Protein 6EOM (pdb70)

Structure (mmCIF, N/CA/C/O backbone):
data_6EOM
#
_entry.id   6EOM
#
_cell.length_a   51.472
_cell.length_b   90.549
_cell.length_c   132.973
_cell.angle_alpha   90.000
_cell.angle_beta   90.000
_cell.angle_gamma   90.000
#
_symmetry.space_group_name_H-M   'P 21 21 21'
#
loop_
_entity.id
_entity.type
_entity.pdbx_description
1 polymer 'MutT/NUDIX family protein'
2 non-polymer 'ZINC ION'
3 non-polymer 'CHLORIDE ION'
4 non-polymer 1,2-ETHANEDIOL
5 non-polymer ALANINE
6 non-polymer LYSINE
7 non-polymer 'SODIUM ION'
8 water water
#
loop_
_atom_site.group_PDB
_atom_site.id
_atom_site.type_symbol
_atom_site.label_atom_id
_atom_site.label_alt_id
_atom_site.label_comp_id
_atom_site.label_asym_id
_atom_site.label_entity_id
_atom_site.label_seq_id
_atom_site.pdbx_PDB_ins_code
_atom_site.Cartn_x
_atom_site.Cartn_y
_atom_site.Cartn_z
_atom_site.occupancy
_atom_site.B_iso_or_equiv
_atom_site.auth_seq_id
_atom_site.auth_comp_id
_atom_site.auth_asym_id
_atom_site.auth_atom_id
_atom_site.pdbx_PDB_model_num
ATOM 1 N N . LEU A 1 32 ? -21.788 0.274 -34.042 1.00 55.09 32 LEU A N 1
ATOM 2 C CA . LEU A 1 32 ? -20.542 0.989 -33.788 1.00 53.37 32 LEU A CA 1
ATOM 3 C C . LEU A 1 32 ? -20.697 1.954 -32.617 1.00 53.31 32 LEU A C 1
ATOM 4 O O . LEU A 1 32 ? -19.725 2.272 -31.934 1.00 52.85 32 LEU A O 1
ATOM 9 N N . LYS A 1 33 ? -21.931 2.413 -32.389 1.00 54.08 33 LYS A N 1
ATOM 10 C CA . LYS A 1 33 ? -22.180 3.363 -31.309 1.00 55.33 33 LYS A CA 1
ATOM 11 C C . LYS A 1 33 ? -21.910 2.747 -29.943 1.00 55.76 33 LYS A C 1
ATOM 12 O O . LYS A 1 33 ? -21.467 3.446 -29.024 1.00 55.70 33 LYS A O 1
ATOM 14 N N . ARG A 1 34 ? -22.169 1.447 -29.787 1.00 55.78 34 ARG A N 1
ATOM 15 C CA . ARG A 1 34 ? -21.905 0.783 -28.516 1.00 55.10 34 ARG A CA 1
ATOM 16 C C . ARG A 1 34 ? -20.424 0.464 -28.352 1.00 51.37 34 ARG A C 1
ATOM 17 O O . ARG A 1 34 ? -19.893 0.526 -27.237 1.00 49.73 34 ARG A O 1
ATOM 25 N N . MET A 1 35 ? -19.743 0.124 -29.449 1.00 49.33 35 MET A N 1
ATOM 26 C CA . MET A 1 35 ? -18.311 -0.151 -29.377 1.00 46.51 35 MET A CA 1
ATOM 27 C C . MET A 1 35 ? -17.539 1.085 -28.936 1.00 43.57 35 MET A C 1
ATOM 28 O O . MET A 1 35 ? -16.621 0.993 -28.112 1.00 43.26 35 MET A O 1
ATOM 33 N N . ILE A 1 36 ? -17.899 2.253 -29.476 1.00 42.05 36 ILE A N 1
ATOM 34 C CA . ILE A 1 36 ? -17.275 3.502 -29.052 1.00 39.86 36 ILE A CA 1
ATOM 35 C C . ILE A 1 36 ? -17.601 3.794 -27.595 1.00 38.99 36 ILE A C 1
ATOM 36 O O . ILE A 1 36 ? -16.770 4.345 -26.860 1.00 37.62 36 ILE A O 1
ATOM 41 N N . ALA A 1 37 ? -18.800 3.417 -27.146 1.00 38.82 37 ALA A N 1
ATOM 42 C CA . ALA A 1 37 ? -19.204 3.645 -25.764 1.00 39.28 37 ALA A CA 1
ATOM 43 C C . ALA A 1 37 ? -18.401 2.823 -24.765 1.00 38.72 37 ALA A C 1
ATOM 44 O O . ALA A 1 37 ? -18.502 3.081 -23.560 1.00 39.32 37 ALA A O 1
ATOM 46 N N . GLN A 1 38 ? -17.618 1.843 -25.224 1.00 37.15 38 GLN A N 1
ATOM 47 C CA . GLN A 1 38 ? -16.741 1.108 -24.319 1.00 37.56 38 GLN A CA 1
ATOM 48 C C . GLN A 1 38 ? -15.645 1.993 -23.742 1.00 36.81 38 GLN A C 1
ATOM 49 O O . GLN A 1 38 ? -15.023 1.622 -22.741 1.00 36.73 38 GLN A O 1
ATOM 55 N N . PHE A 1 39 ? -15.397 3.150 -24.350 1.00 35.72 39 PHE A N 1
ATOM 56 C CA . PHE A 1 39 ? -14.393 4.106 -23.890 1.00 35.19 39 PHE A CA 1
ATOM 57 C C . PHE A 1 39 ? -15.126 5.376 -23.468 1.00 36.72 39 PHE A C 1
ATOM 58 O O . PHE A 1 39 ? -15.567 6.158 -24.316 1.00 38.22 39 PHE A O 1
ATOM 66 N N . ALA A 1 40 ? -15.257 5.573 -22.164 1.00 36.53 40 ALA A N 1
ATOM 67 C CA . ALA A 1 40 ? -15.980 6.725 -21.640 1.00 37.33 40 ALA A CA 1
ATOM 68 C C . ALA A 1 40 ? -15.219 8.009 -21.943 1.00 37.02 40 ALA A C 1
ATOM 69 O O . ALA A 1 40 ? -14.043 8.121 -21.574 1.00 35.67 40 ALA A O 1
ATOM 71 N N . PRO A 1 41 ? -15.831 8.987 -22.607 1.00 38.89 41 PRO A N 1
ATOM 72 C CA . PRO A 1 41 ? -15.137 10.259 -22.845 1.00 39.16 41 PRO A CA 1
ATOM 73 C C . PRO A 1 41 ? -14.838 10.968 -21.533 1.00 39.14 41 PRO A C 1
ATOM 74 O O . PRO A 1 41 ? -15.724 11.171 -20.700 1.00 39.76 41 PRO A O 1
ATOM 78 N N . THR A 1 42 ? -13.573 11.336 -21.350 1.00 39.47 42 THR A N 1
ATOM 79 C CA . THR A 1 42 ? -13.140 12.035 -20.150 1.00 41.50 42 THR A CA 1
ATOM 80 C C . THR A 1 42 ? -12.166 13.136 -20.539 1.00 39.09 42 THR A C 1
ATOM 81 O O . THR A 1 42 ? -11.369 12.975 -21.468 1.00 36.02 42 THR A O 1
ATOM 85 N N . GLU A 1 43 ? -12.244 14.257 -19.829 1.00 40.86 43 GLU A N 1
ATOM 86 C CA . GLU A 1 43 ? -11.444 15.434 -20.140 1.00 40.35 43 GLU A CA 1
ATOM 87 C C . GLU A 1 43 ? -10.122 15.368 -19.387 1.00 37.34 43 GLU A C 1
ATOM 88 O O . GLU A 1 43 ? -10.106 15.290 -18.154 1.00 38.88 43 GLU A O 1
ATOM 94 N N . ILE A 1 44 ? -9.021 15.401 -20.127 1.00 34.07 44 ILE A N 1
ATOM 95 C CA . ILE A 1 44 ? -7.679 15.351 -19.559 1.00 32.13 44 ILE A CA 1
ATOM 96 C C . ILE A 1 44 ? -7.178 16.785 -19.444 1.00 30.66 44 ILE A C 1
ATOM 97 O O . ILE A 1 44 ? -6.841 17.418 -20.450 1.00 29.07 44 ILE A O 1
ATOM 102 N N . LYS A 1 45 ? -7.131 17.300 -18.218 1.00 32.33 45 LYS A N 1
ATOM 103 C CA . LYS A 1 45 ? -6.762 18.681 -17.952 1.00 34.79 45 LYS A CA 1
ATOM 104 C C . LYS A 1 45 ? -5.448 18.734 -17.184 1.00 36.60 45 LYS A C 1
ATOM 105 O O . LYS A 1 45 ? -4.997 17.737 -16.613 1.00 37.11 45 LYS A O 1
ATOM 111 N N . TYR A 1 46 ? -4.836 19.917 -17.168 1.00 37.51 46 TYR A N 1
ATOM 112 C CA . TYR A 1 46 ? -3.559 20.114 -16.499 1.00 38.16 46 TYR A CA 1
ATOM 113 C C . TYR A 1 46 ? -3.552 21.463 -15.792 1.00 39.90 46 TYR A C 1
ATOM 114 O O . TYR A 1 46 ? -4.359 22.349 -16.086 1.00 39.30 46 TYR A O 1
ATOM 123 N N . ASP A 1 47 ? -2.620 21.607 -14.851 1.00 41.14 47 ASP A N 1
ATOM 124 C CA . ASP A 1 47 ? -2.491 22.826 -14.057 1.00 43.00 47 ASP A CA 1
ATOM 125 C C . ASP A 1 47 ? -1.696 23.850 -14.859 1.00 43.13 47 ASP A C 1
ATOM 126 O O . ASP A 1 47 ? -0.501 23.663 -15.111 1.00 42.99 47 ASP A O 1
ATOM 131 N N . HIS A 1 48 ? -2.357 24.940 -15.254 1.00 43.99 48 HIS A N 1
ATOM 132 C CA . HIS A 1 48 ? -1.699 25.959 -16.063 1.00 45.04 48 HIS A CA 1
ATOM 133 C C . HIS A 1 48 ? -0.770 26.848 -15.245 1.00 45.09 48 HIS A C 1
ATOM 134 O O . HIS A 1 48 ? 0.123 27.479 -15.819 1.00 44.17 48 HIS A O 1
ATOM 141 N N . SER A 1 49 ? -0.954 26.913 -13.924 1.00 46.09 49 SER A N 1
ATOM 142 C CA . SER A 1 49 ? -0.108 27.758 -13.089 1.00 47.38 49 SER A CA 1
ATOM 143 C C . SER A 1 49 ? 1.311 27.223 -12.950 1.00 47.78 49 SER A C 1
ATOM 144 O O . SER A 1 49 ? 2.187 27.958 -12.481 1.00 48.83 49 SER A O 1
ATOM 147 N N . LEU A 1 50 ? 1.559 25.972 -13.339 1.00 47.03 50 LEU A N 1
ATOM 148 C CA . LEU A 1 50 ? 2.900 25.405 -13.296 1.00 46.11 50 LEU A CA 1
ATOM 149 C C . LEU A 1 50 ? 3.790 25.898 -14.428 1.00 44.09 50 LEU A C 1
ATOM 150 O O . LEU A 1 50 ? 5.000 25.652 -14.392 1.00 44.34 50 LEU A O 1
ATOM 155 N N . LEU A 1 51 ? 3.228 26.582 -15.422 1.00 41.96 51 LEU A N 1
ATOM 156 C CA . LEU A 1 51 ? 3.951 26.976 -16.624 1.00 41.48 51 LEU A CA 1
ATOM 157 C C . LEU A 1 51 ? 3.884 28.488 -16.776 1.00 42.00 51 LEU A C 1
ATOM 158 O O . LEU A 1 51 ? 2.790 29.060 -16.830 1.00 41.77 51 LEU A O 1
ATOM 163 N N . ASP A 1 52 ? 5.047 29.131 -16.851 1.00 41.22 52 ASP A N 1
ATOM 164 C CA . ASP A 1 52 ? 5.102 30.541 -17.210 1.00 39.79 52 ASP A CA 1
ATOM 165 C C . ASP A 1 52 ? 5.069 30.659 -18.734 1.00 38.28 52 ASP A C 1
ATOM 166 O O . ASP A 1 52 ? 4.843 29.680 -19.448 1.00 37.11 52 ASP A O 1
ATOM 171 N N . GLU A 1 53 ? 5.311 31.867 -19.249 1.00 38.82 53 GLU A N 1
ATOM 172 C CA . GLU A 1 53 ? 5.179 32.107 -20.684 1.00 38.50 53 GLU A CA 1
ATOM 173 C C . GLU A 1 53 ? 6.116 31.221 -21.497 1.00 37.46 53 GLU A C 1
ATOM 174 O O . GLU A 1 53 ? 5.725 30.688 -22.542 1.00 37.34 53 GLU A O 1
ATOM 180 N N . ARG A 1 54 ? 7.355 31.047 -21.034 1.00 36.16 54 ARG A N 1
ATOM 181 C CA . ARG A 1 54 ? 8.330 30.302 -21.822 1.00 35.26 54 ARG A CA 1
ATOM 182 C C . ARG A 1 54 ? 8.045 28.804 -21.797 1.00 34.22 54 ARG A C 1
ATOM 183 O O . ARG A 1 54 ? 8.229 28.118 -22.809 1.00 33.32 54 ARG A O 1
ATOM 191 N N . LYS A 1 55 ? 7.591 28.278 -20.656 1.00 34.29 55 LYS A N 1
ATOM 192 C CA . LYS A 1 55 ? 7.214 26.868 -20.607 1.00 33.43 55 LYS A CA 1
ATOM 193 C C . LYS A 1 55 ? 5.981 26.588 -21.456 1.00 33.15 55 LYS A C 1
ATOM 194 O O . LYS A 1 55 ? 5.838 25.481 -21.987 1.00 32.23 55 LYS A O 1
ATOM 200 N N . GLN A 1 56 ? 5.082 27.569 -21.592 1.00 33.10 56 GLN A N 1
ATOM 201 C CA . GLN A 1 56 ? 3.945 27.409 -22.493 1.00 32.72 56 GLN A CA 1
ATOM 202 C C . GLN A 1 56 ? 4.409 27.135 -23.916 1.00 30.98 56 GLN A C 1
ATOM 203 O O . GLN A 1 56 ? 3.853 26.272 -24.606 1.00 29.99 56 GLN A O 1
ATOM 209 N N . LYS A 1 57 ? 5.430 27.864 -24.374 1.00 31.39 57 LYS A N 1
ATOM 210 C CA . LYS A 1 57 ? 5.941 27.663 -25.724 1.00 31.93 57 LYS A CA 1
ATOM 211 C C . LYS A 1 57 ? 6.645 26.320 -25.864 1.00 31.82 57 LYS A C 1
ATOM 212 O O . LYS A 1 57 ? 6.683 25.756 -26.964 1.00 31.18 57 LYS A O 1
ATOM 218 N N . VAL A 1 58 ? 7.208 25.795 -24.773 1.00 32.69 58 VAL A N 1
ATOM 219 C CA . VAL A 1 58 ? 7.778 24.451 -24.810 1.00 32.73 58 VAL A CA 1
ATOM 220 C C . VAL A 1 58 ? 6.679 23.424 -25.042 1.00 31.47 58 VAL A C 1
ATOM 221 O O . VAL A 1 58 ? 6.763 22.589 -25.950 1.00 31.10 58 VAL A O 1
ATOM 225 N N . VAL A 1 59 ? 5.622 23.483 -24.226 1.00 31.60 59 VAL A N 1
ATOM 226 C CA . VAL A 1 59 ? 4.522 2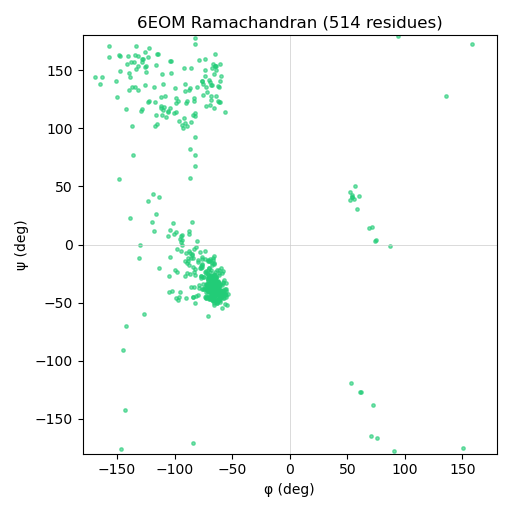2.530 -24.335 1.00 30.88 59 VAL A CA 1
ATOM 227 C C . VAL A 1 59 ? 3.833 22.646 -25.688 1.00 30.44 59 VAL A C 1
ATOM 228 O O . VAL A 1 59 ? 3.392 21.639 -26.256 1.00 31.97 59 VAL A O 1
ATOM 232 N N . GLU A 1 60 ? 3.737 23.861 -26.234 1.00 31.46 60 GLU A N 1
ATOM 233 C CA . GLU A 1 60 ? 3.124 24.036 -27.548 1.00 32.33 60 GLU A CA 1
ATOM 234 C C . GLU A 1 60 ? 3.914 23.300 -28.624 1.00 30.70 60 GLU A C 1
ATOM 235 O O . GLU A 1 60 ? 3.342 22.570 -29.442 1.00 30.73 60 GLU A O 1
ATOM 241 N N . ASN A 1 61 ? 5.238 23.478 -28.635 1.00 30.24 61 ASN A N 1
ATOM 242 C CA . ASN A 1 61 ? 6.064 22.814 -29.638 1.00 30.14 61 ASN A CA 1
ATOM 243 C C . ASN A 1 61 ? 6.176 21.319 -29.365 1.00 29.36 61 ASN A C 1
ATOM 244 O O . ASN A 1 61 ? 6.223 20.516 -30.305 1.00 29.48 61 ASN A O 1
ATOM 249 N N . LEU A 1 62 ? 6.228 20.924 -28.090 1.00 29.10 62 LEU A N 1
ATOM 250 C CA . LEU A 1 62 ? 6.184 19.501 -27.763 1.00 31.03 62 LEU A CA 1
ATOM 251 C C . LEU A 1 62 ? 4.875 18.876 -28.228 1.00 30.94 62 LEU A C 1
ATOM 252 O O . LEU A 1 62 ? 4.850 17.720 -28.665 1.00 29.86 62 LEU A O 1
ATOM 257 N N . TYR A 1 63 ? 3.776 19.631 -28.142 1.00 30.70 63 TYR A N 1
ATOM 258 C CA . TYR A 1 63 ? 2.492 19.136 -28.626 1.00 31.62 63 TYR A CA 1
ATOM 259 C C . TYR A 1 63 ? 2.514 18.922 -30.134 1.00 32.08 63 TYR A C 1
ATOM 260 O O . TYR A 1 63 ? 2.015 17.904 -30.631 1.00 31.51 63 TYR A O 1
ATOM 269 N N . ARG A 1 64 ? 3.082 19.874 -30.878 1.00 32.26 64 ARG A N 1
ATOM 270 C CA . ARG A 1 64 ? 3.141 19.743 -32.330 1.00 31.73 64 ARG A CA 1
ATOM 271 C C . ARG A 1 64 ? 3.966 18.531 -32.741 1.00 30.72 64 ARG A C 1
ATOM 272 O O . ARG A 1 64 ? 3.641 17.853 -33.722 1.00 30.83 64 ARG A O 1
ATOM 280 N N . ALA A 1 65 ? 5.039 18.242 -32.004 1.00 29.88 65 ALA A N 1
ATOM 281 C CA . ALA A 1 65 ? 5.832 17.056 -32.306 1.00 30.80 65 ALA A CA 1
ATOM 282 C C . ALA A 1 65 ? 5.088 15.784 -31.921 1.00 29.75 65 ALA A C 1
ATOM 283 O O . ALA A 1 65 ? 5.221 14.754 -32.592 1.00 29.89 65 ALA A O 1
ATOM 285 N N . ALA A 1 66 ? 4.298 15.836 -30.845 1.00 30.40 66 ALA A N 1
ATOM 286 C CA . ALA A 1 66 ? 3.544 14.660 -30.427 1.00 31.59 66 ALA A CA 1
ATOM 287 C C . ALA A 1 66 ? 2.442 14.317 -31.421 1.00 31.62 66 ALA A C 1
ATOM 288 O O . ALA A 1 66 ? 2.147 13.136 -31.634 1.00 32.42 66 ALA A O 1
ATOM 290 N N . LYS A 1 67 ? 1.827 15.328 -32.041 1.00 32.50 67 LYS A N 1
ATOM 291 C CA . LYS A 1 67 ? 0.829 15.062 -33.070 1.00 33.06 67 LYS A CA 1
ATOM 292 C C . LYS A 1 67 ? 1.447 14.384 -34.287 1.00 33.07 67 LYS A C 1
ATOM 293 O O . LYS A 1 67 ? 0.752 13.666 -35.015 1.00 33.42 67 LYS A O 1
ATOM 299 N N . ILE A 1 68 ? 2.743 14.600 -34.525 1.00 32.12 68 ILE A N 1
ATOM 300 C CA . ILE A 1 68 ? 3.429 13.878 -35.592 1.00 31.36 68 ILE A CA 1
ATOM 301 C C . ILE A 1 68 ? 3.618 12.417 -35.204 1.00 32.83 68 ILE A C 1
ATOM 302 O O . ILE A 1 68 ? 3.570 11.520 -36.056 1.00 33.12 68 ILE A O 1
ATOM 307 N N . MET A 1 69 ? 3.830 12.152 -33.911 1.00 32.11 69 MET A N 1
ATOM 308 C CA . MET A 1 69 ? 3.887 10.773 -33.436 1.00 31.13 69 MET A CA 1
ATOM 309 C C . MET A 1 69 ? 2.565 10.053 -33.664 1.00 31.36 69 MET A C 1
ATOM 310 O O . MET A 1 69 ? 2.552 8.840 -33.899 1.00 31.47 69 MET A O 1
ATOM 315 N N . ASP A 1 70 ? 1.447 10.780 -33.590 1.00 31.61 70 ASP A N 1
ATOM 316 C CA . ASP A 1 70 ? 0.154 10.185 -33.912 1.00 32.33 70 ASP A CA 1
ATOM 317 C C . ASP A 1 70 ? 0.098 9.752 -35.370 1.00 32.09 70 ASP A C 1
ATOM 318 O O . ASP A 1 70 ? -0.479 8.708 -35.696 1.00 30.90 70 ASP A O 1
ATOM 323 N N . GLU A 1 71 ? 0.691 10.545 -36.263 1.00 32.87 71 GLU A N 1
ATOM 324 C CA . GLU A 1 71 ? 0.674 10.217 -37.682 1.00 33.27 71 GLU A CA 1
ATOM 325 C C . GLU A 1 71 ? 1.642 9.086 -38.007 1.00 32.97 71 GLU A C 1
ATOM 326 O O . GLU A 1 71 ? 1.334 8.223 -38.837 1.00 34.16 71 GLU A O 1
ATOM 332 N N . ILE A 1 72 ? 2.812 9.072 -37.366 1.00 31.90 72 ILE A N 1
ATOM 333 C CA . ILE A 1 72 ? 3.790 8.020 -37.628 1.00 31.90 72 ILE A CA 1
ATOM 334 C C . ILE A 1 72 ? 3.254 6.672 -37.167 1.00 31.36 72 ILE A C 1
ATOM 335 O O . ILE A 1 72 ? 3.267 5.688 -37.917 1.00 31.06 72 ILE A O 1
ATOM 340 N N . PHE A 1 73 ? 2.774 6.608 -35.922 1.00 31.50 73 PHE A N 1
ATOM 341 C CA . PHE A 1 73 ? 2.287 5.343 -35.384 1.00 31.55 73 PHE A CA 1
ATOM 342 C C . PHE A 1 73 ? 1.093 4.826 -36.175 1.00 32.21 73 PHE A C 1
ATOM 343 O O . PHE A 1 73 ? 0.967 3.617 -36.398 1.00 32.55 73 PHE A O 1
ATOM 351 N N . LEU A 1 74 ? 0.205 5.727 -36.606 1.00 32.41 74 LEU A N 1
ATOM 352 C CA . LEU A 1 74 ? -0.912 5.321 -37.452 1.00 31.38 74 LEU A CA 1
ATOM 353 C C . LEU A 1 74 ? -0.420 4.596 -38.698 1.00 31.17 74 LEU A C 1
ATOM 354 O O . LEU A 1 74 ? -1.032 3.619 -39.144 1.00 29.25 74 LEU A O 1
ATOM 359 N N . ASP A 1 75 ? 0.697 5.056 -39.267 1.00 31.75 75 ASP A N 1
ATOM 360 C CA . ASP A 1 75 ? 1.273 4.374 -40.419 1.00 31.54 75 ASP A CA 1
ATOM 361 C C . ASP A 1 75 ? 1.963 3.077 -40.016 1.00 30.75 75 ASP A C 1
ATOM 362 O O . ASP A 1 75 ? 2.047 2.147 -40.825 1.00 30.98 75 ASP A O 1
ATOM 367 N N . GLN A 1 76 ? 2.459 2.993 -38.778 1.00 30.03 76 GLN A N 1
ATOM 368 C CA . GLN A 1 76 ? 3.135 1.783 -38.324 1.00 29.75 76 GLN A CA 1
ATOM 369 C C . GLN A 1 76 ? 2.169 0.633 -38.074 1.00 29.51 76 GLN A C 1
ATOM 370 O O . GLN A 1 76 ? 2.582 -0.530 -38.137 1.00 29.37 76 GLN A O 1
ATOM 376 N N . VAL A 1 77 ? 0.898 0.928 -37.792 1.00 29.20 77 VAL A N 1
ATOM 377 C CA . VAL A 1 77 ? -0.058 -0.124 -37.463 1.00 31.33 77 VAL A CA 1
ATOM 378 C C . VAL A 1 77 ? -0.426 -0.929 -38.703 1.00 32.59 77 VAL A C 1
ATOM 379 O O . VAL A 1 77 ? -0.539 -2.160 -38.650 1.00 34.42 77 VAL A O 1
ATOM 383 N N . TYR A 1 78 ? -0.614 -0.255 -39.833 1.00 33.06 78 TYR A N 1
ATOM 384 C CA . TYR A 1 78 ? -1.188 -0.880 -41.015 1.00 33.89 78 TYR A CA 1
ATOM 385 C C . TYR A 1 78 ? -0.924 0.023 -42.208 1.00 35.99 78 TYR A C 1
ATOM 386 O O . TYR A 1 78 ? -1.052 1.245 -42.102 1.00 36.50 78 TYR A O 1
ATOM 395 N N . SER A 1 79 ? -0.547 -0.582 -43.338 1.00 37.69 79 SER A N 1
ATOM 396 C CA . SER A 1 79 ? -0.132 0.203 -44.496 1.00 38.29 79 SER A CA 1
ATOM 397 C C . SER A 1 79 ? -1.284 0.970 -45.132 1.00 41.94 79 SER A C 1
ATOM 398 O O . SER A 1 79 ? -1.042 1.984 -45.795 1.00 43.43 79 SER A O 1
ATOM 401 N N . LYS A 1 80 ? -2.522 0.520 -44.947 1.00 43.38 80 LYS A N 1
ATOM 402 C CA . LYS A 1 80 ? -3.680 1.176 -45.538 1.00 43.52 80 LYS A CA 1
ATOM 403 C C . LYS A 1 80 ? -4.341 2.182 -44.603 1.00 39.85 80 LYS A C 1
ATOM 404 O O . LYS A 1 80 ? -5.402 2.712 -44.944 1.00 39.54 80 LYS A O 1
ATOM 410 N N . ASN A 1 81 ? -3.738 2.467 -43.444 1.00 37.48 81 ASN A N 1
ATOM 411 C CA . ASN A 1 81 ? -4.395 3.320 -42.455 1.00 36.18 81 ASN A CA 1
ATOM 412 C C . ASN A 1 81 ? -4.660 4.720 -42.997 1.00 36.28 81 ASN A C 1
ATOM 413 O O . ASN A 1 81 ? -5.744 5.278 -42.787 1.00 37.55 81 ASN A O 1
ATOM 418 N N . PHE A 1 82 ? -3.684 5.307 -43.692 1.00 34.88 82 PHE A N 1
ATOM 419 C CA . PHE A 1 82 ? -3.875 6.649 -44.235 1.00 36.52 82 PHE A CA 1
ATOM 420 C C . PHE A 1 82 ? -4.923 6.654 -45.340 1.00 37.61 82 PHE A C 1
ATOM 421 O O . PHE A 1 82 ? -5.754 7.568 -45.412 1.00 38.57 82 PHE A O 1
ATOM 429 N N . GLU A 1 83 ? -4.900 5.643 -46.210 1.00 37.68 83 GLU A N 1
ATOM 430 C CA . GLU A 1 83 ? -5.897 5.550 -47.271 1.00 39.45 83 GLU A CA 1
ATOM 431 C C . GLU A 1 83 ? -7.290 5.301 -46.703 1.00 37.86 83 GLU A C 1
ATOM 432 O O . GLU A 1 83 ? -8.275 5.867 -47.192 1.00 37.34 83 GLU A O 1
ATOM 438 N N . ILE A 1 84 ? -7.391 4.464 -45.668 1.00 36.90 84 ILE A N 1
ATOM 439 C CA . ILE A 1 84 ? -8.688 4.200 -45.050 1.00 36.76 84 ILE A CA 1
ATOM 440 C C . ILE A 1 84 ? -9.212 5.447 -44.349 1.00 37.50 84 ILE A C 1
ATOM 441 O O . ILE A 1 84 ? -10.408 5.757 -44.417 1.00 37.47 84 ILE A O 1
ATOM 446 N N . ARG A 1 85 ? -8.330 6.184 -43.668 1.00 37.68 85 ARG A N 1
ATOM 447 C CA . ARG A 1 85 ? -8.757 7.410 -42.999 1.00 38.15 85 ARG A CA 1
ATOM 448 C C . ARG A 1 85 ? -9.294 8.425 -44.000 1.00 40.64 85 ARG A C 1
ATOM 449 O O . ARG A 1 85 ? -10.313 9.078 -43.745 1.00 40.02 85 ARG A O 1
ATOM 457 N N . GLU A 1 86 ? -8.629 8.562 -45.149 1.00 43.41 86 GLU A N 1
ATOM 458 C CA . GLU A 1 86 ? -9.071 9.529 -46.149 1.00 46.88 86 GLU A CA 1
ATOM 459 C C . GLU A 1 86 ? -10.425 9.149 -46.734 1.00 46.89 86 GLU A C 1
ATOM 460 O O . GLU A 1 86 ? -11.247 10.025 -47.030 1.00 48.73 86 GLU A O 1
ATOM 466 N N . GLN A 1 87 ? -10.677 7.850 -46.913 1.00 44.76 87 GLN A N 1
ATOM 467 C CA . GLN A 1 87 ? -11.976 7.415 -47.415 1.00 44.46 87 GLN A CA 1
ATOM 468 C C . GLN A 1 87 ? -13.077 7.726 -46.410 1.00 42.50 87 GLN A C 1
ATOM 469 O O . GLN A 1 87 ? -14.147 8.227 -46.776 1.00 43.97 87 GLN A O 1
ATOM 475 N N . LEU A 1 88 ? -12.826 7.442 -45.129 1.00 39.92 88 LEU A N 1
ATOM 476 C CA . LEU A 1 88 ? -13.817 7.732 -44.099 1.00 40.17 88 LEU A CA 1
ATOM 477 C C . LEU A 1 88 ? -14.061 9.228 -43.955 1.00 41.95 88 LEU A C 1
ATOM 478 O O . LEU A 1 88 ? -15.185 9.646 -43.653 1.00 43.45 88 LEU A O 1
ATOM 483 N N . ARG A 1 89 ? -13.027 10.048 -44.163 1.00 41.91 89 ARG A N 1
ATOM 484 C CA . ARG A 1 89 ? -13.181 11.491 -44.009 1.00 43.38 89 ARG A CA 1
ATOM 485 C C . ARG A 1 89 ? -14.098 12.073 -45.077 1.00 46.06 89 ARG A C 1
ATOM 486 O O . ARG A 1 89 ? -14.949 12.918 -44.777 1.00 48.84 89 ARG A O 1
ATOM 494 N N . ALA A 1 90 ? -13.942 11.639 -46.328 1.00 47.13 90 ALA A N 1
ATOM 495 C CA . ALA A 1 90 ? -14.746 12.175 -47.419 1.00 50.38 90 ALA A CA 1
ATOM 496 C C . ALA A 1 90 ? -16.099 11.490 -47.560 1.00 54.40 90 ALA A C 1
ATOM 497 O O . ALA A 1 90 ? -16.932 11.961 -48.343 1.00 55.88 90 ALA A O 1
ATOM 499 N N . SER A 1 91 ? -16.341 10.408 -46.825 1.00 55.67 91 SER A N 1
ATOM 500 C CA . SER A 1 91 ? -17.570 9.646 -46.992 1.00 58.56 91 SER A CA 1
ATOM 501 C C . SER A 1 91 ? -18.775 10.426 -46.481 1.00 62.36 91 SER A C 1
ATOM 502 O O . SER A 1 91 ? -18.703 11.123 -45.465 1.00 60.80 91 SER A O 1
ATOM 505 N N . SER A 1 92 ? -19.892 10.302 -47.198 1.00 66.90 92 SER A N 1
ATOM 506 C CA . SER A 1 92 ? -21.143 10.927 -46.792 1.00 70.29 92 SER A CA 1
ATOM 507 C C . SER A 1 92 ? -21.976 10.040 -45.878 1.00 69.66 92 SER A C 1
ATOM 508 O O . SER A 1 92 ? -22.905 10.539 -45.233 1.00 70.03 92 SER A O 1
ATOM 511 N N . ASP A 1 93 ? -21.667 8.751 -45.813 1.00 66.24 93 ASP A N 1
ATOM 512 C CA . ASP A 1 93 ? -22.390 7.820 -44.960 1.00 64.55 93 ASP A CA 1
ATOM 513 C C . ASP A 1 93 ? -22.253 8.238 -43.500 1.00 62.34 93 ASP A C 1
ATOM 514 O O . ASP A 1 93 ? -21.123 8.360 -43.003 1.00 60.51 93 ASP A O 1
ATOM 519 N N . PRO A 1 94 ? -23.355 8.484 -42.788 1.00 62.56 94 PRO A N 1
ATOM 520 C CA . PRO A 1 94 ? -23.246 8.747 -41.345 1.00 61.36 94 PRO A CA 1
ATOM 521 C C . PRO A 1 94 ? -22.663 7.581 -40.572 1.00 59.57 94 PRO A C 1
ATOM 522 O O . PRO A 1 94 ? -22.107 7.791 -39.488 1.00 58.37 94 PRO A O 1
ATOM 526 N N . LEU A 1 95 ? -22.776 6.356 -41.088 1.00 58.99 95 LEU A N 1
ATOM 527 C CA . LEU A 1 95 ? -22.164 5.218 -40.415 1.00 56.38 95 LEU A CA 1
ATOM 528 C C . LEU A 1 95 ? -20.644 5.270 -40.505 1.00 52.54 95 LEU A C 1
ATOM 529 O O . LEU A 1 95 ? -19.958 4.850 -39.567 1.00 51.49 95 LEU A O 1
ATOM 534 N N . ASP A 1 96 ? -20.101 5.791 -41.609 1.00 51.03 96 ASP A N 1
ATOM 535 C CA . ASP A 1 96 ? -18.650 5.867 -41.749 1.00 48.73 96 ASP A CA 1
ATOM 536 C C . ASP A 1 96 ? -18.031 6.825 -40.738 1.00 48.31 96 ASP A C 1
ATOM 537 O O . ASP A 1 96 ? -16.895 6.610 -40.301 1.00 46.70 96 ASP A O 1
ATOM 542 N N . GLN A 1 97 ? -18.755 7.879 -40.352 1.00 49.41 97 GLN A N 1
ATOM 543 C CA . GLN A 1 97 ? -18.234 8.792 -39.341 1.00 48.76 97 GLN A CA 1
ATOM 544 C C . GLN A 1 97 ? -18.165 8.130 -37.970 1.00 45.85 97 GLN A C 1
ATOM 545 O O . GLN A 1 97 ? -17.311 8.492 -37.152 1.00 44.50 97 GLN A O 1
ATOM 551 N N . LEU A 1 98 ? -19.050 7.167 -37.699 1.00 44.61 98 LEU A N 1
ATOM 552 C CA . LEU A 1 98 ? -18.933 6.389 -36.469 1.00 42.60 98 LEU A CA 1
ATOM 553 C C . LEU A 1 98 ? -17.769 5.410 -36.550 1.00 40.34 98 LEU A C 1
ATOM 554 O O . LEU A 1 98 ? -17.071 5.183 -35.556 1.00 39.24 98 LEU A O 1
ATOM 559 N N . ARG A 1 99 ? -17.548 4.816 -37.726 1.00 39.68 99 ARG A N 1
ATOM 560 C CA . ARG A 1 99 ? -16.379 3.963 -37.913 1.00 39.70 99 ARG A CA 1
ATOM 561 C C . ARG A 1 99 ? -15.087 4.759 -37.793 1.00 37.56 99 ARG A C 1
ATOM 562 O O . ARG A 1 99 ? -14.069 4.226 -37.339 1.00 37.99 99 ARG A O 1
ATOM 570 N N . LEU A 1 100 ? -15.110 6.034 -38.190 1.00 36.96 100 LEU A N 1
ATOM 571 C CA . LEU A 1 100 ? -13.922 6.872 -38.068 1.00 36.36 100 LEU A CA 1
ATOM 572 C C . LEU A 1 100 ? -13.602 7.171 -36.608 1.00 36.01 100 LEU A C 1
ATOM 573 O O . LEU A 1 100 ? -12.427 7.220 -36.225 1.00 34.24 100 LEU A O 1
ATOM 578 N N . GLU A 1 101 ? -14.631 7.377 -35.780 1.00 38.45 101 GLU A N 1
ATOM 579 C CA . GLU A 1 101 ? -14.399 7.612 -34.358 1.00 40.14 101 GLU A CA 1
ATOM 580 C C . GLU A 1 101 ? -13.696 6.426 -33.710 1.00 38.07 101 GLU A C 1
ATOM 581 O O . GLU A 1 101 ? -12.758 6.603 -32.924 1.00 36.55 101 GLU A O 1
ATOM 587 N N . TYR A 1 102 ? -14.135 5.207 -34.028 1.00 37.22 102 TYR A N 1
ATOM 588 C CA . TYR A 1 102 ? -13.471 4.024 -33.490 1.00 36.67 102 TYR A CA 1
ATOM 589 C C . TYR A 1 102 ? -12.117 3.808 -34.153 1.00 34.79 102 TYR A C 1
ATOM 590 O O . TYR A 1 102 ? -11.174 3.326 -33.513 1.00 33.21 102 TYR A O 1
ATOM 599 N N . PHE A 1 103 ? -12.008 4.149 -35.439 1.00 34.71 103 PHE A N 1
ATOM 600 C CA . PHE A 1 103 ? -10.714 4.144 -36.115 1.00 33.41 103 PHE A CA 1
ATOM 601 C C . PHE A 1 103 ? -9.724 5.047 -35.393 1.00 32.61 103 PHE A C 1
ATOM 602 O O . PHE A 1 103 ? -8.571 4.668 -35.156 1.00 32.26 103 PHE A O 1
ATOM 610 N N . THR A 1 104 ? -10.165 6.256 -35.033 1.00 31.99 104 THR A N 1
ATOM 611 C CA . THR A 1 104 ? -9.293 7.190 -34.329 1.00 30.62 104 THR A CA 1
ATOM 612 C C . THR A 1 104 ? -8.886 6.642 -32.966 1.00 31.64 104 THR A C 1
ATOM 613 O O . THR A 1 104 ? -7.741 6.822 -32.534 1.00 33.00 104 THR A O 1
ATOM 617 N N . ILE A 1 105 ? -9.808 5.967 -32.277 1.00 32.25 105 ILE A N 1
ATOM 618 C CA . ILE A 1 105 ? -9.478 5.357 -30.991 1.00 31.50 105 ILE A CA 1
ATOM 619 C C . ILE A 1 105 ? -8.455 4.243 -31.176 1.00 31.10 105 ILE A C 1
ATOM 620 O O . ILE A 1 105 ? -7.494 4.126 -30.405 1.00 31.03 105 ILE A O 1
ATOM 625 N N . MET A 1 106 ? -8.633 3.420 -32.208 1.00 31.33 106 MET A N 1
ATOM 626 C CA . MET A 1 106 ? -7.841 2.212 -32.383 1.00 31.12 106 MET A CA 1
ATOM 627 C C . MET A 1 106 ? -6.630 2.392 -33.287 1.00 31.23 106 MET A C 1
ATOM 628 O O . MET A 1 106 ? -5.836 1.453 -33.413 1.00 32.51 106 MET A O 1
ATOM 633 N N . PHE A 1 107 ? -6.467 3.560 -33.912 1.00 31.56 107 PHE A N 1
ATOM 634 C CA . PHE A 1 107 ? -5.367 3.802 -34.849 1.00 31.01 107 PHE A CA 1
ATOM 635 C C . PHE A 1 107 ? -5.342 2.746 -35.950 1.00 31.74 107 PHE A C 1
ATOM 636 O O . PHE A 1 107 ? -4.285 2.251 -36.345 1.00 30.39 107 PHE A O 1
ATOM 644 N N . GLY A 1 108 ? -6.524 2.389 -36.444 1.00 31.03 108 GLY A N 1
ATOM 645 C CA . GLY A 1 108 ? -6.644 1.368 -37.456 1.00 30.21 108 GLY A CA 1
ATOM 646 C C . GLY A 1 108 ? -8.029 0.760 -37.502 1.00 29.73 108 GLY A C 1
ATOM 647 O O . GLY A 1 108 ? -8.883 1.033 -36.652 1.00 29.52 108 GLY A O 1
ATOM 648 N N . PRO A 1 109 ? -8.280 -0.084 -38.505 1.00 29.54 109 PRO A N 1
ATOM 649 C CA . PRO A 1 109 ? -9.616 -0.676 -38.653 1.00 30.50 109 PRO A CA 1
ATOM 650 C C . PRO A 1 109 ? -9.821 -1.928 -37.815 1.00 30.17 109 PRO A C 1
ATOM 651 O O . PRO A 1 109 ? -10.737 -2.707 -38.090 1.00 30.68 109 PRO A O 1
ATOM 655 N N . PHE A 1 110 ? -8.999 -2.131 -36.789 1.00 29.33 110 PHE A N 1
ATOM 656 C CA . PHE A 1 110 ? -9.032 -3.351 -35.995 1.00 30.82 110 PHE A CA 1
ATOM 657 C C . PHE A 1 110 ? -9.383 -3.034 -34.547 1.00 31.69 110 PHE A C 1
ATOM 658 O O . PHE A 1 110 ? -8.856 -2.082 -33.962 1.00 30.54 110 PHE A O 1
ATOM 666 N N . ASP A 1 111 ? -10.273 -3.843 -33.974 1.00 33.39 111 ASP A N 1
ATOM 667 C CA . ASP A 1 111 ? -10.773 -3.633 -32.618 1.00 34.78 111 ASP A CA 1
ATOM 668 C C . ASP A 1 111 ? -9.812 -4.292 -31.632 1.00 34.71 111 ASP A C 1
ATOM 669 O O . ASP A 1 111 ? -9.794 -5.520 -31.496 1.00 35.26 111 ASP A O 1
ATOM 674 N N . ARG A 1 112 ? -9.027 -3.471 -30.931 1.00 33.81 112 ARG A N 1
ATOM 675 C CA . ARG A 1 112 ? -8.025 -3.979 -30.001 1.00 33.78 112 ARG A CA 1
ATOM 676 C C . ARG A 1 112 ? -8.632 -4.609 -28.755 1.00 36.00 112 ARG A C 1
ATOM 677 O O . ARG A 1 112 ? -7.919 -5.309 -28.028 1.00 36.76 112 ARG A O 1
ATOM 685 N N . LEU A 1 113 ? -9.916 -4.381 -28.490 1.00 37.76 113 LEU A N 1
ATOM 686 C CA . LEU A 1 113 ? -10.602 -5.061 -27.400 1.00 38.46 113 LEU A CA 1
ATOM 687 C C . LEU A 1 113 ? -11.070 -6.459 -27.781 1.00 40.18 113 LEU A C 1
ATOM 688 O O . LEU A 1 113 ? -11.628 -7.161 -26.930 1.00 41.15 113 LEU A O 1
ATOM 693 N N . ASN A 1 114 ? -10.855 -6.881 -29.024 1.00 39.61 114 ASN A N 1
ATOM 694 C CA . ASN A 1 114 ? -11.381 -8.146 -29.518 1.00 38.88 114 ASN A CA 1
ATOM 695 C C . ASN A 1 114 ? -10.431 -8.735 -30.561 1.00 37.14 114 ASN A C 1
ATOM 696 O O . ASN A 1 114 ? -10.804 -9.017 -31.699 1.00 37.93 114 ASN A O 1
ATOM 701 N N . HIS A 1 115 ? -9.169 -8.920 -30.166 1.00 35.56 115 HIS A N 1
ATOM 702 C CA . HIS A 1 115 ? -8.169 -9.628 -30.973 1.00 34.73 115 HIS A CA 1
ATOM 703 C C . HIS A 1 115 ? -8.016 -9.012 -32.363 1.00 32.97 115 HIS A C 1
ATOM 704 O O . HIS A 1 115 ? -7.854 -9.715 -33.362 1.00 31.42 115 HIS A O 1
ATOM 711 N N . ASP A 1 116 ? -8.071 -7.679 -32.423 1.00 32.98 116 ASP A N 1
ATOM 712 C CA . ASP A 1 116 ? -7.879 -6.926 -33.664 1.00 33.21 116 ASP A CA 1
ATOM 713 C C . ASP A 1 116 ? -8.881 -7.325 -34.744 1.00 33.84 116 ASP A C 1
ATOM 714 O O . ASP A 1 116 ? -8.576 -7.265 -35.938 1.00 33.52 116 ASP A O 1
ATOM 719 N N . LYS A 1 117 ? -10.078 -7.733 -34.339 1.00 34.59 117 LYS A N 1
ATOM 720 C CA . LYS A 1 117 ? -11.126 -8.063 -35.294 1.00 35.02 117 LYS A CA 1
ATOM 721 C C . LYS A 1 117 ? -11.485 -6.822 -36.103 1.00 34.90 117 LYS A C 1
ATOM 722 O O . LYS A 1 117 ? -11.837 -5.789 -35.513 1.00 34.79 117 LYS A O 1
ATOM 728 N N . PRO A 1 118 ? -11.404 -6.867 -37.432 1.00 34.85 118 PRO A N 1
ATOM 729 C CA . PRO A 1 118 ? -11.685 -5.664 -38.226 1.00 35.15 118 PRO A CA 1
ATOM 730 C C . PRO A 1 118 ? -13.155 -5.277 -38.149 1.00 37.26 118 PRO A C 1
ATOM 731 O O . PRO A 1 118 ? -14.043 -6.099 -38.386 1.00 38.19 118 PRO A O 1
ATOM 735 N N . PHE A 1 119 ? -13.405 -4.016 -37.801 1.00 36.23 119 PHE A N 1
ATOM 736 C CA . PHE A 1 119 ? -14.733 -3.431 -37.906 1.00 37.83 119 PHE A CA 1
ATOM 737 C C . PHE A 1 119 ? -14.928 -2.685 -39.219 1.00 37.89 119 PHE A C 1
ATOM 738 O O . PHE A 1 119 ? -15.992 -2.098 -39.436 1.00 38.88 119 PHE A O 1
ATOM 746 N N . ILE A 1 120 ? -13.922 -2.694 -40.090 1.00 37.86 120 ILE A N 1
ATOM 747 C CA . ILE A 1 120 ? -14.022 -2.184 -41.452 1.00 39.04 120 ILE A CA 1
ATOM 748 C C . ILE A 1 120 ? -13.483 -3.267 -42.375 1.00 40.19 120 ILE A C 1
ATOM 749 O O . ILE A 1 120 ? -12.292 -3.597 -42.318 1.00 39.64 120 ILE A O 1
ATOM 754 N N . GLY A 1 121 ? -14.352 -3.820 -43.215 1.00 41.38 121 GLY A N 1
ATOM 755 C CA . GLY A 1 121 ? -13.968 -4.963 -44.015 1.00 40.92 121 GLY A CA 1
ATOM 756 C C . GLY A 1 121 ? -13.809 -6.202 -43.145 1.00 40.42 121 GLY A C 1
ATOM 757 O O . GLY A 1 121 ? -14.243 -6.258 -41.994 1.00 40.91 121 GLY A O 1
ATOM 758 N N . ASN A 1 122 ? -13.162 -7.216 -43.728 1.00 39.74 122 ASN A N 1
ATOM 759 C CA . ASN A 1 122 ? -12.904 -8.444 -42.985 1.00 40.27 122 ASN A CA 1
ATOM 760 C C . ASN A 1 122 ? -11.507 -9.001 -43.248 1.00 40.11 122 ASN A C 1
ATOM 761 O O . ASN A 1 122 ? -11.281 -10.201 -43.046 1.00 38.72 122 ASN A O 1
ATOM 766 N N . THR A 1 123 ? -10.569 -8.168 -43.683 1.00 40.22 123 THR A N 1
ATOM 767 C CA . THR A 1 123 ? -9.203 -8.620 -43.912 1.00 39.63 123 THR A CA 1
ATOM 768 C C . THR A 1 123 ? -8.432 -8.607 -42.597 1.00 38.82 123 THR A C 1
ATOM 769 O O . THR A 1 123 ? -8.364 -7.560 -41.943 1.00 38.05 123 THR A O 1
ATOM 773 N N . PRO A 1 124 ? -7.850 -9.728 -42.173 1.00 38.71 124 PRO A N 1
ATOM 774 C CA . PRO A 1 124 ? -7.172 -9.760 -40.872 1.00 37.40 124 PRO A CA 1
ATOM 775 C C . PRO A 1 124 ? -5.959 -8.841 -40.841 1.00 35.71 124 PRO A C 1
ATOM 776 O O . PRO A 1 124 ? -5.343 -8.551 -41.868 1.00 35.32 124 PRO A O 1
ATOM 780 N N . LYS A 1 125 ? -5.623 -8.387 -39.640 1.00 34.93 125 LYS A N 1
ATOM 781 C CA . LYS A 1 125 ? -4.472 -7.508 -39.469 1.00 33.15 125 LYS A CA 1
ATOM 782 C C . LYS A 1 125 ? -3.180 -8.297 -39.640 1.00 33.76 125 LYS A C 1
ATOM 783 O O . LYS A 1 125 ? -3.065 -9.411 -39.113 1.00 35.16 125 LYS A O 1
ATOM 789 N N . PRO A 1 126 ? -2.196 -7.771 -40.369 1.00 33.07 126 PRO A N 1
ATOM 790 C CA . PRO A 1 126 ? -0.900 -8.452 -40.457 1.00 32.66 126 PRO A CA 1
ATOM 791 C C . PRO A 1 126 ? -0.256 -8.585 -39.086 1.00 31.89 126 PRO A C 1
ATOM 792 O O . PRO A 1 126 ? -0.326 -7.678 -38.254 1.00 31.02 126 PRO A O 1
ATOM 796 N N . LYS A 1 127 ? 0.365 -9.744 -38.852 1.00 31.19 127 LYS A N 1
ATOM 797 C CA . LYS A 1 127 ? 1.072 -9.954 -37.594 1.00 31.02 127 LYS A CA 1
ATOM 798 C C . LYS A 1 127 ? 2.241 -8.991 -37.445 1.00 31.70 127 LYS A C 1
ATOM 799 O O . LYS A 1 127 ? 2.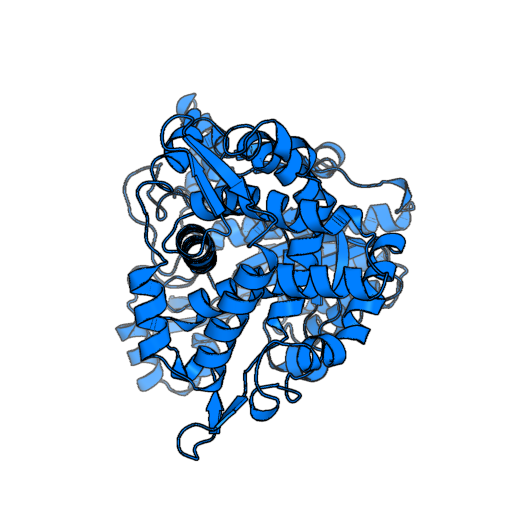553 -8.562 -36.328 1.00 32.61 127 LYS A O 1
ATOM 805 N N . GLY A 1 128 ? 2.889 -8.634 -38.548 1.00 31.95 128 GLY A N 1
ATOM 806 C CA . GLY A 1 128 ? 3.973 -7.678 -38.539 1.00 32.83 128 GLY A CA 1
ATOM 807 C C . GLY A 1 128 ? 3.554 -6.230 -38.667 1.00 33.73 128 GLY A C 1
ATOM 808 O O . GLY A 1 128 ? 4.423 -5.367 -38.834 1.00 33.09 128 GLY A O 1
ATOM 809 N N . ALA A 1 129 ? 2.252 -5.939 -38.587 1.00 33.38 129 ALA A N 1
ATOM 810 C CA . ALA A 1 129 ? 1.730 -4.587 -38.755 1.00 33.21 129 ALA A CA 1
ATOM 811 C C . ALA A 1 129 ? 2.221 -3.972 -40.059 1.00 34.62 129 ALA A C 1
ATOM 812 O O . ALA A 1 129 ? 1.950 -4.500 -41.143 1.00 36.84 129 ALA A O 1
ATOM 814 N N . ASN A 1 130 ? 2.947 -2.857 -39.965 1.00 33.89 130 ASN A N 1
ATOM 815 C CA . ASN A 1 130 ? 3.556 -2.223 -41.128 1.00 33.89 130 ASN A CA 1
ATOM 816 C C . ASN A 1 130 ? 5.075 -2.164 -41.000 1.00 33.33 130 ASN A C 1
ATOM 817 O O . ASN A 1 130 ? 5.725 -1.367 -41.683 1.00 32.65 130 ASN A O 1
ATOM 822 N N . PHE A 1 131 ? 5.656 -2.994 -40.132 1.00 33.84 131 PHE A N 1
ATOM 823 C CA . PHE A 1 131 ? 7.105 -3.064 -39.996 1.00 34.90 131 PHE A CA 1
ATOM 824 C C . PHE A 1 131 ? 7.747 -4.025 -40.987 1.00 35.76 131 PHE A C 1
ATOM 825 O O . PHE A 1 131 ? 8.927 -3.857 -41.316 1.00 36.36 131 PHE A O 1
ATOM 833 N N . TYR A 1 132 ? 7.008 -5.017 -41.462 1.00 35.57 132 TYR A N 1
ATOM 834 C CA . TYR A 1 132 ? 7.501 -6.040 -42.371 1.00 35.41 132 TYR A CA 1
ATOM 835 C C . TYR A 1 132 ? 6.590 -6.128 -43.580 1.00 36.44 132 TYR A C 1
ATOM 836 O O . TYR A 1 132 ? 5.432 -5.693 -43.531 1.00 35.66 132 TYR A O 1
ATOM 845 N N . PRO A 1 133 ? 7.075 -6.682 -44.689 1.00 37.70 133 PRO A N 1
ATOM 846 C CA . PRO A 1 133 ? 6.185 -7.012 -45.804 1.00 38.42 133 PRO A CA 1
ATOM 847 C C . PRO A 1 133 ? 5.150 -8.034 -45.368 1.00 38.90 133 PRO A C 1
ATOM 848 O O . PRO A 1 133 ? 5.486 -9.012 -44.683 1.00 38.29 133 PRO A O 1
ATOM 852 N N . PRO A 1 134 ? 3.880 -7.841 -45.735 1.00 39.27 134 PRO A N 1
ATOM 853 C CA . PRO A 1 134 ? 2.829 -8.743 -45.237 1.00 39.87 134 PRO A CA 1
ATOM 854 C C . PRO A 1 134 ? 2.953 -10.174 -45.734 1.00 40.71 134 PRO A C 1
ATOM 855 O O . PRO A 1 134 ? 2.324 -11.067 -45.152 1.00 40.38 134 PRO A O 1
ATOM 859 N N . ASP A 1 135 ? 3.737 -10.427 -46.783 1.00 41.37 135 ASP A N 1
ATOM 860 C CA . ASP A 1 135 ? 3.938 -11.773 -47.301 1.00 42.49 135 ASP A CA 1
ATOM 861 C C . ASP A 1 135 ? 5.272 -12.372 -46.867 1.00 42.37 135 ASP A C 1
ATOM 862 O O . ASP A 1 135 ? 5.745 -13.333 -47.484 1.00 43.46 135 ASP A O 1
ATOM 867 N N . MET A 1 136 ? 5.885 -11.828 -45.819 1.00 40.52 136 MET A N 1
ATOM 868 C CA . MET A 1 136 ? 7.162 -12.309 -45.307 1.00 39.22 136 MET A CA 1
ATOM 869 C C . MET A 1 136 ? 6.920 -13.075 -44.014 1.00 37.50 136 MET A C 1
ATOM 870 O O . MET A 1 136 ? 6.492 -12.489 -43.013 1.00 36.79 136 MET A O 1
ATOM 875 N N . THR A 1 137 ? 7.193 -14.376 -44.036 1.00 36.97 137 THR A N 1
ATOM 876 C CA . THR A 1 137 ? 7.042 -15.198 -42.849 1.00 36.96 137 THR A CA 1
ATOM 877 C C . THR A 1 137 ? 8.276 -15.077 -41.958 1.00 36.81 137 THR A C 1
ATOM 878 O O . THR A 1 137 ? 9.285 -14.468 -42.323 1.00 36.56 137 THR A O 1
ATOM 882 N N . ARG A 1 138 ? 8.184 -15.670 -40.766 1.00 38.49 138 ARG A N 1
ATOM 883 C CA . ARG A 1 138 ? 9.359 -15.765 -39.908 1.00 40.32 138 ARG A CA 1
ATOM 884 C C . ARG A 1 138 ? 10.459 -16.584 -40.567 1.00 41.12 138 ARG A C 1
ATOM 885 O O . ARG A 1 138 ? 11.647 -16.324 -40.343 1.00 41.54 138 ARG A O 1
ATOM 893 N N . GLU A 1 139 ? 10.084 -17.571 -41.385 1.00 40.40 139 GLU A N 1
ATOM 894 C CA . GLU A 1 139 ? 11.071 -18.440 -42.016 1.00 41.56 139 GLU A CA 1
ATOM 895 C C . GLU A 1 139 ? 11.928 -17.672 -43.015 1.00 41.01 139 GLU A C 1
ATOM 896 O O . GLU A 1 139 ? 13.158 -17.793 -43.013 1.00 40.36 139 GLU A O 1
ATOM 902 N N . GLU A 1 140 ? 11.293 -16.883 -43.888 1.00 41.58 140 GLU A N 1
ATOM 903 C CA . GLU A 1 140 ? 12.047 -16.092 -44.856 1.00 42.78 140 GLU A CA 1
ATOM 904 C C . GLU A 1 140 ? 12.968 -15.103 -44.153 1.00 43.16 140 GLU A C 1
ATOM 905 O O . GLU A 1 140 ? 14.130 -14.932 -44.540 1.00 43.28 140 GLU A O 1
ATOM 911 N N . PHE A 1 141 ? 12.455 -14.435 -43.116 1.00 42.47 141 PHE A N 1
ATOM 912 C CA . PHE A 1 141 ? 13.281 -13.546 -42.306 1.00 41.80 141 PHE A CA 1
ATOM 913 C C . PHE A 1 141 ? 14.487 -14.286 -41.742 1.00 44.59 141 PHE A C 1
ATOM 914 O O . PHE A 1 141 ? 15.632 -13.842 -41.885 1.00 45.95 141 PHE A O 1
ATOM 922 N N . GLU A 1 142 ? 14.246 -15.434 -41.104 1.00 44.64 142 GLU A N 1
ATOM 923 C CA . GLU A 1 142 ? 15.338 -16.187 -40.498 1.00 46.50 142 GLU A CA 1
ATOM 924 C C . GLU A 1 142 ? 16.233 -16.835 -41.547 1.00 45.48 142 GLU A C 1
ATOM 925 O O . GLU A 1 142 ? 17.427 -17.037 -41.297 1.00 46.67 142 GLU A O 1
ATOM 931 N N . ASN A 1 143 ? 15.686 -17.169 -42.719 1.00 43.66 143 ASN A N 1
ATOM 932 C CA . ASN A 1 143 ? 16.525 -17.701 -43.788 1.00 45.15 143 ASN A CA 1
ATOM 933 C C . ASN A 1 143 ? 17.428 -16.626 -44.379 1.00 46.62 143 ASN A C 1
ATOM 934 O O . ASN A 1 143 ? 18.531 -16.935 -44.844 1.00 47.86 143 ASN A O 1
ATOM 939 N N . TRP A 1 144 ? 16.982 -15.368 -44.373 1.00 45.67 144 TRP A N 1
ATOM 940 C CA . TRP A 1 144 ? 17.821 -14.291 -44.886 1.00 45.62 144 TRP A CA 1
ATOM 941 C C . TRP A 1 144 ? 19.029 -14.057 -43.989 1.00 47.09 144 TRP A C 1
ATOM 942 O O . TRP A 1 144 ? 20.146 -13.853 -44.480 1.00 48.48 144 TRP A O 1
ATOM 953 N N . LEU A 1 145 ? 18.826 -14.082 -42.670 1.00 46.27 145 LEU A N 1
ATOM 954 C CA . LEU A 1 145 ? 19.935 -13.858 -41.750 1.00 46.90 145 LEU A CA 1
ATOM 955 C C . LEU A 1 145 ? 20.935 -15.006 -41.784 1.00 50.44 145 LEU A C 1
ATOM 956 O O . LEU A 1 145 ? 22.121 -14.799 -41.502 1.00 53.09 145 LEU A O 1
ATOM 961 N N . LYS A 1 146 ? 20.483 -16.215 -42.123 1.00 50.39 146 LYS A N 1
ATOM 962 C CA . LYS A 1 146 ? 21.413 -17.327 -42.285 1.00 51.44 146 LYS A CA 1
ATOM 963 C C . LYS A 1 146 ? 22.297 -17.130 -43.510 1.00 53.35 146 LYS A C 1
ATOM 964 O O . LYS A 1 146 ? 23.495 -17.433 -43.474 1.00 55.47 146 LYS A O 1
ATOM 970 N N . ALA A 1 147 ? 21.723 -16.624 -44.602 1.00 52.42 147 ALA A N 1
ATOM 971 C CA . ALA A 1 147 ? 22.486 -16.419 -45.826 1.00 53.55 147 ALA A CA 1
ATOM 972 C C . ALA A 1 147 ? 23.252 -15.104 -45.831 1.00 54.72 147 ALA A C 1
ATOM 973 O O . ALA A 1 147 ? 24.203 -14.957 -46.604 1.00 57.57 147 ALA A O 1
ATOM 975 N N . HIS A 1 148 ? 22.867 -14.148 -44.994 1.00 52.72 148 HIS A N 1
ATOM 976 C CA . HIS A 1 148 ? 23.526 -12.843 -44.926 1.00 51.78 148 HIS A CA 1
ATOM 977 C C . HIS A 1 148 ? 23.707 -12.469 -43.468 1.00 50.81 148 HIS A C 1
ATOM 978 O O . HIS A 1 148 ? 22.948 -11.666 -42.907 1.00 48.53 148 HIS A O 1
ATOM 985 N N . PRO A 1 149 ? 24.700 -13.061 -42.801 1.00 52.43 149 PRO A N 1
ATOM 986 C CA . PRO A 1 149 ? 24.863 -12.816 -41.361 1.00 52.32 149 PRO A CA 1
ATOM 987 C C . PRO A 1 149 ? 25.071 -11.356 -41.004 1.00 52.34 149 PRO A C 1
ATOM 988 O O . PRO A 1 149 ? 24.790 -10.971 -39.862 1.00 50.99 149 PRO A O 1
ATOM 992 N N . GLU A 1 150 ? 25.577 -10.536 -41.929 1.00 53.59 150 GLU A N 1
ATOM 993 C CA . GLU A 1 150 ? 25.870 -9.136 -41.642 1.00 53.00 150 GLU A CA 1
ATOM 994 C C . GLU A 1 150 ? 24.620 -8.289 -41.439 1.00 51.62 150 GLU A C 1
ATOM 995 O O . GLU A 1 150 ? 24.737 -7.169 -40.932 1.00 51.21 150 GLU A O 1
ATOM 1001 N N . ASP A 1 151 ? 23.441 -8.786 -41.812 1.00 50.72 151 ASP A N 1
ATOM 1002 C CA . ASP A 1 151 ? 22.203 -8.025 -41.690 1.00 49.55 151 ASP A CA 1
ATOM 1003 C C . ASP A 1 151 ? 21.456 -8.291 -40.388 1.00 49.76 151 ASP A C 1
ATOM 1004 O O . ASP A 1 151 ? 20.400 -7.689 -40.166 1.00 48.34 151 ASP A O 1
ATOM 1009 N N . GLU A 1 152 ? 21.975 -9.163 -39.521 1.00 52.51 152 GLU A N 1
ATOM 1010 C CA . GLU A 1 152 ? 21.222 -9.555 -38.332 1.00 53.18 152 GLU A CA 1
ATOM 1011 C C . GLU A 1 152 ? 21.075 -8.397 -37.352 1.00 52.47 152 GLU A C 1
ATOM 1012 O O . GLU A 1 152 ? 20.016 -8.233 -36.735 1.00 51.82 152 GLU A O 1
ATOM 1018 N N . ALA A 1 153 ? 22.122 -7.584 -37.191 1.00 52.72 153 ALA A N 1
ATOM 1019 C CA . ALA A 1 153 ? 22.033 -6.447 -36.280 1.00 50.76 153 ALA A CA 1
ATOM 1020 C C . ALA A 1 153 ? 21.019 -5.423 -36.773 1.00 48.61 153 ALA A C 1
ATOM 1021 O O . ALA A 1 153 ? 20.279 -4.837 -35.973 1.00 48.65 153 ALA A O 1
ATOM 1023 N N . ALA A 1 154 ? 20.965 -5.197 -38.086 1.00 46.99 154 ALA A N 1
ATOM 1024 C CA . ALA A 1 154 ? 20.018 -4.237 -38.640 1.00 44.65 154 ALA A CA 1
ATOM 1025 C C . ALA A 1 154 ? 18.612 -4.820 -38.730 1.00 42.45 154 ALA A C 1
ATOM 1026 O O . ALA A 1 154 ? 17.628 -4.109 -38.498 1.00 41.62 154 ALA A O 1
ATOM 1028 N N . PHE A 1 155 ? 18.498 -6.108 -39.064 1.00 42.26 155 PHE A N 1
ATOM 1029 C CA . PHE A 1 155 ? 17.180 -6.716 -39.227 1.00 39.56 155 PHE A CA 1
ATOM 1030 C C . PHE A 1 155 ? 16.455 -6.850 -37.893 1.00 36.36 155 PHE A C 1
ATOM 1031 O O . PHE A 1 155 ? 15.247 -6.597 -37.812 1.00 33.61 155 PHE A O 1
ATOM 1039 N N . THR A 1 156 ? 17.167 -7.247 -36.840 1.00 35.90 156 THR A N 1
ATOM 1040 C CA . THR A 1 156 ? 16.551 -7.432 -35.531 1.00 36.59 156 THR A CA 1
ATOM 1041 C C . THR A 1 156 ? 16.418 -6.135 -34.744 1.00 37.17 156 THR A C 1
ATOM 1042 O O . THR A 1 156 ? 15.842 -6.153 -33.651 1.00 36.18 156 THR A O 1
ATOM 1046 N N . SER A 1 157 ? 16.926 -5.021 -35.268 1.00 37.77 157 SER A N 1
ATOM 1047 C CA . SER A 1 157 ? 16.912 -3.770 -34.523 1.00 37.43 157 SER A CA 1
ATOM 1048 C C . SER A 1 157 ? 15.485 -3.284 -34.298 1.00 37.27 157 SER A C 1
ATOM 1049 O O . SER A 1 157 ? 14.599 -3.490 -35.132 1.00 36.84 157 SER A O 1
ATOM 1052 N N . GLU A 1 158 ? 15.272 -2.628 -33.155 1.00 38.09 158 GLU A N 1
ATOM 1053 C CA . GLU A 1 158 ? 13.967 -2.056 -32.849 1.00 38.32 158 GLU A CA 1
ATOM 1054 C C . GLU A 1 158 ? 13.612 -0.896 -33.767 1.00 37.58 158 GLU A C 1
ATOM 1055 O O . GLU A 1 158 ? 12.440 -0.510 -33.834 1.00 38.11 158 GLU A O 1
ATOM 1061 N N . PHE A 1 159 ? 14.589 -0.337 -34.479 1.00 36.69 159 PHE A N 1
ATOM 1062 C CA . PHE A 1 159 ? 14.437 0.941 -35.161 1.00 35.20 159 PHE A CA 1
ATOM 1063 C C . PHE A 1 159 ? 14.719 0.830 -36.656 1.00 33.69 159 PHE A C 1
ATOM 1064 O O . PHE A 1 159 ? 15.303 1.730 -37.263 1.00 33.60 159 PHE A O 1
ATOM 1072 N N . THR A 1 160 ? 14.307 -0.279 -37.270 1.00 32.22 160 THR A N 1
ATOM 1073 C CA . THR A 1 160 ? 14.347 -0.430 -38.718 1.00 31.91 160 THR A CA 1
ATOM 1074 C C . THR A 1 160 ? 13.079 -1.130 -39.183 1.00 31.57 160 THR A C 1
ATOM 1075 O O . THR A 1 160 ? 12.519 -1.967 -38.472 1.00 29.89 160 THR A O 1
ATOM 1079 N N . VAL A 1 161 ? 12.632 -0.781 -40.384 1.00 32.73 161 VAL A N 1
ATOM 1080 C CA . VAL A 1 161 ? 11.544 -1.492 -41.043 1.00 34.16 161 VAL A CA 1
ATOM 1081 C C . VAL A 1 161 ? 12.141 -2.386 -42.117 1.00 35.21 161 VAL A C 1
ATOM 1082 O O . VAL A 1 161 ? 13.170 -2.066 -42.724 1.00 36.31 161 VAL A O 1
ATOM 1086 N N . ILE A 1 162 ? 11.494 -3.522 -42.350 1.00 35.55 162 ILE A N 1
ATOM 1087 C CA . ILE A 1 162 ? 11.915 -4.472 -43.372 1.00 36.66 162 ILE A CA 1
ATOM 1088 C C . ILE A 1 162 ? 11.051 -4.268 -44.606 1.00 36.57 162 ILE A C 1
ATOM 1089 O O . ILE A 1 162 ? 9.824 -4.134 -44.504 1.00 36.25 162 ILE A O 1
ATOM 1094 N N . ARG A 1 163 ? 11.688 -4.233 -45.774 1.00 37.02 163 ARG A N 1
ATOM 1095 C CA . ARG A 1 163 ? 10.990 -4.010 -47.031 1.00 37.21 163 ARG A CA 1
ATOM 1096 C C . ARG A 1 163 ? 11.601 -4.879 -48.119 1.00 39.17 163 ARG A C 1
ATOM 1097 O O . ARG A 1 163 ? 12.769 -5.270 -48.042 1.00 39.26 163 ARG A O 1
ATOM 1105 N N . ARG A 1 164 ? 10.796 -5.174 -49.136 1.00 41.59 164 ARG A N 1
ATOM 1106 C CA . ARG A 1 164 ? 11.255 -5.919 -50.301 1.00 43.79 164 ARG A CA 1
ATOM 1107 C C . ARG A 1 164 ? 11.789 -4.940 -51.338 1.00 46.56 164 ARG A C 1
ATOM 1108 O O . ARG A 1 164 ? 11.075 -4.023 -51.760 1.00 46.68 164 ARG A O 1
ATOM 1116 N N . GLN A 1 165 ? 13.044 -5.128 -51.740 1.00 48.09 165 GLN A N 1
ATOM 1117 C CA . GLN A 1 165 ? 13.675 -4.283 -52.747 1.00 48.10 165 GLN A CA 1
ATOM 1118 C C . GLN A 1 165 ? 14.564 -5.147 -53.626 1.00 48.58 165 GLN A C 1
ATOM 1119 O O . GLN A 1 165 ? 15.529 -5.740 -53.135 1.00 49.56 165 GLN A O 1
ATOM 1125 N N . ASP A 1 166 ? 14.230 -5.220 -54.916 1.00 48.13 166 ASP A N 1
ATOM 1126 C CA . ASP A 1 166 ? 15.095 -5.831 -55.927 1.00 49.92 166 ASP A CA 1
ATOM 1127 C C . ASP A 1 166 ? 15.376 -7.299 -55.618 1.00 48.56 166 ASP A C 1
ATOM 1128 O O . ASP A 1 166 ? 16.501 -7.780 -55.765 1.00 48.37 166 ASP A O 1
ATOM 1133 N N . GLY A 1 167 ? 14.342 -8.018 -55.189 1.00 47.80 167 GLY A N 1
ATOM 1134 C CA . GLY A 1 167 ? 14.504 -9.411 -54.828 1.00 48.78 167 GLY A CA 1
ATOM 1135 C C . GLY A 1 167 ? 15.262 -9.654 -53.545 1.00 48.16 167 GLY A C 1
ATOM 1136 O O . GLY A 1 167 ? 15.690 -10.786 -53.301 1.00 49.05 167 GLY A O 1
ATOM 1137 N N . LYS A 1 168 ? 15.445 -8.630 -52.718 1.00 46.27 168 LYS A N 1
ATOM 1138 C CA . LYS A 1 168 ? 16.152 -8.744 -51.452 1.00 44.22 168 LYS A CA 1
ATOM 1139 C C . LYS A 1 168 ? 15.247 -8.300 -50.311 1.00 40.67 168 LYS A C 1
ATOM 1140 O O . LYS A 1 168 ? 14.171 -7.734 -50.519 1.00 39.77 168 LYS A O 1
ATOM 1146 N N . LEU A 1 169 ? 15.700 -8.572 -49.092 1.00 39.65 169 LEU A N 1
ATOM 1147 C CA . LEU A 1 169 ? 15.150 -7.974 -47.884 1.00 38.43 169 LEU A CA 1
ATOM 1148 C C . LEU A 1 169 ? 16.169 -6.982 -47.344 1.00 39.59 169 LEU A C 1
ATOM 1149 O O . LEU A 1 169 ? 17.342 -7.327 -47.168 1.00 41.36 169 LEU A O 1
ATOM 1154 N N . VAL A 1 170 ? 15.729 -5.751 -47.096 1.00 37.88 170 VAL A N 1
ATOM 1155 C CA . VAL A 1 170 ? 16.616 -4.702 -46.613 1.00 38.24 170 VAL A CA 1
ATOM 1156 C C . VAL A 1 170 ? 16.047 -4.117 -45.329 1.00 36.91 170 VAL A C 1
ATOM 1157 O O . VAL A 1 170 ? 14.829 -4.073 -45.126 1.00 36.48 170 VAL A O 1
ATOM 1161 N N . ALA A 1 171 ? 16.945 -3.673 -44.455 1.00 37.04 171 ALA A N 1
ATOM 1162 C CA . ALA A 1 171 ? 16.577 -3.009 -43.211 1.00 37.61 171 ALA A CA 1
ATOM 1163 C C . ALA A 1 171 ? 16.733 -1.506 -43.414 1.00 41.15 171 ALA A C 1
ATOM 1164 O O . ALA A 1 171 ? 17.850 -1.010 -43.592 1.00 43.77 171 ALA A O 1
ATOM 1166 N N . ILE A 1 172 ? 15.617 -0.790 -43.395 1.00 40.97 172 ILE A N 1
ATOM 1167 C CA . ILE A 1 172 ? 15.599 0.659 -43.579 1.00 40.59 172 ILE A CA 1
ATOM 1168 C C . ILE A 1 172 ? 15.388 1.300 -42.216 1.00 39.02 172 ILE A C 1
ATOM 1169 O O . ILE A 1 172 ? 14.336 1.078 -41.596 1.00 38.69 172 ILE A O 1
ATOM 1174 N N . PRO A 1 173 ? 16.337 2.087 -41.709 1.00 38.33 173 PRO A N 1
ATOM 1175 C CA . PRO A 1 173 ? 16.181 2.667 -40.372 1.00 36.89 173 PRO A CA 1
ATOM 1176 C C . PRO A 1 173 ? 15.012 3.637 -40.306 1.00 34.50 173 PRO A C 1
ATOM 1177 O O . PRO A 1 173 ? 14.614 4.240 -41.307 1.00 31.92 173 PRO A O 1
ATOM 1181 N N . TYR A 1 174 ? 14.456 3.773 -39.097 1.00 34.09 174 TYR A N 1
ATOM 1182 C CA . TYR A 1 174 ? 13.319 4.667 -38.889 1.00 35.86 174 TYR A CA 1
ATOM 1183 C C . TYR A 1 174 ? 13.650 6.091 -39.310 1.00 37.50 174 TYR A C 1
ATOM 1184 O O . TYR A 1 174 ? 12.816 6.780 -39.909 1.00 37.73 174 TYR A O 1
ATOM 1193 N N . SER A 1 175 ? 14.866 6.549 -39.002 1.00 38.35 175 SER A N 1
ATOM 1194 C CA . SER A 1 175 ? 15.270 7.915 -39.311 1.00 39.05 175 SER A CA 1
ATOM 1195 C C . SER A 1 175 ? 15.176 8.232 -40.797 1.00 39.83 175 SER A C 1
ATOM 1196 O O . SER A 1 175 ? 15.076 9.408 -41.163 1.00 39.97 175 SER A O 1
ATOM 1199 N N . GLU A 1 176 ? 15.206 7.215 -41.656 1.00 39.67 176 GLU A N 1
ATOM 1200 C CA . GLU A 1 176 ? 15.122 7.395 -43.100 1.00 41.12 176 GLU A CA 1
ATOM 1201 C C . GLU A 1 176 ? 13.743 7.081 -43.663 1.00 40.05 176 GLU A C 1
ATOM 1202 O O . GLU A 1 176 ? 13.269 7.797 -44.551 1.00 40.29 176 GLU A O 1
ATOM 1208 N N . TYR A 1 177 ? 13.085 6.029 -43.165 1.00 37.86 177 TYR A N 1
ATOM 1209 C CA . TYR A 1 177 ? 11.764 5.677 -43.676 1.00 36.23 177 TYR A CA 1
ATOM 1210 C C . TYR A 1 177 ? 10.737 6.752 -43.344 1.00 35.96 177 TYR A C 1
ATOM 1211 O O . TYR A 1 177 ? 9.827 7.018 -44.139 1.00 36.90 177 TYR A O 1
ATOM 1220 N N . TYR A 1 178 ? 10.859 7.375 -42.175 1.00 34.90 178 TYR A N 1
ATOM 1221 C CA . TYR A 1 178 ? 9.975 8.455 -41.752 1.00 33.29 178 TYR A CA 1
ATOM 1222 C C . TYR A 1 178 ? 10.725 9.780 -41.655 1.00 33.85 178 TYR A C 1
ATOM 1223 O O . TYR A 1 178 ? 10.517 10.562 -40.726 1.00 32.73 178 TYR A O 1
ATOM 1232 N N . LYS A 1 179 ? 11.604 10.048 -42.624 1.00 35.15 179 LYS A N 1
ATOM 1233 C CA . LYS A 1 179 ? 12.432 11.248 -42.561 1.00 36.52 179 LYS A CA 1
ATOM 1234 C C . LYS A 1 179 ? 11.588 12.514 -42.632 1.00 36.84 179 LYS A C 1
ATOM 1235 O O . LYS A 1 179 ? 11.886 13.505 -41.955 1.00 36.51 179 LYS A O 1
ATOM 1241 N N . GLU A 1 180 ? 10.526 12.501 -43.441 1.00 37.15 180 GLU A N 1
ATOM 1242 C CA . GLU A 1 180 ? 9.692 13.690 -43.590 1.00 37.92 180 GLU A CA 1
ATOM 1243 C C . GLU A 1 180 ? 9.025 14.063 -42.271 1.00 36.95 180 GLU A C 1
ATOM 1244 O O . GLU A 1 180 ? 9.083 15.220 -41.838 1.00 36.97 180 GLU A O 1
ATOM 1246 N N . TYR A 1 181 ? 8.387 13.090 -41.616 1.00 35.49 181 TYR A N 1
ATOM 1247 C CA . TYR A 1 181 ? 7.746 13.353 -40.332 1.00 35.84 181 TYR A CA 1
ATOM 1248 C C . TYR A 1 181 ? 8.773 13.702 -39.261 1.00 34.75 181 TYR A C 1
ATOM 1249 O O . TYR A 1 181 ? 8.597 14.666 -38.507 1.00 34.89 181 TYR A O 1
ATOM 1258 N N . LEU A 1 182 ? 9.855 12.922 -39.179 1.00 34.51 182 LEU A N 1
ATOM 1259 C CA . LEU A 1 182 ? 10.809 13.089 -38.088 1.00 34.19 182 LEU A CA 1
ATOM 1260 C C . LEU A 1 182 ? 11.611 14.377 -38.218 1.00 36.87 182 LEU A C 1
ATOM 1261 O O . LEU A 1 182 ? 12.090 14.906 -37.210 1.00 37.49 182 LEU A O 1
ATOM 1266 N N . THR A 1 183 ? 11.775 14.897 -39.438 1.00 38.47 183 THR A N 1
ATOM 1267 C CA . THR A 1 183 ? 12.448 16.183 -39.593 1.00 39.01 183 THR A CA 1
ATOM 1268 C C . THR A 1 183 ? 11.606 17.313 -39.015 1.00 39.68 183 THR A C 1
ATOM 1269 O O . THR A 1 183 ? 12.126 18.185 -38.308 1.00 39.99 183 THR A O 1
ATOM 1273 N N . ARG A 1 184 ? 10.301 17.310 -39.300 1.00 40.07 184 ARG A N 1
ATOM 1274 C CA . ARG A 1 184 ? 9.409 18.294 -38.697 1.00 40.55 184 ARG A CA 1
ATOM 1275 C C . ARG A 1 184 ? 9.306 18.094 -37.190 1.00 38.19 184 ARG A C 1
ATOM 1276 O O . ARG A 1 184 ? 9.281 19.068 -36.429 1.00 39.17 184 ARG A O 1
ATOM 1284 N N . ALA A 1 185 ? 9.240 16.838 -36.742 1.00 35.53 185 ALA A N 1
ATOM 1285 C CA . ALA A 1 185 ? 9.177 16.567 -35.310 1.00 33.40 185 ALA A CA 1
ATOM 1286 C C . ALA A 1 185 ? 10.457 17.000 -34.610 1.00 33.37 185 ALA A C 1
ATOM 1287 O O . ALA A 1 185 ? 10.420 17.473 -33.468 1.00 33.39 185 ALA A O 1
ATOM 1289 N N . ALA A 1 186 ? 11.603 16.842 -35.278 1.00 34.36 186 ALA A N 1
ATOM 1290 C CA . ALA A 1 186 ? 12.865 17.282 -34.692 1.00 34.94 186 ALA A CA 1
ATOM 1291 C C . ALA A 1 186 ? 12.938 18.801 -34.617 1.00 35.48 186 ALA A C 1
ATOM 1292 O O . ALA A 1 186 ? 13.472 19.354 -33.649 1.00 35.84 186 ALA A O 1
ATOM 1294 N N . ASP A 1 187 ? 12.405 19.495 -35.627 1.00 35.58 187 ASP A N 1
ATOM 1295 C CA . ASP A 1 187 ? 12.416 20.955 -35.605 1.00 36.90 187 ASP A CA 1
ATOM 1296 C C . ASP A 1 187 ? 11.520 21.500 -34.499 1.00 36.14 187 ASP A C 1
ATOM 1297 O O . ASP A 1 187 ? 11.842 22.521 -33.881 1.00 37.49 187 ASP A O 1
ATOM 1302 N N . TYR A 1 188 ? 10.389 20.838 -34.238 1.00 34.96 188 TYR A N 1
ATOM 1303 C CA . TYR A 1 188 ? 9.551 21.240 -33.113 1.00 34.97 188 TYR A CA 1
ATOM 1304 C C . TYR A 1 188 ? 10.267 21.010 -31.788 1.00 34.09 188 TYR A C 1
ATOM 1305 O O . TYR A 1 188 ? 10.132 21.808 -30.853 1.00 33.97 188 TYR A O 1
ATOM 1314 N N . LEU A 1 189 ? 11.034 19.921 -31.687 1.00 33.05 189 LEU A N 1
ATOM 1315 C CA . LEU A 1 189 ? 11.830 19.689 -30.485 1.00 32.27 189 LEU A CA 1
ATOM 1316 C C . LEU A 1 189 ? 12.936 20.727 -30.346 1.00 33.07 189 LEU A C 1
ATOM 1317 O O . LEU A 1 189 ? 13.227 21.186 -29.235 1.00 32.57 189 LEU A O 1
ATOM 1322 N N . LYS A 1 190 ? 13.570 21.103 -31.460 1.00 34.34 190 LYS A N 1
ATOM 1323 C CA . LYS A 1 190 ? 14.594 22.142 -31.410 1.00 36.91 190 LYS A CA 1
ATOM 1324 C C . LYS A 1 190 ? 13.995 23.480 -31.001 1.00 37.27 190 LYS A C 1
ATOM 1325 O O . LYS A 1 190 ? 14.590 24.218 -30.206 1.00 36.50 190 LYS A O 1
ATOM 1331 N N . LYS A 1 191 ? 12.816 23.810 -31.534 1.00 38.90 191 LYS A N 1
ATOM 1332 C CA . LYS A 1 191 ? 12.147 25.045 -31.141 1.00 41.02 191 LYS A CA 1
ATOM 1333 C C . LYS A 1 191 ? 11.730 25.001 -29.677 1.00 39.56 191 LYS A C 1
ATOM 1334 O O . LYS A 1 191 ? 11.808 26.012 -28.970 1.00 40.77 191 LYS A O 1
ATOM 1340 N N . ALA A 1 192 ? 11.286 23.834 -29.204 1.00 37.02 192 ALA A N 1
ATOM 1341 C CA . ALA A 1 192 ? 10.919 23.699 -27.799 1.00 35.64 192 ALA A CA 1
ATOM 1342 C C . ALA A 1 192 ? 12.137 23.842 -26.895 1.00 35.13 192 ALA A C 1
ATOM 1343 O O . ALA A 1 192 ? 12.036 24.391 -25.791 1.00 34.10 192 ALA A O 1
ATOM 1345 N N . ALA A 1 193 ? 13.297 23.358 -27.347 1.00 35.82 193 ALA A N 1
ATOM 1346 C CA . ALA A 1 193 ? 14.501 23.439 -26.527 1.00 36.56 193 ALA A CA 1
ATOM 1347 C C . ALA A 1 193 ? 14.969 24.878 -26.349 1.00 36.73 193 ALA A C 1
ATOM 1348 O O . ALA A 1 193 ? 15.574 25.206 -25.321 1.00 36.03 193 ALA A O 1
ATOM 1350 N N . GLU A 1 194 ? 14.703 25.748 -27.327 1.00 37.92 194 GLU A N 1
ATOM 1351 C CA . GLU A 1 194 ? 15.089 27.148 -27.188 1.00 39.20 194 GLU A CA 1
ATOM 1352 C C . GLU A 1 194 ? 14.263 27.859 -26.124 1.00 36.41 194 GLU A C 1
ATOM 1353 O O . GLU A 1 194 ? 14.743 28.816 -25.506 1.00 36.02 194 GLU A O 1
ATOM 1359 N N . PHE A 1 195 ? 13.030 27.413 -25.895 1.00 35.05 195 PHE A N 1
ATOM 1360 C CA . PHE A 1 195 ? 12.188 27.981 -24.851 1.00 34.29 195 PHE A CA 1
ATOM 1361 C C . PHE A 1 195 ? 12.351 27.285 -23.507 1.00 34.07 195 PHE A C 1
ATOM 1362 O O . PHE A 1 195 ? 11.783 27.752 -22.513 1.00 33.51 195 PHE A O 1
ATOM 1370 N N . ALA A 1 196 ? 13.100 26.186 -23.448 1.00 34.34 196 ALA A N 1
ATOM 1371 C CA . ALA A 1 196 ? 13.266 25.418 -22.218 1.00 34.72 196 ALA A CA 1
ATOM 1372 C C . ALA A 1 196 ? 14.499 25.923 -21.479 1.00 36.83 196 ALA A C 1
ATOM 1373 O O . ALA A 1 196 ? 15.631 25.693 -21.914 1.00 37.62 196 ALA A O 1
ATOM 1375 N N . ASP A 1 197 ? 14.279 26.610 -20.356 1.00 37.65 197 ASP A N 1
ATOM 1376 C CA . ASP A 1 197 ? 15.383 27.140 -19.567 1.00 38.31 197 ASP A CA 1
ATOM 1377 C C . ASP A 1 197 ? 15.994 26.102 -18.635 1.00 38.38 197 ASP A C 1
ATOM 1378 O O . ASP A 1 197 ? 17.137 26.279 -18.200 1.00 37.85 197 ASP A O 1
ATOM 1383 N N . ASN A 1 198 ? 15.266 25.041 -18.316 1.00 38.40 198 ASN A N 1
ATOM 1384 C CA . ASN A 1 198 ? 15.820 23.953 -17.519 1.00 38.18 198 ASN A CA 1
ATOM 1385 C C . ASN A 1 198 ? 16.924 23.264 -18.312 1.00 37.79 198 ASN A C 1
ATOM 1386 O O . ASN A 1 198 ? 16.651 22.721 -19.390 1.00 36.71 198 ASN A O 1
ATOM 1391 N N . PRO A 1 199 ? 18.174 23.272 -17.835 1.00 38.65 199 PRO A N 1
ATOM 1392 C CA . PRO A 1 199 ? 19.262 22.684 -18.641 1.00 37.22 199 PRO A CA 1
ATOM 1393 C C . PRO A 1 199 ? 19.060 21.212 -18.959 1.00 33.43 199 PRO A C 1
ATOM 1394 O O . PRO A 1 199 ? 19.262 20.798 -20.108 1.00 33.03 199 PRO A O 1
ATOM 1398 N N . SER A 1 200 ? 18.665 20.405 -17.970 1.00 31.49 200 SER A N 1
ATOM 1399 C CA . SER A 1 200 ? 18.431 18.987 -18.225 1.00 32.14 200 SER A CA 1
ATOM 1400 C C . SER A 1 200 ? 17.354 18.789 -19.283 1.00 32.80 200 SER A C 1
ATOM 1401 O O . SER A 1 200 ? 17.487 17.930 -20.163 1.00 33.05 200 SER A O 1
ATOM 1404 N N . LEU A 1 201 ? 16.282 19.581 -19.219 1.00 33.37 201 LEU A N 1
ATOM 1405 C CA . LEU A 1 201 ? 15.232 19.489 -20.229 1.00 34.81 201 LEU A CA 1
ATOM 1406 C C . LEU A 1 201 ? 15.734 19.961 -21.588 1.00 35.92 201 LEU A C 1
ATOM 1407 O O . LEU A 1 201 ? 15.519 19.291 -22.605 1.00 35.87 201 LEU A O 1
ATOM 1412 N N . LYS A 1 202 ? 16.397 21.122 -21.625 1.00 37.06 202 LYS A N 1
ATOM 1413 C CA . LYS A 1 202 ? 16.947 21.627 -22.880 1.00 37.05 202 LYS A CA 1
ATOM 1414 C C . LYS A 1 202 ? 17.888 20.614 -23.519 1.00 37.14 202 LYS A C 1
ATOM 1415 O O . LYS A 1 202 ? 17.845 20.394 -24.735 1.00 36.84 202 LYS A O 1
ATOM 1421 N N . LYS A 1 203 ? 18.742 19.984 -22.711 1.00 37.93 203 LYS A N 1
ATOM 1422 C CA . LYS A 1 203 ? 19.693 19.014 -23.245 1.00 38.32 203 LYS A CA 1
ATOM 1423 C C . LYS A 1 203 ? 18.982 17.801 -23.830 1.00 35.77 203 LYS A C 1
ATOM 1424 O O . LYS A 1 203 ? 19.366 17.301 -24.894 1.00 35.30 203 LYS A O 1
ATOM 1430 N N . TYR A 1 204 ? 17.940 17.313 -23.153 1.00 34.35 204 TYR A N 1
ATOM 1431 C CA . TYR A 1 204 ? 17.232 16.136 -23.648 1.00 33.36 204 TYR A CA 1
ATOM 1432 C C . TYR A 1 204 ? 16.521 16.431 -24.962 1.00 32.41 204 TYR A C 1
ATOM 1433 O O . TYR A 1 204 ? 16.567 15.625 -25.898 1.00 32.17 204 TYR A O 1
ATOM 1442 N N . LEU A 1 205 ? 15.845 17.579 -25.046 1.00 31.90 205 LEU A N 1
ATOM 1443 C CA . LEU A 1 205 ? 15.124 17.923 -26.267 1.00 31.34 205 LEU A CA 1
ATOM 1444 C C . LEU A 1 205 ? 16.077 18.063 -27.448 1.00 31.92 205 LEU A C 1
ATOM 1445 O O . LEU A 1 205 ? 15.760 17.634 -28.564 1.00 32.20 205 LEU A O 1
ATOM 1450 N N . GLN A 1 206 ? 17.254 18.649 -27.219 1.00 31.86 206 GLN A N 1
ATOM 1451 C CA . GLN A 1 206 ? 18.229 18.802 -28.294 1.00 33.76 206 GLN A CA 1
ATOM 1452 C C . GLN A 1 206 ? 18.744 17.450 -28.777 1.00 32.33 206 GLN A C 1
ATOM 1453 O O . GLN A 1 206 ? 18.867 17.224 -29.987 1.00 30.67 206 GLN A O 1
ATOM 1459 N N . LEU A 1 207 ? 19.050 16.540 -27.849 1.00 33.52 207 LEU A N 1
ATOM 1460 C CA . LEU A 1 207 ? 19.601 15.246 -28.240 1.00 34.50 207 LEU A CA 1
ATOM 1461 C C . LEU A 1 207 ? 18.531 14.340 -28.838 1.00 34.21 207 LEU A C 1
ATOM 1462 O O . LEU A 1 207 ? 18.799 13.603 -29.794 1.00 35.20 207 LEU A O 1
ATOM 1467 N N . ARG A 1 208 ? 17.314 14.377 -28.288 1.00 33.27 208 ARG A N 1
ATOM 1468 C CA . ARG A 1 208 ? 16.223 13.593 -28.858 1.00 32.37 208 ARG A CA 1
ATOM 1469 C C . ARG A 1 208 ? 15.876 14.081 -30.259 1.00 32.85 208 ARG A C 1
ATOM 1470 O O . ARG A 1 208 ? 15.515 13.283 -31.132 1.00 33.08 208 ARG A O 1
ATOM 1478 N N . ALA A 1 209 ? 15.992 15.391 -30.496 1.00 32.90 209 ALA A N 1
ATOM 1479 C CA . ALA A 1 209 ? 15.796 15.920 -31.842 1.00 32.18 209 ALA A CA 1
ATOM 1480 C C . ALA A 1 209 ? 16.792 15.305 -32.817 1.00 33.22 209 ALA A C 1
ATOM 1481 O O . ALA A 1 209 ? 16.432 14.923 -33.937 1.00 33.67 209 ALA A O 1
ATOM 1483 N N . GLU A 1 210 ? 18.056 15.195 -32.401 1.00 33.34 210 GLU A N 1
ATOM 1484 C CA . GLU A 1 210 ? 19.058 14.546 -33.239 1.00 35.32 210 GLU A CA 1
ATOM 1485 C C . GLU A 1 210 ? 18.804 13.048 -33.338 1.00 33.86 210 GLU A C 1
ATOM 1486 O O . GLU A 1 210 ? 19.072 12.435 -34.378 1.00 34.01 210 GLU A O 1
ATOM 1492 N N . ALA A 1 211 ? 18.285 12.443 -32.265 1.00 33.91 211 ALA A N 1
ATOM 1493 C CA . ALA A 1 211 ? 18.052 11.001 -32.258 1.00 35.78 211 ALA A CA 1
ATOM 1494 C C . ALA A 1 211 ? 17.034 10.596 -33.316 1.00 36.31 211 ALA A C 1
ATOM 1495 O O . ALA A 1 211 ? 17.149 9.520 -33.916 1.00 35.12 211 ALA A O 1
ATOM 1497 N N . PHE A 1 212 ? 16.026 11.442 -33.554 1.00 36.41 212 PHE A N 1
ATOM 1498 C CA . PHE A 1 212 ? 15.056 11.168 -34.610 1.00 36.21 212 PHE A CA 1
ATOM 1499 C C . PHE A 1 212 ? 15.732 10.955 -35.957 1.00 37.92 212 PHE A C 1
ATOM 1500 O O . PHE A 1 212 ? 15.248 10.168 -36.778 1.00 35.61 212 PHE A O 1
ATOM 1508 N N . LEU A 1 213 ? 16.849 11.640 -36.198 1.00 40.54 213 LEU A N 1
ATOM 1509 C CA . LEU A 1 213 ? 17.453 11.691 -37.523 1.00 42.27 213 LEU A CA 1
ATOM 1510 C C . LEU A 1 213 ? 18.702 10.831 -37.669 1.00 42.13 213 LEU A C 1
ATOM 1511 O O . LEU A 1 213 ? 19.005 10.400 -38.785 1.00 42.55 213 LEU A O 1
ATOM 1516 N N . ASN A 1 214 ? 19.440 10.569 -36.589 1.00 42.45 214 ASN A N 1
ATOM 1517 C CA . ASN A 1 214 ? 20.576 9.658 -36.665 1.00 44.42 214 ASN A CA 1
ATOM 1518 C C . ASN A 1 214 ? 20.241 8.247 -36.195 1.00 44.14 214 ASN A C 1
ATOM 1519 O O . ASN A 1 214 ? 21.104 7.365 -36.270 1.00 45.17 214 ASN A O 1
ATOM 1524 N N . ASN A 1 215 ? 19.022 8.024 -35.702 1.00 42.02 215 ASN A N 1
ATOM 1525 C CA . ASN A 1 215 ? 18.461 6.717 -35.366 1.00 41.23 215 ASN A CA 1
ATOM 1526 C C . ASN A 1 215 ? 19.128 6.056 -34.165 1.00 42.42 215 ASN A C 1
ATOM 1527 O O . ASN A 1 215 ? 18.918 4.858 -33.938 1.00 43.43 215 ASN A O 1
ATOM 1532 N N . ASP A 1 216 ? 19.917 6.792 -33.382 1.00 41.65 216 ASP A N 1
ATOM 1533 C CA . ASP A 1 216 ? 20.549 6.260 -32.177 1.00 41.81 216 ASP A CA 1
ATOM 1534 C C . ASP A 1 216 ? 20.001 7.022 -30.977 1.00 37.58 216 ASP A C 1
ATOM 1535 O O . ASP A 1 216 ? 20.283 8.213 -30.810 1.00 37.45 216 ASP A O 1
ATOM 1540 N N . TYR A 1 217 ? 19.226 6.333 -30.140 1.00 35.24 217 TYR A N 1
ATOM 1541 C CA . TYR A 1 217 ? 18.492 6.959 -29.050 1.00 33.61 217 TYR A CA 1
ATOM 1542 C C . TYR A 1 217 ? 19.171 6.794 -27.698 1.00 34.14 217 TYR A C 1
ATOM 1543 O O . TYR A 1 217 ? 18.572 7.137 -26.674 1.00 33.59 217 TYR A O 1
ATOM 1552 N N . TYR A 1 218 ? 20.407 6.294 -27.667 1.00 35.08 218 TYR A N 1
ATOM 1553 C CA . TYR A 1 218 ? 21.036 5.968 -26.391 1.00 38.10 218 TYR A CA 1
ATOM 1554 C C . TYR A 1 218 ? 21.434 7.222 -25.620 1.00 38.55 218 TYR A C 1
ATOM 1555 O O . TYR A 1 218 ? 21.189 7.321 -24.412 1.00 40.13 218 TYR A O 1
ATOM 1564 N N . GLU A 1 219 ? 22.055 8.192 -26.296 1.00 38.01 219 GLU A N 1
ATOM 1565 C CA A GLU A 1 219 ? 22.526 9.376 -25.585 0.49 38.65 219 GLU A CA 1
ATOM 1566 C CA B GLU A 1 219 ? 22.527 9.393 -25.613 0.51 38.66 219 GLU A CA 1
ATOM 1567 C C . GLU A 1 219 ? 21.363 10.240 -25.111 1.00 36.20 219 GLU A C 1
ATOM 1568 O O . GLU A 1 219 ? 21.440 10.844 -24.034 1.00 36.43 219 GLU A O 1
ATOM 1579 N N . SER A 1 220 ? 20.278 10.305 -25.884 1.00 32.39 220 SER A N 1
ATOM 1580 C CA . SER A 1 220 ? 19.117 11.070 -25.444 1.00 32.74 220 SER A CA 1
ATOM 1581 C C . SER A 1 220 ? 18.305 10.318 -24.398 1.00 32.09 220 SER A C 1
ATOM 1582 O O . SER A 1 220 ? 17.629 10.947 -23.576 1.00 31.28 220 SER A O 1
ATOM 1585 N N . ASP A 1 221 ? 18.351 8.982 -24.412 1.00 32.07 221 ASP A N 1
ATOM 1586 C CA . ASP A 1 221 ? 17.728 8.216 -23.337 1.00 30.87 221 ASP A CA 1
ATOM 1587 C C . ASP A 1 221 ? 18.415 8.489 -22.007 1.00 30.38 221 ASP A C 1
ATOM 1588 O O . ASP A 1 221 ? 17.754 8.582 -20.965 1.00 29.67 221 ASP A O 1
ATOM 1593 N N . LEU A 1 222 ? 19.744 8.617 -22.022 1.00 30.04 222 LEU A N 1
ATOM 1594 C CA . LEU A 1 222 ? 20.464 8.964 -20.803 1.00 32.14 222 LEU A CA 1
ATOM 1595 C C . LEU A 1 222 ? 20.110 10.370 -20.338 1.00 34.00 222 LEU A C 1
ATOM 1596 O O . LEU A 1 222 ? 19.925 10.604 -19.138 1.00 34.95 222 LEU A O 1
ATOM 1601 N N . ALA A 1 223 ? 20.011 11.319 -21.274 1.00 34.11 223 ALA A N 1
ATOM 1602 C CA . ALA A 1 223 ? 19.602 12.671 -20.911 1.00 33.80 223 ALA A CA 1
ATOM 1603 C C . ALA A 1 223 ? 18.198 12.690 -20.325 1.00 33.10 223 ALA A C 1
ATOM 1604 O O . ALA A 1 223 ? 17.899 13.517 -19.456 1.00 32.44 223 ALA A O 1
ATOM 1606 N N . TRP A 1 224 ? 17.328 11.783 -20.777 1.00 33.54 224 TRP A N 1
ATOM 1607 C CA . TRP A 1 224 ? 15.973 11.729 -20.238 1.00 33.38 224 TRP A CA 1
ATOM 1608 C C . TRP A 1 224 ? 15.972 11.244 -18.794 1.00 34.16 224 TRP A C 1
ATOM 1609 O O . TRP A 1 224 ? 15.216 11.757 -17.961 1.00 33.99 224 TRP A O 1
ATOM 1620 N N . MET A 1 225 ? 16.811 10.255 -18.477 1.00 35.90 225 MET A N 1
ATOM 1621 C CA . MET A 1 225 ? 16.920 9.792 -17.099 1.00 36.49 225 MET A CA 1
ATOM 1622 C C . MET A 1 225 ? 17.538 10.844 -16.187 1.00 37.55 225 MET A C 1
ATOM 1623 O O . MET A 1 225 ? 17.402 10.741 -14.963 1.00 37.01 225 MET A O 1
ATOM 1628 N N . ASP A 1 226 ? 18.203 11.849 -16.750 1.00 39.95 226 ASP A N 1
ATOM 1629 C CA . ASP A 1 226 ? 18.877 12.879 -15.972 1.00 42.16 226 ASP A CA 1
ATOM 1630 C C . ASP A 1 226 ? 18.029 14.130 -15.774 1.00 41.11 226 ASP A C 1
ATOM 1631 O O . ASP A 1 226 ? 18.523 15.110 -15.207 1.00 41.13 226 ASP A O 1
ATOM 1636 N N . LEU A 1 227 ? 16.776 14.125 -16.225 1.00 40.18 227 LEU A N 1
ATOM 1637 C CA . LEU A 1 227 ? 15.890 15.263 -16.008 1.00 38.90 227 LEU A CA 1
ATOM 1638 C C . LEU A 1 227 ? 15.699 15.500 -14.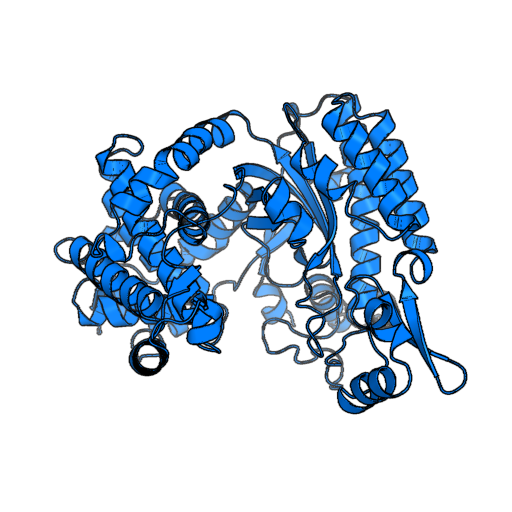515 1.00 40.14 227 LEU A C 1
ATOM 1639 O O . LEU A 1 227 ? 15.265 14.602 -13.786 1.00 39.31 227 LEU A O 1
ATOM 1644 N N . ASN A 1 228 ? 16.026 16.708 -14.057 1.00 41.11 228 ASN A N 1
ATOM 1645 C CA . ASN A 1 228 ? 15.969 17.019 -12.636 1.00 41.76 228 ASN A CA 1
ATOM 1646 C C . ASN A 1 228 ? 15.598 18.483 -12.444 1.00 41.85 228 ASN A C 1
ATOM 1647 O O . ASN A 1 228 ? 15.932 19.338 -13.270 1.00 40.49 228 ASN A O 1
ATOM 1652 N N . ASP A 1 229 ? 14.903 18.757 -11.336 1.00 43.56 229 ASP A N 1
ATOM 1653 C CA . ASP A 1 229 ? 14.435 20.103 -10.996 1.00 45.16 229 ASP A CA 1
ATOM 1654 C C . ASP A 1 229 ? 13.649 20.715 -12.153 1.00 42.32 229 ASP A C 1
ATOM 1655 O O . ASP A 1 229 ? 13.835 21.878 -12.519 1.00 41.78 229 ASP A O 1
ATOM 1660 N N . HIS A 1 230 ? 12.761 19.916 -12.735 1.00 39.20 230 HIS A N 1
ATOM 1661 C CA . HIS A 1 230 ? 12.012 20.299 -13.919 1.00 36.78 230 HIS A CA 1
ATOM 1662 C C . HIS A 1 230 ? 10.516 20.194 -13.658 1.00 36.00 230 HIS A C 1
ATOM 1663 O O . HIS A 1 230 ? 10.066 19.526 -12.723 1.00 34.65 230 HIS A O 1
ATOM 1670 N N . THR A 1 231 ? 9.749 20.872 -14.507 1.00 36.58 231 THR A N 1
ATOM 1671 C CA . THR A 1 231 ? 8.294 20.8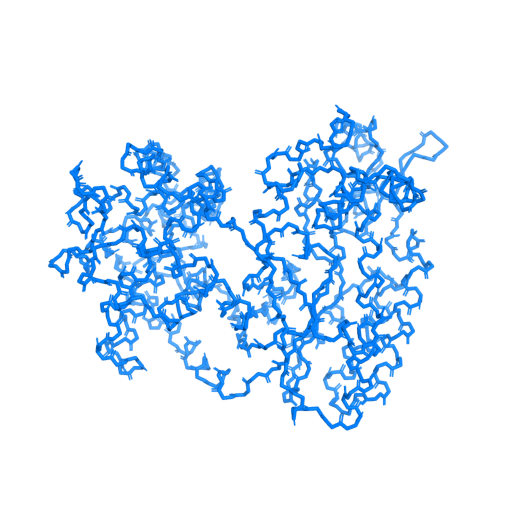27 -14.470 1.00 35.95 231 THR A CA 1
ATOM 1672 C C . THR A 1 231 ? 7.710 19.974 -15.587 1.00 36.99 231 THR A C 1
ATOM 1673 O O . THR A 1 231 ? 6.769 19.210 -15.352 1.00 36.47 231 THR A O 1
ATOM 1677 N N . ILE A 1 232 ? 8.266 20.068 -16.792 1.00 37.41 232 ILE A N 1
ATOM 1678 C CA . ILE A 1 232 ? 7.761 19.339 -17.949 1.00 35.85 232 ILE A CA 1
ATOM 1679 C C . ILE A 1 232 ? 8.489 17.999 -18.007 1.00 35.70 232 ILE A C 1
ATOM 1680 O O . ILE A 1 232 ? 9.655 17.925 -18.397 1.00 35.26 232 ILE A O 1
ATOM 1685 N N . GLU A 1 233 ? 7.795 16.934 -17.612 1.00 34.96 233 GLU A N 1
ATOM 1686 C CA . GLU A 1 233 ? 8.304 15.570 -17.750 1.00 33.95 233 GLU A CA 1
ATOM 1687 C C . GLU A 1 233 ? 7.783 15.026 -19.075 1.00 32.33 233 GLU A C 1
ATOM 1688 O O . GLU A 1 233 ? 6.616 14.643 -19.189 1.00 32.16 233 GLU A O 1
ATOM 1694 N N . VAL A 1 234 ? 8.651 14.995 -20.083 1.00 29.95 234 VAL A N 1
ATOM 1695 C CA . VAL A 1 234 ? 8.262 14.664 -21.447 1.00 29.41 234 VAL A CA 1
ATOM 1696 C C . VAL A 1 234 ? 9.133 13.523 -21.957 1.00 29.61 234 VAL A C 1
ATOM 1697 O O . VAL A 1 234 ? 10.346 13.499 -21.723 1.00 28.18 234 VAL A O 1
ATOM 1701 N N . VAL A 1 235 ? 8.503 12.566 -22.638 1.00 29.24 235 VAL A N 1
ATOM 1702 C CA . VAL A 1 235 ? 9.196 11.507 -23.360 1.00 30.22 235 VAL A CA 1
ATOM 1703 C C . VAL A 1 235 ? 8.544 11.362 -24.729 1.00 29.51 235 VAL A C 1
ATOM 1704 O O . VAL A 1 235 ? 7.313 11.383 -24.848 1.00 29.99 235 VAL A O 1
ATOM 1708 N N . ILE A 1 236 ? 9.368 11.238 -25.768 1.00 29.97 236 ILE A N 1
ATOM 1709 C CA . ILE A 1 236 ? 8.862 11.142 -27.133 1.00 29.07 236 ILE A CA 1
ATOM 1710 C C . ILE A 1 236 ? 9.817 10.304 -27.974 1.00 31.27 236 ILE A C 1
ATOM 1711 O O . ILE A 1 236 ? 11.024 10.564 -28.011 1.00 32.13 236 ILE A O 1
ATOM 1716 N N . GLY A 1 237 ? 9.285 9.283 -28.644 1.00 31.23 237 GLY A N 1
ATOM 1717 C CA . GLY A 1 237 ? 10.095 8.423 -29.473 1.00 30.99 237 GLY A CA 1
ATOM 1718 C C . GLY A 1 237 ? 9.563 7.007 -29.580 1.00 31.47 237 GLY A C 1
ATOM 1719 O O . GLY A 1 237 ? 8.484 6.680 -29.075 1.00 32.08 237 GLY A O 1
ATOM 1720 N N . PRO A 1 238 ? 10.320 6.136 -30.250 1.00 31.62 238 PRO A N 1
ATOM 1721 C CA . PRO A 1 238 ? 9.896 4.737 -30.400 1.00 31.87 238 PRO A CA 1
ATOM 1722 C C . PRO A 1 238 ? 10.368 3.903 -29.217 1.00 31.73 238 PRO A C 1
ATOM 1723 O O . PRO A 1 238 ? 11.532 3.975 -28.816 1.00 30.92 238 PRO A O 1
ATOM 1727 N N . TYR A 1 239 ? 9.459 3.103 -28.660 1.00 32.20 239 TYR A N 1
ATOM 1728 C CA . TYR A 1 239 ? 9.793 2.361 -27.450 1.00 33.30 239 TYR A CA 1
ATOM 1729 C C . TYR A 1 239 ? 9.194 0.959 -27.415 1.00 32.80 239 TYR A C 1
ATOM 1730 O O . TYR A 1 239 ? 9.928 -0.029 -27.520 1.00 33.69 239 TYR A O 1
ATOM 1739 N N . GLU A 1 240 ? 7.879 0.848 -27.256 1.00 31.43 240 GLU A N 1
ATOM 1740 C CA . GLU A 1 240 ? 7.267 -0.454 -27.023 1.00 31.02 240 GLU A CA 1
ATOM 1741 C C . GLU A 1 240 ? 7.184 -1.269 -28.310 1.00 30.34 240 GLU A C 1
ATOM 1742 O O . GLU A 1 240 ? 6.886 -0.739 -29.384 1.00 29.73 240 GLU A O 1
ATOM 1748 N N . VAL A 1 241 ? 7.437 -2.573 -28.185 1.00 31.95 241 VAL A N 1
ATOM 1749 C CA . VAL A 1 241 ? 7.541 -3.470 -29.332 1.00 33.82 241 VAL A CA 1
ATOM 1750 C C . VAL A 1 241 ? 6.315 -4.366 -29.478 1.00 34.75 241 VAL A C 1
ATOM 1751 O O . VAL A 1 241 ? 6.311 -5.267 -30.322 1.00 34.55 241 VAL A O 1
ATOM 1755 N N . TYR A 1 242 ? 5.271 -4.136 -28.684 1.00 36.25 242 TYR A N 1
ATOM 1756 C CA . TYR A 1 242 ? 4.127 -5.039 -28.664 1.00 37.81 242 TYR A CA 1
ATOM 1757 C C . TYR A 1 242 ? 3.188 -4.855 -29.850 1.00 37.29 242 TYR A C 1
ATOM 1758 O O . TYR A 1 242 ? 2.255 -5.650 -30.006 1.00 39.72 242 TYR A O 1
ATOM 1767 N N . GLU A 1 243 ? 3.405 -3.837 -30.686 1.00 36.04 243 GLU A N 1
ATOM 1768 C CA . GLU A 1 243 ? 2.652 -3.735 -31.930 1.00 34.35 243 GLU A CA 1
ATOM 1769 C C . GLU A 1 243 ? 3.151 -4.735 -32.965 1.00 33.80 243 GLU A C 1
ATOM 1770 O O . GLU A 1 243 ? 2.378 -5.174 -33.825 1.00 34.25 243 GLU A O 1
ATOM 1776 N N . ASP A 1 244 ? 4.428 -5.107 -32.893 1.00 32.44 244 ASP A N 1
ATOM 1777 C CA . ASP A 1 244 ? 5.020 -6.114 -33.771 1.00 35.19 244 ASP A CA 1
ATOM 1778 C C . ASP A 1 244 ? 4.679 -7.486 -33.203 1.00 34.54 244 ASP A C 1
ATOM 1779 O O . ASP A 1 244 ? 5.390 -8.029 -32.357 1.00 33.60 244 ASP A O 1
ATOM 1784 N N . LYS A 1 245 ? 3.573 -8.057 -33.675 1.00 36.11 245 LYS A N 1
ATOM 1785 C CA . LYS A 1 245 ? 3.125 -9.372 -33.235 1.00 37.94 245 LYS A CA 1
ATOM 1786 C C . LYS A 1 245 ? 3.739 -10.506 -34.046 1.00 37.41 245 LYS A C 1
ATOM 1787 O O . LYS A 1 245 ? 3.288 -11.650 -33.933 1.00 37.41 245 LYS A O 1
ATOM 1793 N N . LEU A 1 246 ? 4.752 -10.215 -34.861 1.00 36.88 246 LEU A N 1
ATOM 1794 C CA . LEU A 1 246 ? 5.478 -11.245 -35.593 1.00 37.62 246 LEU A CA 1
ATOM 1795 C C . LEU A 1 246 ? 6.745 -11.667 -34.859 1.00 37.49 246 LEU A C 1
ATOM 1796 O O . LEU A 1 246 ? 7.025 -12.863 -34.730 1.00 39.24 246 LEU A O 1
ATOM 1801 N N . PHE A 1 247 ? 7.513 -10.693 -34.367 1.00 36.50 247 PHE A N 1
ATOM 1802 C CA . PHE A 1 247 ? 8.761 -10.963 -33.670 1.00 36.39 247 PHE A CA 1
ATOM 1803 C C . PHE A 1 247 ? 8.908 -10.233 -32.343 1.00 35.47 247 PHE A C 1
ATOM 1804 O O . PHE A 1 247 ? 9.824 -10.570 -31.584 1.00 36.37 247 PHE A O 1
ATOM 1812 N N . ASN A 1 248 ? 8.051 -9.256 -32.040 1.00 34.47 248 ASN A N 1
ATOM 1813 C CA . ASN A 1 248 ? 8.260 -8.346 -30.912 1.00 33.97 248 ASN A CA 1
ATOM 1814 C C . ASN A 1 248 ? 9.632 -7.682 -31.000 1.00 32.72 248 ASN A C 1
ATOM 1815 O O . ASN A 1 248 ? 10.336 -7.518 -30.002 1.00 32.59 248 ASN A O 1
ATOM 1820 N N . TYR A 1 249 ? 10.016 -7.299 -32.218 1.00 31.78 249 TYR A N 1
ATOM 1821 C CA . TYR A 1 249 ? 11.292 -6.643 -32.481 1.00 31.34 249 TYR A CA 1
ATOM 1822 C C . TYR A 1 249 ? 11.165 -5.129 -32.591 1.00 31.87 249 TYR A C 1
ATOM 1823 O O . TYR A 1 249 ? 11.959 -4.395 -31.997 1.00 33.05 249 TYR A O 1
ATOM 1832 N N . LYS A 1 250 ? 10.176 -4.648 -33.340 1.00 31.25 250 LYS A N 1
ATOM 1833 C CA . LYS A 1 250 ? 10.130 -3.257 -33.766 1.00 31.16 250 LYS A CA 1
ATOM 1834 C C . LYS A 1 250 ? 9.360 -2.391 -32.778 1.00 29.57 250 LYS A C 1
ATOM 1835 O O . LYS A 1 250 ? 8.300 -2.781 -32.282 1.00 28.89 250 LYS A O 1
ATOM 1841 N N . ALA A 1 251 ? 9.897 -1.204 -32.513 1.00 44.19 251 ALA A N 1
ATOM 1842 C CA . ALA A 1 251 ? 9.311 -0.270 -31.565 1.00 39.15 251 ALA A CA 1
ATOM 1843 C C . ALA A 1 251 ? 8.353 0.686 -32.265 1.00 37.90 251 ALA A C 1
ATOM 1844 O O . ALA A 1 251 ? 8.499 0.989 -33.453 1.00 38.59 251 ALA A O 1
ATOM 1846 N N . ALA A 1 252 ? 7.368 1.163 -31.510 1.00 34.88 252 ALA A N 1
ATOM 1847 C CA . ALA A 1 252 ? 6.352 2.072 -32.015 1.00 34.99 252 ALA A CA 1
ATOM 1848 C C . ALA A 1 252 ? 6.544 3.457 -31.414 1.00 33.65 252 ALA A C 1
ATOM 1849 O O . ALA A 1 252 ? 6.816 3.593 -30.217 1.00 30.87 252 ALA A O 1
ATOM 1851 N N . PHE A 1 253 ? 6.400 4.482 -32.250 1.00 33.27 253 PHE A N 1
ATOM 1852 C CA . PHE A 1 253 ? 6.526 5.853 -31.778 1.00 32.10 253 PHE A CA 1
ATOM 1853 C C . PHE A 1 253 ? 5.355 6.225 -30.878 1.00 31.35 253 PHE A C 1
ATOM 1854 O O . PHE A 1 253 ? 4.205 5.866 -31.142 1.00 32.67 253 PHE A O 1
ATOM 1862 N N . GLU A 1 254 ? 5.660 6.952 -29.807 1.00 29.06 254 GLU A N 1
ATOM 1863 C CA . GLU A 1 254 ? 4.648 7.412 -28.866 1.00 27.89 254 GLU A CA 1
ATOM 1864 C C . GLU A 1 254 ? 5.195 8.634 -28.145 1.00 26.93 254 GLU A C 1
ATOM 1865 O O . GLU A 1 254 ? 6.375 8.974 -28.265 1.00 27.47 254 GLU A O 1
ATOM 1871 N N . ALA A 1 255 ? 4.323 9.290 -27.383 1.00 26.02 255 ALA A N 1
ATOM 1872 C CA . ALA A 1 255 ? 4.725 10.477 -26.646 1.00 27.69 255 ALA A CA 1
ATOM 1873 C C . ALA A 1 255 ? 3.888 10.614 -25.385 1.00 27.02 255 ALA A C 1
ATOM 1874 O O . ALA A 1 255 ? 2.686 10.335 -25.391 1.00 26.59 255 ALA A O 1
ATOM 1876 N N . PHE A 1 256 ? 4.543 11.031 -24.304 1.00 28.04 256 PHE A N 1
ATOM 1877 C CA . PHE A 1 256 ? 3.883 11.485 -23.087 1.00 27.53 256 PHE A CA 1
ATOM 1878 C C . PHE A 1 256 ? 4.362 12.899 -22.796 1.00 27.44 256 PHE A C 1
ATOM 1879 O O . PHE A 1 256 ? 5.568 13.132 -22.666 1.00 28.04 256 PHE A O 1
ATOM 1887 N N . ILE A 1 257 ? 3.427 13.838 -22.705 1.00 27.39 257 ILE A N 1
ATOM 1888 C CA . ILE A 1 257 ? 3.710 15.182 -22.216 1.00 26.38 257 ILE A CA 1
ATOM 1889 C C . ILE A 1 257 ? 3.013 15.313 -20.871 1.00 27.61 257 ILE A C 1
ATOM 1890 O O . ILE A 1 257 ? 1.778 15.318 -20.798 1.00 28.08 257 ILE A O 1
ATOM 1895 N N . THR A 1 258 ? 3.800 15.394 -19.802 1.00 29.55 258 THR A N 1
ATOM 1896 C CA . THR A 1 258 ? 3.270 15.438 -18.451 1.00 29.71 258 THR A CA 1
ATOM 1897 C C . THR A 1 258 ? 3.928 16.569 -17.674 1.00 32.13 258 THR A C 1
ATOM 1898 O O . THR A 1 258 ? 4.981 17.085 -18.055 1.00 32.47 258 THR A O 1
ATOM 1902 N N . LEU A 1 259 ? 3.289 16.945 -16.571 1.00 34.55 259 LEU A N 1
ATOM 1903 C CA . LEU A 1 259 ? 3.808 17.958 -15.664 1.00 38.61 259 LEU A CA 1
ATOM 1904 C C . LEU A 1 259 ? 4.185 17.301 -14.345 1.00 43.14 259 LEU A C 1
ATOM 1905 O O . LEU A 1 259 ? 3.369 16.597 -13.741 1.00 42.23 259 LEU A O 1
ATOM 1910 N N . ARG A 1 260 ? 5.418 17.534 -13.905 1.00 48.69 260 ARG A N 1
ATOM 1911 C CA . ARG A 1 260 ? 5.926 16.914 -12.691 1.00 54.91 260 ARG A CA 1
ATOM 1912 C C . ARG A 1 260 ? 5.328 17.576 -11.456 1.00 63.62 260 ARG A C 1
ATOM 1913 O O . ARG A 1 260 ? 5.203 18.802 -11.388 1.00 64.12 260 ARG A O 1
ATOM 1921 N N . ASP A 1 261 ? 4.959 16.753 -10.477 1.00 71.75 261 ASP A N 1
ATOM 1922 C CA . ASP A 1 261 ? 4.382 17.241 -9.230 1.00 78.08 261 ASP A CA 1
ATOM 1923 C C . ASP A 1 261 ? 5.398 17.090 -8.107 1.00 80.00 261 ASP A C 1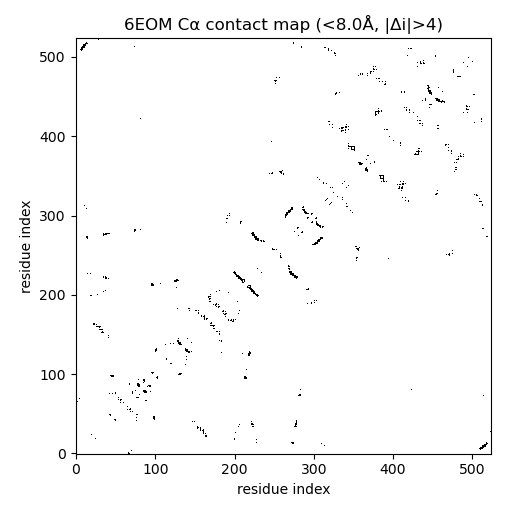
ATOM 1924 O O . ASP A 1 261 ? 5.693 15.956 -7.696 1.00 79.55 261 ASP A O 1
ATOM 1929 N N . PRO A 1 262 ? 5.955 18.184 -7.580 1.00 81.07 262 PRO A N 1
ATOM 1930 C CA . PRO A 1 262 ? 6.985 18.036 -6.539 1.00 82.55 262 PRO A CA 1
ATOM 1931 C C . PRO A 1 262 ? 6.435 17.539 -5.215 1.00 82.96 262 PRO A C 1
ATOM 1932 O O . PRO A 1 262 ? 7.119 16.784 -4.513 1.00 83.85 262 PRO A O 1
ATOM 1936 N N . VAL A 1 263 ? 5.215 17.940 -4.852 1.00 82.66 263 VAL A N 1
ATOM 1937 C CA . VAL A 1 263 ? 4.654 17.545 -3.563 1.00 82.52 263 VAL A CA 1
ATOM 1938 C C . VAL A 1 263 ? 4.393 16.045 -3.525 1.00 78.58 263 VAL A C 1
ATOM 1939 O O . VAL A 1 263 ? 4.560 15.400 -2.482 1.00 78.23 263 VAL A O 1
ATOM 1941 N N . GLU A 1 264 ? 3.979 15.463 -4.651 1.00 75.33 264 GLU A N 1
ATOM 1942 C CA . GLU A 1 264 ? 3.691 14.033 -4.666 1.00 72.15 264 GLU A CA 1
ATOM 1943 C C . GLU A 1 264 ? 4.947 13.209 -4.918 1.00 69.83 264 GLU A C 1
ATOM 1944 O O . GLU A 1 264 ? 5.104 12.125 -4.345 1.00 70.21 264 GLU A O 1
ATOM 1946 N N . SER A 1 265 ? 5.850 13.703 -5.769 1.00 67.84 265 SER A N 1
ATOM 1947 C CA . SER A 1 265 ? 7.095 12.984 -6.020 1.00 66.54 265 SER A CA 1
ATOM 1948 C C . SER A 1 265 ? 7.989 12.964 -4.786 1.00 70.54 265 SER A C 1
ATOM 1949 O O . SER A 1 265 ? 8.793 12.039 -4.622 1.00 70.76 265 SER A O 1
ATOM 1952 N N . ALA A 1 266 ? 7.867 13.968 -3.915 1.00 73.61 266 ALA A N 1
ATOM 1953 C CA . ALA A 1 266 ? 8.629 13.957 -2.670 1.00 76.19 266 ALA A CA 1
ATOM 1954 C C . ALA A 1 266 ? 8.159 12.839 -1.749 1.00 76.83 266 ALA A C 1
ATOM 1955 O O . ALA A 1 266 ? 8.978 12.167 -1.112 1.00 76.52 266 ALA A O 1
ATOM 1957 N N . LYS A 1 267 ? 6.844 12.620 -1.673 1.00 77.37 267 LYS A N 1
ATOM 1958 C CA . LYS A 1 267 ? 6.308 11.560 -0.828 1.00 78.44 267 LYS A CA 1
ATOM 1959 C C . LYS A 1 267 ? 6.737 10.176 -1.297 1.00 77.81 267 LYS A C 1
ATOM 1960 O O . LYS A 1 267 ? 6.750 9.237 -0.493 1.00 78.07 267 LYS A O 1
ATOM 1962 N N . LEU A 1 268 ? 7.087 10.028 -2.573 1.00 78.08 268 LEU A N 1
ATOM 1963 C CA . LEU A 1 268 ? 7.566 8.760 -3.103 1.00 79.87 268 LEU A CA 1
ATOM 1964 C C . LEU A 1 268 ? 9.066 8.567 -2.916 1.00 83.16 268 LEU A C 1
ATOM 1965 O O . LEU A 1 268 ? 9.560 7.450 -3.108 1.00 83.15 268 LEU A O 1
ATOM 1967 N N . LYS A 1 269 ? 9.795 9.621 -2.537 1.00 85.94 269 LYS A N 1
ATOM 1968 C CA . LYS A 1 269 ? 11.235 9.514 -2.338 1.00 87.71 269 LYS A CA 1
ATOM 1969 C C . LYS A 1 269 ? 11.602 8.603 -1.173 1.00 88.49 269 LYS A C 1
ATOM 1970 O O . LYS A 1 269 ? 12.710 8.057 -1.156 1.00 89.83 269 LYS A O 1
ATOM 1971 N N . LYS A 1 270 ? 10.708 8.431 -0.198 1.00 82.75 270 LYS A N 1
ATOM 1972 C CA . LYS A 1 270 ? 10.999 7.536 0.916 1.00 78.28 270 LYS A CA 1
ATOM 1973 C C . LYS A 1 270 ? 10.718 6.081 0.565 1.00 74.15 270 LYS A C 1
ATOM 1974 O O . LYS A 1 270 ? 11.331 5.179 1.148 1.00 73.49 270 LYS A O 1
ATOM 1980 N N . PHE A 1 271 ? 9.807 5.837 -0.381 1.00 70.53 271 PHE A N 1
ATOM 1981 C CA . PHE A 1 271 ? 9.481 4.467 -0.764 1.00 66.29 271 PHE A CA 1
ATOM 1982 C C . PHE A 1 271 ? 10.690 3.752 -1.353 1.00 64.54 271 PHE A C 1
ATOM 1983 O O . PHE A 1 271 ? 10.880 2.550 -1.128 1.00 62.41 271 PHE A O 1
ATOM 1991 N N . VAL A 1 272 ? 11.522 4.471 -2.112 1.00 64.89 272 VAL A N 1
ATOM 1992 C CA . VAL A 1 272 ? 12.726 3.859 -2.658 1.00 64.05 272 VAL A CA 1
ATOM 1993 C C . VAL A 1 272 ? 13.770 3.630 -1.575 1.00 61.29 272 VAL A C 1
ATOM 1994 O O . VAL A 1 272 ? 14.646 2.772 -1.734 1.00 60.83 272 VAL A O 1
ATOM 1998 N N . GLY A 1 273 ? 13.700 4.374 -0.468 1.00 57.66 273 GLY A N 1
ATOM 1999 C CA . GLY A 1 273 ? 14.595 4.129 0.648 1.00 54.61 273 GLY A CA 1
ATOM 2000 C C . GLY A 1 273 ? 14.225 2.913 1.471 1.00 49.72 273 GLY A C 1
ATOM 2001 O O . GLY A 1 273 ? 15.059 2.418 2.235 1.00 49.49 273 GLY A O 1
ATOM 2002 N N . TYR A 1 274 ? 12.995 2.422 1.330 1.00 45.58 274 TYR A N 1
ATOM 2003 C CA . TYR A 1 274 ? 12.529 1.236 2.035 1.00 41.67 274 TYR A CA 1
ATOM 2004 C C . TYR A 1 274 ? 12.708 -0.045 1.228 1.00 37.55 274 TYR A C 1
ATOM 2005 O O . TYR A 1 274 ? 12.218 -1.096 1.651 1.00 35.94 274 TYR A O 1
ATOM 2014 N N . LEU A 1 275 ? 13.394 0.018 0.083 1.00 37.24 275 LEU A N 1
ATOM 2015 C CA . LEU A 1 275 ? 13.450 -1.132 -0.817 1.00 37.79 275 LEU A CA 1
ATOM 2016 C C . LEU A 1 275 ? 14.084 -2.342 -0.140 1.00 36.72 275 LEU A C 1
ATOM 2017 O O . LEU A 1 275 ? 13.549 -3.455 -0.209 1.00 36.88 275 LEU A O 1
ATOM 2022 N N . ASP A 1 276 ? 15.226 -2.146 0.521 1.00 37.53 276 ASP A N 1
ATOM 2023 C CA . ASP A 1 276 ? 15.856 -3.256 1.230 1.00 37.11 276 ASP A CA 1
ATOM 2024 C C . ASP A 1 276 ? 15.014 -3.699 2.420 1.00 35.83 276 ASP A C 1
ATOM 2025 O O . ASP A 1 276 ? 14.967 -4.892 2.743 1.00 33.81 276 ASP A O 1
ATOM 2030 N N . GLU A 1 277 ? 14.342 -2.755 3.085 1.00 36.43 277 GLU A N 1
ATOM 2031 C CA . GLU A 1 277 ? 13.468 -3.120 4.196 1.00 37.13 277 GLU A CA 1
ATOM 2032 C C . GLU A 1 277 ? 12.299 -3.973 3.721 1.00 33.79 277 GLU A C 1
ATOM 2033 O O . GLU A 1 277 ? 11.943 -4.966 4.367 1.00 32.00 277 GLU A O 1
ATOM 2039 N N . MET A 1 278 ? 11.685 -3.598 2.595 1.00 32.80 278 MET A N 1
ATOM 2040 C CA . MET A 1 278 ? 10.571 -4.378 2.064 1.00 31.52 278 MET A CA 1
ATOM 2041 C C . MET A 1 278 ? 11.016 -5.784 1.685 1.00 30.04 278 MET A C 1
ATOM 2042 O O . MET A 1 278 ? 10.267 -6.752 1.866 1.00 29.69 278 MET A O 1
ATOM 2047 N N . GLU A 1 279 ? 12.236 -5.919 1.159 1.00 29.01 279 GLU A N 1
ATOM 2048 C CA . GLU A 1 279 ? 12.733 -7.235 0.773 1.00 30.06 279 GLU A CA 1
ATOM 2049 C C . GLU A 1 279 ? 13.015 -8.095 1.999 1.00 31.57 279 GLU A C 1
ATOM 2050 O O . GLU A 1 279 ? 12.623 -9.266 2.052 1.00 29.51 279 GLU A O 1
ATOM 2056 N N . LYS A 1 280 ? 13.693 -7.526 3.001 1.00 34.15 280 LYS A N 1
ATOM 2057 C CA . LYS A 1 280 ? 13.942 -8.255 4.241 1.00 35.75 280 LYS A CA 1
ATOM 2058 C C . LYS A 1 280 ? 12.644 -8.638 4.941 1.00 35.17 280 LYS A C 1
ATOM 2059 O O . LYS A 1 280 ? 12.608 -9.623 5.688 1.00 35.98 280 LYS A O 1
ATOM 2065 N N . ASN A 1 281 ? 11.574 -7.879 4.709 1.00 33.74 281 ASN A N 1
ATOM 2066 C CA . ASN A 1 281 ? 10.284 -8.114 5.341 1.00 32.23 281 ASN A CA 1
ATOM 2067 C C . ASN A 1 281 ? 9.418 -9.113 4.581 1.00 30.16 281 ASN A C 1
ATOM 2068 O O . ASN A 1 281 ? 8.360 -9.502 5.089 1.00 31.15 281 ASN A O 1
ATOM 2073 N N . LEU A 1 282 ? 9.840 -9.545 3.394 1.00 29.00 282 LEU A N 1
ATOM 2074 C CA . LEU A 1 282 ? 9.044 -10.482 2.616 1.00 28.80 282 LEU A CA 1
ATOM 2075 C C . LEU A 1 282 ? 8.830 -11.779 3.396 1.00 29.71 282 LEU A C 1
ATOM 2076 O O . LEU A 1 282 ? 9.708 -12.216 4.147 1.00 30.28 282 LEU A O 1
ATOM 2081 N N . PRO A 1 283 ? 7.609 -12.442 3.234 1.00 29.87 283 PRO A N 1
ATOM 2082 C CA . PRO A 1 283 ? 7.282 -13.661 4.007 1.00 29.52 283 PRO A CA 1
ATOM 2083 C C . PRO A 1 283 ? 7.881 -14.922 3.391 1.00 29.94 283 PRO A C 1
ATOM 2084 O O . PRO A 1 283 ? 7.184 -15.812 2.889 1.00 30.35 283 PRO A O 1
ATOM 2088 N N . ILE A 1 284 ? 9.207 -15.008 3.432 1.00 29.97 284 ILE A N 1
ATOM 2089 C CA . ILE A 1 284 ? 9.947 -16.137 2.873 1.00 29.81 284 ILE A CA 1
ATOM 2090 C C . ILE A 1 284 ? 11.193 -16.358 3.723 1.00 30.37 284 ILE A C 1
ATOM 2091 O O . ILE A 1 284 ? 11.587 -15.456 4.476 1.00 30.22 284 ILE A O 1
ATOM 2096 N N . PRO A 1 285 ? 11.836 -17.526 3.655 1.00 31.55 285 PRO A N 1
ATOM 2097 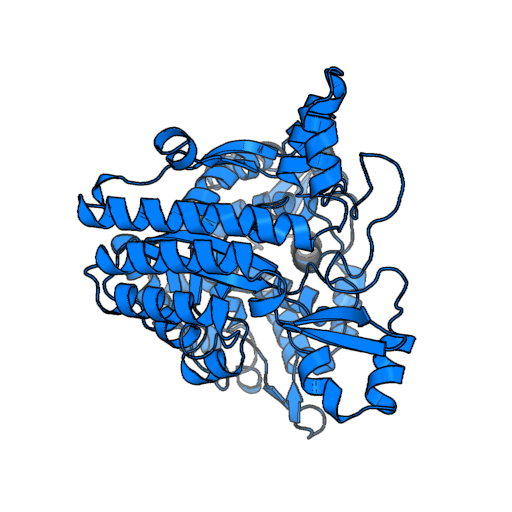C CA . PRO A 1 285 ? 13.137 -17.677 4.318 1.00 32.22 285 PRO A CA 1
ATOM 2098 C C . PRO A 1 285 ? 14.154 -16.698 3.752 1.00 31.52 285 PRO A C 1
ATOM 2099 O O . PRO A 1 285 ? 14.041 -16.236 2.614 1.00 29.84 285 PRO A O 1
ATOM 2103 N N . ASP A 1 286 ? 15.161 -16.381 4.571 1.00 32.58 286 ASP A N 1
ATOM 2104 C CA . ASP A 1 286 ? 16.138 -15.366 4.189 1.00 34.18 286 ASP A CA 1
ATOM 2105 C C . ASP A 1 286 ? 16.915 -15.763 2.940 1.00 34.21 286 ASP A C 1
ATOM 2106 O O . ASP A 1 286 ? 17.300 -14.894 2.150 1.00 35.00 286 ASP A O 1
ATOM 2111 N N . ALA A 1 287 ? 17.150 -17.063 2.741 1.00 32.96 287 ALA A N 1
ATOM 2112 C CA . ALA A 1 287 ? 17.915 -17.511 1.583 1.00 33.43 287 ALA A CA 1
ATOM 2113 C C . ALA A 1 287 ? 17.223 -17.181 0.268 1.00 33.41 287 ALA A C 1
ATOM 2114 O O . ALA A 1 287 ? 17.890 -17.119 -0.771 1.00 30.76 287 ALA A O 1
ATOM 2116 N N . TYR A 1 288 ? 15.906 -16.967 0.287 1.00 31.37 288 TYR A N 1
ATOM 2117 C CA . TYR A 1 288 ? 15.190 -16.573 -0.920 1.00 31.29 288 TYR A CA 1
ATOM 2118 C C . TYR A 1 288 ? 15.262 -15.075 -1.182 1.00 32.14 288 TYR A C 1
ATOM 2119 O O . TYR A 1 288 ? 15.103 -14.654 -2.333 1.00 32.83 288 TYR A O 1
ATOM 2128 N N . LYS A 1 289 ? 15.492 -14.267 -0.149 1.00 31.63 289 LYS A N 1
ATOM 2129 C CA . LYS A 1 289 ? 15.452 -12.820 -0.303 1.00 31.88 289 LYS A CA 1
ATOM 2130 C C . LYS A 1 289 ? 16.602 -12.334 -1.178 1.00 33.20 289 LYS A C 1
ATOM 2131 O O . LYS A 1 289 ? 17.742 -12.787 -1.047 1.00 34.58 289 LYS A O 1
ATOM 2137 N N . ASN A 1 290 ? 16.288 -11.403 -2.075 1.00 31.49 290 ASN A N 1
ATOM 2138 C CA . ASN A 1 290 ? 17.170 -11.010 -3.167 1.00 32.75 290 ASN A CA 1
ATOM 2139 C C . ASN A 1 290 ? 17.696 -9.602 -2.919 1.00 33.35 290 ASN A C 1
ATOM 2140 O O . ASN A 1 290 ? 16.920 -8.640 -2.896 1.00 31.38 290 ASN A O 1
ATOM 2145 N N . PHE A 1 291 ? 19.011 -9.487 -2.737 1.00 36.95 291 PHE A N 1
ATOM 2146 C CA . PHE A 1 291 ? 19.693 -8.202 -2.645 1.00 38.00 291 PHE A CA 1
ATOM 2147 C C . PHE A 1 291 ? 20.667 -8.030 -3.804 1.00 39.09 291 PHE A C 1
ATOM 2148 O O . PHE A 1 291 ? 21.664 -7.312 -3.699 1.00 40.83 291 PHE A O 1
ATOM 2156 N N . ASN A 1 292 ? 20.378 -8.707 -4.911 1.00 38.98 292 ASN A N 1
ATOM 2157 C CA . ASN A 1 292 ? 21.082 -8.583 -6.179 1.00 42.39 292 ASN A CA 1
ATOM 2158 C C . ASN A 1 292 ? 20.111 -8.096 -7.251 1.00 43.36 292 ASN A C 1
ATOM 2159 O O . ASN A 1 292 ? 20.082 -8.599 -8.376 1.00 43.72 292 ASN A O 1
ATOM 2164 N N . ARG A 1 293 ? 19.293 -7.106 -6.895 1.00 44.77 293 ARG A N 1
ATOM 2165 C CA . ARG A 1 293 ? 18.152 -6.693 -7.700 1.00 46.65 293 ARG A CA 1
ATOM 2166 C C . ARG A 1 293 ? 18.508 -5.715 -8.812 1.00 51.00 293 ARG A C 1
ATOM 2167 O O . ARG A 1 293 ? 17.667 -5.460 -9.680 1.00 49.37 293 ARG A O 1
ATOM 2175 N N . GLY A 1 294 ? 19.716 -5.160 -8.810 1.00 56.29 294 GLY A N 1
ATOM 2176 C CA . GLY A 1 294 ? 20.100 -4.195 -9.819 1.00 60.00 294 GLY A CA 1
ATOM 2177 C C . GLY A 1 294 ? 19.783 -2.770 -9.415 1.00 62.71 294 GLY A C 1
ATOM 2178 O O . GLY A 1 294 ? 19.286 -2.482 -8.322 1.00 62.70 294 GLY A O 1
ATOM 2179 N N . SER A 1 295 ? 20.077 -1.856 -10.339 1.00 64.52 295 SER A N 1
ATOM 2180 C CA . SER A 1 295 ? 19.924 -0.432 -10.069 1.00 66.28 295 SER A CA 1
ATOM 2181 C C . SER A 1 295 ? 18.469 -0.085 -9.777 1.00 63.46 295 SER A C 1
ATOM 2182 O O . SER A 1 295 ? 17.551 -0.552 -10.456 1.00 62.41 295 SER A O 1
ATOM 2185 N N . GLU A 1 296 ? 18.266 0.743 -8.755 1.00 62.16 296 GLU A N 1
ATOM 2186 C CA . GLU A 1 296 ? 16.922 1.141 -8.368 1.00 60.98 296 GLU A CA 1
ATOM 2187 C C . GLU A 1 296 ? 16.347 2.134 -9.370 1.00 60.88 296 GLU A C 1
ATOM 2188 O O . GLU A 1 296 ? 17.061 2.977 -9.920 1.00 62.83 296 GLU A O 1
ATOM 2190 N N . SER A 1 297 ? 15.055 2.035 -9.597 1.00 58.12 297 SER A N 1
ATOM 2191 C CA . SER A 1 297 ? 14.368 2.902 -10.544 1.00 55.61 297 SER A CA 1
ATOM 2192 C C . SER A 1 297 ? 13.940 4.197 -9.861 1.00 54.17 297 SER A C 1
ATOM 2193 O O . SER A 1 297 ? 13.431 4.170 -8.741 1.00 52.96 297 SER A O 1
ATOM 2196 N N . PRO A 1 298 ? 14.158 5.347 -10.482 1.00 54.55 298 PRO A N 1
ATOM 2197 C CA . PRO A 1 298 ? 13.541 6.577 -9.980 1.00 53.74 298 PRO A CA 1
ATOM 2198 C C . PRO A 1 298 ? 12.057 6.600 -10.301 1.00 50.34 298 PRO A C 1
ATOM 2199 O O . PRO A 1 298 ? 11.611 6.047 -11.307 1.00 49.56 298 PRO A O 1
ATOM 2203 N N . MET A 1 299 ? 11.289 7.273 -9.443 1.00 48.87 299 MET A N 1
ATOM 2204 C CA . MET A 1 299 ? 9.832 7.264 -9.537 1.00 46.79 299 MET A CA 1
ATOM 2205 C C . MET A 1 299 ? 9.300 8.686 -9.438 1.00 44.04 299 MET A C 1
ATOM 2206 O O . MET A 1 299 ? 9.700 9.441 -8.547 1.00 43.61 299 MET A O 1
ATOM 2211 N N . VAL A 1 300 ? 8.389 9.044 -10.340 1.00 42.16 300 VAL A N 1
ATOM 2212 C CA . VAL A 1 300 ? 7.858 10.401 -10.406 1.00 42.25 300 VAL A CA 1
ATOM 2213 C C . VAL A 1 300 ? 6.350 10.348 -10.623 1.00 40.16 300 VAL A C 1
ATOM 2214 O O . VAL A 1 300 ? 5.849 9.559 -11.433 1.00 40.66 300 VAL A O 1
ATOM 2218 N N . VAL A 1 301 ? 5.624 11.175 -9.875 1.00 39.47 301 VAL A N 1
ATOM 2219 C CA . VAL A 1 301 ? 4.183 11.336 -10.027 1.00 37.84 301 VAL A CA 1
ATOM 2220 C C . VAL A 1 301 ? 3.936 12.591 -10.851 1.00 36.89 301 VAL A C 1
ATOM 2221 O O . VAL A 1 301 ? 4.437 13.672 -10.516 1.00 36.13 301 VAL A O 1
ATOM 2225 N N . VAL A 1 302 ? 3.170 12.451 -11.934 1.00 35.92 302 VAL A N 1
ATOM 2226 C CA . VAL A 1 302 ? 3.008 13.517 -12.911 1.00 35.30 302 VAL A CA 1
ATOM 2227 C C . VAL A 1 302 ? 1.540 13.669 -13.286 1.00 35.30 302 VAL A C 1
ATOM 2228 O O . VAL A 1 302 ? 0.716 12.779 -13.062 1.00 34.66 302 VAL A O 1
ATOM 2232 N N . GLN A 1 303 ? 1.232 14.820 -13.878 1.00 34.06 303 GLN A N 1
ATOM 2233 C CA . GLN A 1 303 ? -0.081 15.124 -14.433 1.00 34.35 303 GLN A CA 1
ATOM 2234 C C . GLN A 1 303 ? 0.033 15.133 -15.951 1.00 32.93 303 GLN A C 1
ATOM 2235 O O . GLN A 1 303 ? 0.776 15.945 -16.513 1.00 31.45 303 GLN A O 1
ATOM 2241 N N . GLU A 1 304 ? -0.696 14.237 -16.612 1.00 32.90 304 GLU A N 1
ATOM 2242 C CA . GLU A 1 304 ? -0.590 14.121 -18.061 1.00 32.22 304 GLU A CA 1
ATOM 2243 C C . GLU A 1 304 ? -1.248 15.310 -18.750 1.00 31.63 304 GLU A C 1
ATOM 2244 O O . GLU A 1 304 ? -2.386 15.673 -18.439 1.00 32.23 304 GLU A O 1
ATOM 2250 N N . VAL A 1 305 ? -0.526 15.912 -19.690 1.00 31.61 305 VAL A N 1
ATOM 2251 C CA . VAL A 1 305 ? -1.069 16.952 -20.553 1.00 30.86 305 VAL A CA 1
ATOM 2252 C C . VAL A 1 305 ? -1.559 16.377 -21.876 1.00 30.63 305 VAL A C 1
ATOM 2253 O O . VAL A 1 305 ? -2.618 16.764 -22.372 1.00 31.55 305 VAL A O 1
ATOM 2257 N N . PHE A 1 306 ? -0.800 15.444 -22.446 1.00 28.09 306 PHE A N 1
ATOM 2258 C CA . PHE A 1 306 ? -1.104 14.895 -23.757 1.00 27.52 306 PHE A CA 1
ATOM 2259 C C . PHE A 1 306 ? -0.334 13.595 -23.938 1.00 28.21 306 PHE A C 1
ATOM 2260 O O . PHE A 1 306 ? 0.797 13.454 -23.464 1.00 29.41 306 PHE A O 1
ATOM 2268 N N . SER A 1 307 ? -0.969 12.642 -24.615 1.00 27.54 307 SER A N 1
ATOM 2269 C CA . SER A 1 307 ? -0.321 11.411 -25.039 1.00 28.89 307 SER A CA 1
ATOM 2270 C C . SER A 1 307 ? -0.571 11.225 -26.528 1.00 28.58 307 SER A C 1
ATOM 2271 O O . SER A 1 307 ? -1.501 11.802 -27.097 1.00 28.80 307 SER A O 1
ATOM 2274 N N . ALA A 1 308 ? 0.269 10.410 -27.161 1.00 28.35 308 ALA A N 1
ATOM 2275 C CA . ALA A 1 308 ? 0.188 10.254 -28.605 1.00 29.08 308 ALA A CA 1
ATOM 2276 C C . ALA A 1 308 ? 0.810 8.927 -29.011 1.00 30.02 308 ALA A C 1
ATOM 2277 O O . ALA A 1 308 ? 1.575 8.321 -28.258 1.00 29.89 308 ALA A O 1
ATOM 2279 N N . GLY A 1 309 ? 0.461 8.484 -30.216 1.00 30.43 309 GLY A N 1
ATOM 2280 C CA . GLY A 1 309 ? 1.077 7.287 -30.761 1.00 31.24 309 GLY A CA 1
ATOM 2281 C C . GLY A 1 309 ? 0.592 6.022 -30.078 1.00 32.50 309 GLY A C 1
ATOM 2282 O O . GLY A 1 309 ? -0.596 5.861 -29.774 1.00 32.55 309 GLY A O 1
ATOM 2283 N N . ASP A 1 310 ? 1.543 5.118 -29.820 1.00 31.84 310 ASP A N 1
ATOM 2284 C CA . ASP A 1 310 ? 1.225 3.764 -29.369 1.00 32.84 310 ASP A CA 1
ATOM 2285 C C . ASP A 1 310 ? 0.366 3.761 -28.110 1.00 31.24 310 ASP A C 1
ATOM 2286 O O . ASP A 1 310 ? -0.599 2.995 -28.010 1.00 30.26 310 ASP A O 1
ATOM 2291 N N . THR A 1 311 ? 0.694 4.616 -27.140 1.00 30.18 311 THR A N 1
ATOM 2292 C CA . THR A 1 311 ? 0.017 4.552 -25.849 1.00 30.07 311 THR A CA 1
ATOM 2293 C C . THR A 1 311 ? -1.431 5.019 -25.932 1.00 30.79 311 THR A C 1
ATOM 2294 O O . THR A 1 311 ? -2.273 4.553 -25.156 1.00 30.86 311 THR A O 1
ATOM 2298 N N . LYS A 1 312 ? -1.746 5.926 -26.859 1.00 30.61 312 LYS A N 1
ATOM 2299 C CA . LYS A 1 312 ? -3.093 6.477 -26.931 1.00 30.69 312 LYS A CA 1
ATOM 2300 C C . LYS A 1 312 ? -4.085 5.519 -27.579 1.00 31.35 312 LYS A C 1
ATOM 2301 O O . LYS A 1 312 ? -5.296 5.681 -27.392 1.00 31.76 312 LYS A O 1
ATOM 2307 N N . ALA A 1 313 ? -3.605 4.520 -28.314 1.00 31.90 313 ALA A N 1
ATOM 2308 C CA . ALA A 1 313 ? -4.500 3.568 -28.956 1.00 31.08 313 ALA A CA 1
ATOM 2309 C C . ALA A 1 313 ? -5.201 2.699 -27.919 1.00 33.55 313 ALA A C 1
ATOM 2310 O O . ALA A 1 313 ? -4.587 2.238 -26.953 1.00 33.98 313 ALA A O 1
ATOM 2312 N N . GLY A 1 314 ? -6.498 2.483 -28.124 1.00 33.78 314 GLY A N 1
ATOM 2313 C CA . GLY A 1 314 ? -7.240 1.558 -27.280 1.00 33.48 314 GLY A CA 1
ATOM 2314 C C . GLY A 1 314 ? -7.272 1.994 -25.827 1.00 33.52 314 GLY A C 1
ATOM 2315 O O . GLY A 1 314 ? -7.652 3.123 -25.497 1.00 34.02 314 GLY A O 1
ATOM 2316 N N . VAL A 1 315 ? -6.869 1.083 -24.943 1.00 33.63 315 VAL A N 1
ATOM 2317 C CA . VAL A 1 315 ? -6.897 1.327 -23.505 1.00 33.74 315 VAL A CA 1
ATOM 2318 C C . VAL A 1 315 ? -5.735 2.235 -23.126 1.00 33.01 315 VAL A C 1
ATOM 2319 O O . VAL A 1 315 ? -4.622 2.104 -23.653 1.00 32.61 315 VAL A O 1
ATOM 2323 N N . GLN A 1 316 ? -5.987 3.158 -22.201 1.00 31.15 316 GLN A N 1
ATOM 2324 C CA . GLN A 1 316 ? -5.012 4.170 -21.830 1.00 29.62 316 GLN A CA 1
ATOM 2325 C C . GLN A 1 316 ? -4.062 3.665 -20.752 1.00 29.75 316 GLN A C 1
ATOM 2326 O O . GLN A 1 316 ? -4.408 2.809 -19.933 1.00 28.46 316 GLN A O 1
ATOM 2332 N N . THR A 1 317 ? -2.853 4.217 -20.764 1.00 29.78 317 THR A N 1
ATOM 2333 C CA . THR A 1 317 ? -1.821 3.835 -19.816 1.00 30.46 317 THR A CA 1
ATOM 2334 C C . THR A 1 317 ? -2.029 4.543 -18.483 1.00 30.19 317 THR A C 1
ATOM 2335 O O . THR A 1 317 ? -2.321 5.742 -18.438 1.00 31.24 317 THR A O 1
ATOM 2339 N N . LEU A 1 318 ? -1.891 3.785 -17.395 1.00 29.00 318 LEU A N 1
ATOM 2340 C CA . LEU A 1 318 ? -1.901 4.349 -16.052 1.00 29.92 318 LEU A CA 1
ATOM 2341 C C . LEU A 1 318 ? -0.511 4.724 -15.563 1.00 30.64 318 LEU A C 1
ATOM 2342 O O . LEU A 1 318 ? -0.382 5.633 -14.735 1.00 29.14 318 LEU A O 1
ATOM 2347 N N . ALA A 1 319 ? 0.523 4.047 -16.059 1.00 33.08 319 ALA A N 1
ATOM 2348 C CA . ALA A 1 319 ? 1.907 4.287 -15.678 1.00 34.98 319 ALA A CA 1
ATOM 2349 C C . ALA A 1 319 ? 2.800 3.522 -16.640 1.00 34.40 319 ALA A C 1
ATOM 2350 O O . ALA A 1 319 ? 2.446 2.422 -17.068 1.00 33.78 319 ALA A O 1
ATOM 2352 N N . PHE A 1 320 ? 3.949 4.103 -16.978 1.00 34.28 320 PHE A N 1
ATOM 2353 C CA . PHE A 1 320 ? 4.884 3.454 -17.885 1.00 35.64 320 PHE A CA 1
ATOM 2354 C C . PHE A 1 320 ? 6.260 3.354 -17.240 1.00 35.24 320 PHE A C 1
ATOM 2355 O O . PHE A 1 320 ? 6.556 3.996 -16.228 1.00 34.48 320 PHE A O 1
ATOM 2363 N N . ASN A 1 321 ? 7.100 2.519 -17.850 1.00 35.56 321 ASN A N 1
ATOM 2364 C CA . ASN A 1 321 ? 8.413 2.165 -17.312 1.00 35.48 321 ASN A CA 1
ATOM 2365 C C . ASN A 1 321 ? 9.391 2.186 -18.483 1.00 34.79 321 ASN A C 1
ATOM 2366 O O . ASN A 1 321 ? 9.428 1.248 -19.285 1.00 36.99 321 ASN A O 1
ATOM 2371 N N . LEU A 1 322 ? 10.176 3.256 -18.576 1.00 32.80 322 LEU A N 1
ATOM 2372 C CA . LEU A 1 322 ? 11.045 3.488 -19.727 1.00 33.65 322 LEU A CA 1
ATOM 2373 C C . LEU A 1 322 ? 12.438 3.944 -19.287 1.00 33.78 322 LEU A C 1
ATOM 2374 O O . LEU A 1 322 ? 12.598 4.464 -18.184 1.00 32.93 322 LEU A O 1
ATOM 2379 N N . PRO A 1 323 ? 13.458 3.738 -20.141 1.00 36.27 323 PRO A N 1
ATOM 2380 C CA . PRO A 1 323 ? 13.399 3.052 -21.434 1.00 39.23 323 PRO A CA 1
ATOM 2381 C C . PRO A 1 323 ? 13.480 1.540 -21.274 1.00 42.28 323 PRO A C 1
ATOM 2382 O O . PRO A 1 323 ? 13.608 1.053 -20.151 1.00 41.53 323 PRO A O 1
ATOM 2386 N N . ASN A 1 324 ? 13.392 0.808 -22.384 1.00 45.72 324 ASN A N 1
ATOM 2387 C CA . ASN A 1 324 ? 13.580 -0.635 -22.352 1.00 47.53 324 ASN A CA 1
ATOM 2388 C C . ASN A 1 324 ? 15.025 -1.045 -22.583 1.00 49.22 324 ASN A C 1
ATOM 2389 O O . ASN A 1 324 ? 15.375 -2.202 -22.322 1.00 50.59 324 ASN A O 1
ATOM 2394 N N . ASP A 1 325 ? 15.863 -0.125 -23.062 1.00 50.16 325 ASP A N 1
ATOM 2395 C CA . ASP A 1 325 ? 17.279 -0.385 -23.284 1.00 53.87 325 ASP A CA 1
ATOM 2396 C C . ASP A 1 325 ? 17.947 -0.869 -22.004 1.00 53.55 325 ASP A C 1
ATOM 2397 O O . ASP A 1 325 ? 18.054 -0.117 -21.029 1.00 53.37 325 ASP A O 1
ATOM 2402 N N . GLU A 1 326 ? 18.396 -2.127 -21.998 1.00 53.69 326 GLU A N 1
ATOM 2403 C CA . GLU A 1 326 ? 19.109 -2.647 -20.836 1.00 52.95 326 GLU A CA 1
ATOM 2404 C C . GLU A 1 326 ? 20.424 -1.914 -20.614 1.00 50.10 326 GLU A C 1
ATOM 2405 O O . GLU A 1 326 ? 20.899 -1.823 -19.476 1.00 47.93 326 GLU A O 1
ATOM 2411 N N . ARG A 1 327 ? 21.024 -1.385 -21.683 1.00 50.96 327 ARG A N 1
ATOM 2412 C CA . ARG A 1 327 ? 22.245 -0.600 -21.532 1.00 54.82 327 ARG A CA 1
ATOM 2413 C C . ARG A 1 327 ? 22.000 0.633 -20.672 1.00 53.97 327 ARG A C 1
ATOM 2414 O O . ARG A 1 327 ? 22.868 1.036 -19.889 1.00 55.74 327 ARG A O 1
ATOM 2416 N N . VAL A 1 328 ? 20.821 1.244 -20.801 1.00 51.59 328 VAL A N 1
ATOM 2417 C CA . VAL A 1 328 ? 20.477 2.383 -19.958 1.00 50.07 328 VAL A CA 1
ATOM 2418 C C . VAL A 1 328 ? 20.021 1.916 -18.581 1.00 48.11 328 VAL A C 1
ATOM 2419 O O . VAL A 1 328 ? 20.414 2.488 -17.558 1.00 47.36 328 VAL A O 1
ATOM 2423 N N . ARG A 1 329 ? 19.193 0.868 -18.534 1.00 48.31 329 ARG A N 1
ATOM 2424 C CA . ARG A 1 329 ? 18.665 0.391 -17.260 1.00 48.78 329 ARG A CA 1
ATOM 2425 C C . ARG A 1 329 ? 19.770 -0.135 -16.353 1.00 52.52 329 ARG A C 1
ATOM 2426 O O . ARG A 1 329 ? 19.640 -0.086 -15.125 1.00 51.37 329 ARG A O 1
ATOM 2434 N N . GLU A 1 330 ? 20.858 -0.644 -16.932 1.00 57.44 330 GLU A N 1
ATOM 2435 C CA . GLU A 1 330 ? 22.014 -1.007 -16.121 1.00 61.83 330 GLU A CA 1
ATOM 2436 C C . GLU A 1 330 ? 22.716 0.236 -15.588 1.00 63.85 330 GLU A C 1
ATOM 2437 O O . GLU A 1 330 ? 23.059 0.308 -14.402 1.00 64.69 330 GLU A O 1
ATOM 2443 N N . ALA A 1 331 ? 22.926 1.230 -16.451 1.00 64.70 331 ALA A N 1
ATOM 2444 C CA . ALA A 1 331 ? 23.680 2.417 -16.058 1.00 66.81 331 ALA A CA 1
ATOM 2445 C C . ALA A 1 331 ? 22.890 3.276 -15.078 1.00 65.72 331 ALA A C 1
ATOM 2446 O O . ALA A 1 331 ? 23.317 3.493 -13.938 1.00 67.45 331 ALA A O 1
ATOM 2448 N N . LYS A 1 332 ? 21.730 3.777 -15.503 1.00 62.67 332 LYS A N 1
ATOM 2449 C CA . LYS A 1 332 ? 20.951 4.714 -14.701 1.00 59.96 332 LYS A CA 1
ATOM 2450 C C . LYS A 1 332 ? 19.573 4.182 -14.327 1.00 57.01 332 LYS A C 1
ATOM 2451 O O . LYS A 1 332 ? 18.739 4.951 -13.835 1.00 56.86 332 LYS A O 1
ATOM 2453 N N . GLY A 1 333 ? 19.310 2.895 -14.536 1.00 55.10 333 GLY A N 1
ATOM 2454 C CA . GLY A 1 333 ? 17.989 2.392 -14.223 1.00 51.31 333 GLY A CA 1
ATOM 2455 C C . GLY A 1 333 ? 16.968 2.801 -15.275 1.00 49.65 333 GLY A C 1
ATOM 2456 O O . GLY A 1 333 ? 17.298 3.261 -16.371 1.00 50.25 333 GLY A O 1
ATOM 2457 N N . SER A 1 334 ? 15.700 2.614 -14.919 1.00 46.61 334 SER A N 1
ATOM 2458 C CA . SER A 1 334 ? 14.580 3.045 -15.740 1.00 45.24 334 SER A CA 1
ATOM 2459 C C . SER A 1 334 ? 13.675 3.938 -14.904 1.00 43.51 334 SER A C 1
ATOM 2460 O O . SER A 1 334 ? 13.629 3.832 -13.677 1.00 44.65 334 SER A O 1
ATOM 2463 N N . LYS A 1 335 ? 12.952 4.828 -15.576 1.00 40.50 335 LYS A N 1
ATOM 2464 C CA . LYS A 1 335 ? 12.102 5.803 -14.904 1.00 38.51 335 LYS A CA 1
ATOM 2465 C C . LYS A 1 335 ? 10.659 5.311 -14.916 1.00 37.30 335 LYS A C 1
ATOM 2466 O O . LYS A 1 335 ? 10.087 5.070 -15.985 1.00 36.45 335 LYS A O 1
ATOM 2472 N N . LYS A 1 336 ? 10.075 5.166 -13.727 1.00 36.99 336 LYS A N 1
ATOM 2473 C CA . LYS A 1 336 ? 8.692 4.730 -13.568 1.00 36.43 336 LYS A CA 1
ATOM 2474 C C . LYS A 1 336 ? 7.831 5.966 -13.339 1.00 35.22 336 LYS A C 1
ATOM 2475 O O . LYS A 1 336 ? 7.962 6.641 -12.313 1.00 37.08 336 LYS A O 1
ATOM 2481 N N . VAL A 1 337 ? 6.950 6.256 -14.291 1.00 33.73 337 VAL A N 1
ATOM 2482 C CA . VAL A 1 337 ? 6.178 7.492 -14.306 1.00 34.03 337 VAL A CA 1
ATOM 2483 C C . VAL A 1 337 ? 4.718 7.151 -14.046 1.00 33.77 337 VAL A C 1
ATOM 2484 O O . VAL A 1 337 ? 4.088 6.439 -14.837 1.00 32.88 337 VAL A O 1
ATOM 2488 N N . MET A 1 338 ? 4.178 7.668 -12.946 1.00 35.35 338 MET A N 1
ATOM 2489 C CA . MET A 1 338 ? 2.800 7.420 -12.546 1.00 34.96 338 MET A CA 1
ATOM 2490 C C . MET A 1 338 ? 1.925 8.580 -13.006 1.00 34.00 338 MET A C 1
ATOM 2491 O O . MET A 1 338 ? 2.185 9.736 -12.656 1.00 32.81 338 MET A O 1
ATOM 2496 N N . LEU A 1 339 ? 0.891 8.269 -13.785 1.00 33.65 339 LEU A N 1
ATOM 2497 C CA . LEU A 1 339 ? -0.004 9.279 -14.347 1.00 33.23 339 LEU A CA 1
ATOM 2498 C C . LEU A 1 339 ? -1.174 9.461 -13.388 1.00 34.12 339 LEU A C 1
ATOM 2499 O O . LEU A 1 339 ? -2.115 8.663 -13.376 1.00 34.03 339 LEU A O 1
ATOM 2504 N N . LYS A 1 340 ? -1.120 10.526 -12.584 1.00 34.71 340 LYS A N 1
ATOM 2505 C CA . LYS A 1 340 ? -2.092 10.696 -11.509 1.00 34.58 340 LYS A CA 1
ATOM 2506 C C . LYS A 1 340 ? -3.482 11.010 -12.051 1.00 32.10 340 LYS A C 1
ATOM 2507 O O . LYS A 1 340 ? -4.474 10.414 -11.616 1.00 30.50 340 LYS A O 1
ATOM 2513 N N . ASN A 1 341 ? -3.581 11.950 -12.994 1.00 31.10 341 ASN A N 1
ATOM 2514 C CA . ASN A 1 341 ? -4.900 12.362 -13.462 1.00 31.67 341 ASN A CA 1
ATOM 2515 C C . ASN A 1 341 ? -5.553 11.313 -14.353 1.00 31.28 341 ASN A C 1
ATOM 2516 O O . ASN A 1 341 ? -6.784 11.294 -14.462 1.00 31.57 341 ASN A O 1
ATOM 2521 N N . ILE A 1 342 ? -4.768 10.441 -14.989 1.00 29.14 342 ILE A N 1
ATOM 2522 C CA . ILE A 1 342 ? -5.360 9.299 -15.680 1.00 28.88 342 ILE A CA 1
ATOM 2523 C C . ILE A 1 342 ? -5.964 8.331 -14.670 1.00 28.40 342 ILE A C 1
ATOM 2524 O O . ILE A 1 342 ? -7.020 7.734 -14.915 1.00 28.55 342 ILE A O 1
ATOM 2529 N N . HIS A 1 343 ? -5.306 8.162 -13.519 1.00 36.53 343 HIS A N 1
ATOM 2530 C CA . HIS A 1 343 ? -5.898 7.388 -12.432 1.00 35.29 343 HIS A CA 1
ATOM 2531 C C . HIS A 1 343 ? -7.206 8.012 -11.963 1.00 33.88 343 HIS A C 1
ATOM 2532 O O . HIS A 1 343 ? -8.181 7.301 -11.692 1.00 32.40 343 HIS A O 1
ATOM 2539 N N . GLU A 1 344 ? -7.243 9.344 -11.859 1.00 35.39 344 GLU A N 1
ATOM 2540 C CA . GLU A 1 344 ? -8.457 10.023 -11.417 1.00 35.59 344 GLU A CA 1
ATOM 2541 C C . GLU A 1 344 ? -9.603 9.796 -12.393 1.00 36.47 344 GLU A C 1
ATOM 2542 O O . GLU A 1 344 ? -10.751 9.594 -11.978 1.00 35.97 344 GLU A O 1
ATOM 2548 N N . ALA A 1 345 ? -9.314 9.827 -13.695 1.00 37.32 345 ALA A N 1
ATOM 2549 C CA . ALA A 1 345 ? -10.347 9.545 -14.686 1.00 37.66 345 ALA A CA 1
ATOM 2550 C C . ALA A 1 345 ? -10.844 8.110 -14.561 1.00 35.77 345 ALA A C 1
ATOM 2551 O O . ALA A 1 345 ? -12.053 7.861 -14.509 1.00 35.44 345 ALA A O 1
ATOM 2553 N N . LYS A 1 346 ? -9.919 7.150 -14.493 1.00 33.68 346 LYS A N 1
ATOM 2554 C CA . LYS A 1 346 ? -10.315 5.747 -14.432 1.00 33.17 346 LYS A CA 1
ATOM 2555 C C . LYS A 1 346 ? -11.044 5.433 -13.131 1.00 33.45 346 LYS A C 1
ATOM 2556 O O . LYS A 1 346 ? -11.967 4.610 -13.111 1.00 30.52 346 LYS A O 1
ATOM 2562 N N . PHE A 1 347 ? -10.654 6.087 -12.034 1.00 33.65 347 PHE A N 1
ATOM 2563 C CA . PHE A 1 347 ? -11.339 5.862 -10.765 1.00 33.07 347 PHE A CA 1
ATOM 2564 C C . PHE A 1 347 ? -12.779 6.353 -10.822 1.00 34.74 347 PHE A C 1
ATOM 2565 O O . PHE A 1 347 ? -13.694 5.675 -10.339 1.00 35.15 347 PHE A O 1
ATOM 2573 N N . ASP A 1 348 ? -13.002 7.529 -11.410 1.00 36.44 348 ASP A N 1
ATOM 2574 C CA . ASP A 1 348 ? -14.341 8.107 -11.430 1.00 38.94 348 ASP A CA 1
ATOM 2575 C C . ASP A 1 348 ? -15.241 7.423 -12.451 1.00 38.54 348 ASP A C 1
ATOM 2576 O O . ASP A 1 348 ? -16.434 7.228 -12.196 1.00 38.01 348 ASP A O 1
ATOM 2581 N N . LYS A 1 349 ? -14.695 7.055 -13.609 1.00 38.13 349 LYS A N 1
ATOM 2582 C CA . LYS A 1 349 ? -15.507 6.480 -14.673 1.00 37.67 349 LYS A CA 1
ATOM 2583 C C . LYS A 1 349 ? -15.637 4.966 -14.585 1.00 36.11 349 LYS A C 1
ATOM 2584 O O . LYS A 1 349 ? -16.611 4.414 -15.108 1.00 36.83 349 LYS A O 1
ATOM 2590 N N . LEU A 1 350 ? -14.690 4.280 -13.943 1.00 34.67 350 LEU A N 1
ATOM 2591 C CA . LEU A 1 350 ? -14.649 2.825 -14.030 1.00 34.24 350 LEU A CA 1
ATOM 2592 C C . LEU A 1 350 ? -14.634 2.144 -12.667 1.00 33.61 350 LEU A C 1
ATOM 2593 O O . LEU A 1 350 ? -15.532 1.356 -12.356 1.00 32.75 350 LEU A O 1
ATOM 2598 N N . LEU A 1 351 ? -13.616 2.431 -11.850 1.00 32.73 351 LEU A N 1
ATOM 2599 C CA . LEU A 1 351 ? -13.458 1.706 -10.592 1.00 32.95 351 LEU A CA 1
ATOM 2600 C C . LEU A 1 351 ? -14.600 2.003 -9.627 1.00 33.82 351 LEU A C 1
ATOM 2601 O O . LEU A 1 351 ? -15.106 1.093 -8.960 1.00 33.02 351 LEU A O 1
ATOM 2606 N N . LYS A 1 352 ? -15.016 3.266 -9.534 1.00 34.68 352 LYS A N 1
ATOM 2607 C CA . LYS A 1 352 ? -16.146 3.600 -8.670 1.00 36.02 352 LYS A CA 1
ATOM 2608 C C . LYS A 1 352 ? -17.442 2.948 -9.138 1.00 35.57 352 LYS A C 1
ATOM 2609 O O . LYS A 1 352 ? -18.120 2.320 -8.306 1.00 34.86 352 LYS A O 1
ATOM 2615 N N . PRO A 1 353 ? -17.847 3.039 -10.414 1.00 35.82 353 PRO A N 1
ATOM 2616 C CA . PRO A 1 353 ? -19.072 2.329 -10.823 1.00 34.46 353 PRO A CA 1
ATOM 2617 C C . PRO A 1 353 ? -18.979 0.821 -10.667 1.00 33.32 353 PRO A C 1
ATOM 2618 O O . PRO A 1 353 ? -19.983 0.176 -10.344 1.00 33.86 353 PRO A O 1
ATOM 2622 N N . ILE A 1 354 ? -17.800 0.236 -10.892 1.00 31.58 354 ILE A N 1
ATOM 2623 C CA . ILE A 1 354 ? -17.643 -1.206 -10.725 1.00 30.99 354 ILE A CA 1
ATOM 2624 C C . ILE A 1 354 ? -17.802 -1.592 -9.260 1.00 30.61 354 ILE A C 1
ATOM 2625 O O . ILE A 1 354 ? -18.527 -2.537 -8.926 1.00 30.48 354 ILE A O 1
ATOM 2630 N N . ALA A 1 355 ? -17.131 -0.860 -8.365 1.00 30.16 355 ALA A N 1
ATOM 2631 C CA . ALA A 1 355 ? -17.245 -1.136 -6.935 1.00 30.93 355 ALA A CA 1
ATOM 2632 C C . ALA A 1 355 ? -18.684 -1.010 -6.453 1.00 34.35 355 ALA A C 1
ATOM 2633 O O . ALA A 1 355 ? -19.106 -1.742 -5.550 1.00 34.85 355 ALA A O 1
ATOM 2635 N N A GLU A 1 356 ? -19.452 -0.088 -7.040 0.51 35.51 356 GLU A N 1
ATOM 2636 N N B GLU A 1 356 ? -19.446 -0.081 -7.035 0.49 35.51 356 GLU A N 1
ATOM 2637 C CA A GLU A 1 356 ? -20.852 0.064 -6.656 0.51 36.86 356 GLU A CA 1
ATOM 2638 C CA B GLU A 1 356 ? -20.851 0.070 -6.669 0.49 36.94 356 GLU A CA 1
ATOM 2639 C C A GLU A 1 356 ? -21.664 -1.184 -6.976 0.51 37.03 356 GLU A C 1
ATOM 2640 C C B GLU A 1 356 ? -21.647 -1.195 -6.963 0.49 37.01 356 GLU A C 1
ATOM 2641 O O A GLU A 1 356 ? -22.640 -1.485 -6.278 0.51 37.28 356 GLU A O 1
ATOM 2642 O O B GLU A 1 356 ? -22.586 -1.524 -6.228 0.49 37.22 356 GLU A O 1
ATOM 2653 N N . LYS A 1 357 ? -21.281 -1.924 -8.016 1.00 37.72 357 LYS A N 1
ATOM 2654 C CA . LYS A 1 357 ? -22.031 -3.105 -8.423 1.00 40.87 357 LYS A CA 1
ATOM 2655 C C . LYS A 1 357 ? -21.508 -4.397 -7.811 1.00 40.69 357 LYS A C 1
ATOM 2656 O O . LYS A 1 357 ? -22.275 -5.356 -7.670 1.00 41.52 357 LYS A O 1
ATOM 2662 N N . VAL A 1 358 ? -20.229 -4.455 -7.440 1.00 38.10 358 VAL A N 1
ATOM 2663 C CA . VAL A 1 358 ? -19.637 -5.709 -6.988 1.00 37.41 358 VAL A CA 1
ATOM 2664 C C . VAL A 1 358 ? -19.578 -5.843 -5.469 1.00 37.71 358 VAL A C 1
ATOM 2665 O O . VAL A 1 358 ? -19.536 -6.975 -4.963 1.00 37.86 358 VAL A O 1
ATOM 2669 N N . LEU A 1 359 ? -19.581 -4.741 -4.732 1.00 37.15 359 LEU A N 1
ATOM 2670 C CA . LEU A 1 359 ? -19.360 -4.777 -3.295 1.00 37.71 359 LEU A CA 1
ATOM 2671 C C . LEU A 1 359 ? -20.666 -4.617 -2.529 1.00 40.63 359 LEU A C 1
ATOM 2672 O O . LEU A 1 359 ? -21.660 -4.093 -3.039 1.00 41.46 359 LEU A O 1
ATOM 2677 N N . PHE A 1 360 ? -20.651 -5.090 -1.286 1.00 41.91 360 PHE A N 1
ATOM 2678 C CA . PHE A 1 360 ? -21.724 -4.775 -0.358 1.00 43.25 360 PHE A CA 1
ATOM 2679 C C . PHE A 1 360 ? -21.682 -3.292 -0.009 1.00 42.32 360 PHE A C 1
ATOM 2680 O O . PHE A 1 360 ? -20.625 -2.655 -0.036 1.00 42.68 360 PHE A O 1
ATOM 2688 N N . ALA A 1 361 ? -22.855 -2.742 0.317 1.00 42.38 361 ALA A N 1
ATOM 2689 C CA . ALA A 1 361 ? -22.949 -1.314 0.600 1.00 44.33 361 ALA A CA 1
ATOM 2690 C C . ALA A 1 361 ? -22.077 -0.910 1.782 1.00 45.12 361 ALA A C 1
ATOM 2691 O O . ALA A 1 361 ? -21.529 0.198 1.798 1.00 44.37 361 ALA A O 1
ATOM 2693 N N . GLU A 1 362 ? -21.928 -1.793 2.773 1.00 46.24 362 GLU A N 1
ATOM 2694 C CA . GLU A 1 362 ? -21.155 -1.462 3.964 1.00 47.74 362 GLU A CA 1
ATOM 2695 C C . GLU A 1 362 ? -19.665 -1.316 3.682 1.00 43.43 362 GLU A C 1
ATOM 2696 O O . GLU A 1 362 ? -18.962 -0.668 4.464 1.00 44.47 362 GLU A O 1
ATOM 2702 N N . GLN A 1 363 ? -19.165 -1.900 2.593 1.00 38.52 363 GLN A N 1
ATOM 2703 C CA . GLN A 1 363 ? -17.752 -1.804 2.253 1.00 35.24 363 GLN A CA 1
ATOM 2704 C C . GLN A 1 363 ? -17.471 -0.822 1.123 1.00 33.23 363 GLN A C 1
ATOM 2705 O O . GLN A 1 363 ? -16.302 -0.508 0.877 1.00 31.65 363 GLN A O 1
ATOM 2711 N N . LEU A 1 364 ? -18.505 -0.335 0.439 1.00 33.00 364 LEU A N 1
ATOM 2712 C CA . LEU A 1 364 ? -18.293 0.617 -0.649 1.00 32.55 364 LEU A CA 1
ATOM 2713 C C . LEU A 1 364 ? -17.537 1.876 -0.231 1.00 33.07 364 LEU A C 1
ATOM 2714 O O . LEU A 1 364 ? -16.658 2.307 -0.998 1.00 31.69 364 LEU A O 1
ATOM 2719 N N . PRO A 1 365 ? -17.809 2.512 0.917 1.00 33.84 365 PRO A N 1
ATOM 2720 C CA . PRO A 1 365 ? -17.030 3.710 1.283 1.00 35.81 365 PRO A CA 1
ATOM 2721 C C . PRO A 1 365 ? -15.535 3.462 1.408 1.00 36.80 365 PRO A C 1
ATOM 2722 O O . PRO A 1 365 ? -14.756 4.420 1.323 1.00 38.84 365 PRO A O 1
ATOM 2726 N N . LEU A 1 366 ? -15.104 2.215 1.600 1.00 35.62 366 LEU A N 1
ATOM 2727 C CA . LEU A 1 366 ? -13.681 1.925 1.718 1.00 33.45 366 LEU A CA 1
ATOM 2728 C C . LEU A 1 366 ? -12.948 2.002 0.385 1.00 32.84 366 LEU A C 1
ATOM 2729 O O . LEU A 1 366 ? -11.718 1.883 0.367 1.00 33.25 366 LEU A O 1
ATOM 2734 N N . VAL A 1 367 ? -13.663 2.197 -0.720 1.00 32.59 367 VAL A N 1
ATOM 2735 C CA . VAL A 1 367 ? -13.038 2.372 -2.028 1.00 32.18 367 VAL A CA 1
ATOM 2736 C C . VAL A 1 367 ? -12.640 3.837 -2.163 1.00 34.78 367 VAL A C 1
ATOM 2737 O O . VAL A 1 367 ? -13.499 4.717 -2.265 1.00 36.32 367 VAL A O 1
ATOM 2741 N N . THR A 1 368 ? -11.337 4.102 -2.163 1.00 34.10 368 THR A N 1
ATOM 2742 C CA . THR A 1 368 ? -10.817 5.459 -2.214 1.00 34.89 368 THR A CA 1
ATOM 2743 C C . THR A 1 368 ? -9.795 5.577 -3.336 1.00 35.97 368 THR A C 1
ATOM 2744 O O . THR A 1 368 ? -9.210 4.585 -3.781 1.00 34.60 368 THR A O 1
ATOM 2748 N N . PHE A 1 369 ? -9.594 6.815 -3.797 1.00 37.36 369 PHE A N 1
ATOM 2749 C CA . PHE A 1 369 ? -8.571 7.075 -4.804 1.00 37.62 369 PHE A CA 1
ATOM 2750 C C . PHE A 1 369 ? -7.188 6.704 -4.288 1.00 37.67 369 PHE A C 1
ATOM 2751 O O . PHE A 1 369 ? -6.336 6.235 -5.053 1.00 35.51 369 PHE A O 1
ATOM 2759 N N . GLU A 1 370 ? -6.945 6.913 -2.992 1.00 39.49 370 GLU A N 1
ATOM 2760 C CA . GLU A 1 370 ? -5.663 6.529 -2.412 1.00 40.61 370 GLU A CA 1
ATOM 2761 C C . GLU A 1 370 ? -5.452 5.024 -2.504 1.00 39.11 370 GLU A C 1
ATOM 2762 O O . GLU A 1 370 ? -4.337 4.562 -2.766 1.00 37.74 370 GLU A O 1
ATOM 2768 N N . GLY A 1 371 ? -6.514 4.241 -2.303 1.00 37.90 371 GLY A N 1
ATOM 2769 C CA . GLY A 1 371 ? -6.394 2.803 -2.456 1.00 36.11 371 GLY A CA 1
ATOM 2770 C C . GLY A 1 371 ? -6.093 2.380 -3.879 1.00 35.78 371 GLY A C 1
ATOM 2771 O O . GLY A 1 371 ? -5.440 1.356 -4.100 1.00 37.69 371 GLY A O 1
ATOM 2772 N N . PHE A 1 372 ? -6.558 3.156 -4.859 1.00 32.92 372 PHE A N 1
ATOM 2773 C CA . PHE A 1 372 ? -6.302 2.839 -6.260 1.00 30.40 372 PHE A CA 1
ATOM 2774 C C . PHE A 1 372 ? -4.923 3.320 -6.694 1.00 29.55 372 PHE A C 1
ATOM 2775 O O . PHE A 1 372 ? -4.138 2.552 -7.260 1.00 27.66 372 PHE A O 1
ATOM 2783 N N . PHE A 1 373 ? -4.610 4.589 -6.424 1.00 30.01 373 PHE A N 1
ATOM 2784 C CA . PHE A 1 373 ? -3.363 5.168 -6.914 1.00 32.20 373 PHE A CA 1
ATOM 2785 C C . PHE A 1 373 ? -2.154 4.616 -6.166 1.00 32.29 373 PHE A C 1
ATOM 2786 O O . PHE A 1 373 ? -1.109 4.360 -6.775 1.00 31.80 373 PHE A O 1
ATOM 2794 N N . ASN A 1 374 ? -2.270 4.425 -4.849 1.00 33.37 374 ASN A N 1
ATOM 2795 C CA . ASN A 1 374 ? -1.129 3.952 -4.074 1.00 34.42 374 ASN A CA 1
ATOM 2796 C C . ASN A 1 374 ? -0.862 2.463 -4.252 1.00 33.46 374 ASN A C 1
ATOM 2797 O O . ASN A 1 374 ? 0.240 2.007 -3.926 1.00 33.67 374 ASN A O 1
ATOM 2802 N N . HIS A 1 375 ? -1.831 1.690 -4.750 1.00 32.95 375 HIS A N 1
ATOM 2803 C CA . HIS A 1 375 ? -1.535 0.301 -5.086 1.00 30.65 375 HIS A CA 1
ATOM 2804 C C . HIS A 1 375 ? -0.674 0.222 -6.338 1.00 32.71 375 HIS A C 1
ATOM 2805 O O . HIS A 1 375 ? 0.291 -0.549 -6.392 1.00 33.90 375 HIS A O 1
ATOM 2812 N N . THR A 1 376 ? -1.018 1.010 -7.360 1.00 33.25 376 THR A N 1
ATOM 2813 C CA . THR A 1 376 ? -0.194 1.077 -8.562 1.00 33.68 376 THR A CA 1
ATOM 2814 C C . THR A 1 376 ? 1.237 1.471 -8.223 1.00 35.10 376 THR A C 1
ATOM 2815 O O . THR A 1 376 ? 2.192 0.899 -8.763 1.00 36.93 376 THR A O 1
ATOM 2819 N N . LEU A 1 377 ? 1.402 2.447 -7.325 1.00 35.55 377 LEU A N 1
ATOM 2820 C CA . LEU A 1 377 ? 2.732 2.817 -6.850 1.00 35.44 377 LEU A CA 1
ATOM 2821 C C . LEU A 1 377 ? 3.469 1.607 -6.293 1.00 33.04 377 LEU A C 1
ATOM 2822 O O . LEU A 1 377 ? 4.605 1.318 -6.688 1.00 32.34 377 LEU A O 1
ATOM 2827 N N . MET A 1 378 ? 2.832 0.883 -5.372 1.00 32.48 378 MET A N 1
ATOM 2828 C CA . MET A 1 378 ? 3.486 -0.248 -4.728 1.00 31.84 378 MET A CA 1
ATOM 2829 C C . MET A 1 378 ? 3.535 -1.474 -5.632 1.00 31.72 378 MET A C 1
ATOM 2830 O O . MET A 1 378 ? 4.436 -2.307 -5.485 1.00 30.91 378 MET A O 1
ATOM 2835 N N . HIS A 1 379 ? 2.582 -1.605 -6.559 1.00 31.38 379 HIS A N 1
ATOM 2836 C CA . HIS A 1 379 ? 2.671 -2.654 -7.571 1.00 30.70 379 HIS A CA 1
ATOM 2837 C C . HIS A 1 379 ? 3.939 -2.497 -8.398 1.00 31.99 379 HIS A C 1
ATOM 2838 O O . HIS A 1 379 ? 4.648 -3.476 -8.657 1.00 30.79 379 HIS A O 1
ATOM 2845 N N . GLU A 1 380 ? 4.240 -1.267 -8.820 1.00 35.16 380 GLU A N 1
ATOM 2846 C CA . GLU A 1 380 ? 5.457 -1.022 -9.587 1.00 38.81 380 GLU A CA 1
ATOM 2847 C C . GLU A 1 380 ? 6.699 -1.243 -8.734 1.00 37.06 380 GLU A C 1
ATOM 2848 O O . GLU A 1 380 ? 7.684 -1.825 -9.202 1.00 38.69 380 GLU A O 1
ATOM 2854 N N . ILE A 1 381 ? 6.668 -0.784 -7.481 1.00 35.02 381 ILE A N 1
ATOM 2855 C CA . ILE A 1 381 ? 7.790 -1.003 -6.572 1.00 34.23 381 ILE A CA 1
ATOM 2856 C C . ILE A 1 381 ? 8.030 -2.494 -6.372 1.00 31.84 381 ILE A C 1
ATOM 2857 O O . ILE A 1 381 ? 9.178 -2.954 -6.324 1.00 30.59 381 ILE A O 1
ATOM 2862 N N . SER A 1 382 ? 6.950 -3.273 -6.272 1.00 29.85 382 SER A N 1
ATOM 2863 C CA . SER A 1 382 ? 7.081 -4.692 -5.962 1.00 29.22 382 SER A CA 1
ATOM 2864 C C . SER A 1 382 ? 7.667 -5.482 -7.125 1.00 29.15 382 SER A C 1
ATOM 2865 O O . SER A 1 382 ? 8.275 -6.536 -6.907 1.00 28.74 382 SER A O 1
ATOM 2868 N N . HIS A 1 383 ? 7.487 -5.004 -8.361 1.00 30.57 383 HIS A N 1
ATOM 2869 C CA . HIS A 1 383 ? 8.146 -5.644 -9.496 1.00 31.12 383 HIS A CA 1
ATOM 2870 C C . HIS A 1 383 ? 9.659 -5.672 -9.318 1.00 33.49 383 HIS A C 1
ATOM 2871 O O . HIS A 1 383 ? 10.318 -6.615 -9.771 1.00 35.39 383 HIS A O 1
ATOM 2878 N N . GLY A 1 384 ? 10.222 -4.658 -8.662 1.00 33.06 384 GLY A N 1
ATOM 2879 C CA . GLY A 1 384 ? 11.636 -4.616 -8.357 1.00 34.70 384 GLY A CA 1
ATOM 2880 C C . GLY A 1 384 ? 12.064 -5.421 -7.153 1.00 34.72 384 GLY A C 1
ATOM 2881 O O . GLY A 1 384 ? 13.241 -5.389 -6.785 1.00 37.10 384 GLY A O 1
ATOM 2882 N N . LEU A 1 385 ? 11.142 -6.144 -6.523 1.00 32.93 385 LEU A N 1
ATOM 2883 C CA . LEU A 1 385 ? 11.436 -6.974 -5.366 1.00 31.22 385 LEU A CA 1
ATOM 2884 C C . LEU A 1 385 ? 11.205 -8.439 -5.710 1.00 29.83 385 LEU A C 1
ATOM 2885 O O . LEU A 1 385 ? 10.554 -8.772 -6.704 1.00 30.40 385 LEU A O 1
ATOM 2890 N N . GLY A 1 386 ? 11.745 -9.318 -4.871 1.00 28.35 386 GLY A N 1
ATOM 2891 C CA . GLY A 1 386 ? 11.561 -10.738 -5.045 1.00 26.70 386 GLY A CA 1
ATOM 2892 C C . GLY A 1 386 ? 12.683 -11.384 -5.831 1.00 27.06 386 GLY A C 1
ATOM 2893 O O . GLY A 1 386 ? 13.624 -10.721 -6.279 1.00 24.59 386 GLY A O 1
ATOM 2894 N N . PRO A 1 387 ? 12.596 -12.701 -6.019 1.00 25.98 387 PRO A N 1
ATOM 2895 C CA . PRO A 1 387 ? 13.689 -13.428 -6.677 1.00 26.01 387 PRO A CA 1
ATOM 2896 C C . PRO A 1 387 ? 13.886 -12.989 -8.121 1.00 26.17 387 PRO A C 1
ATOM 2897 O O . PRO A 1 387 ? 12.948 -12.577 -8.808 1.00 25.40 387 PRO A O 1
ATOM 2901 N N . GLY A 1 388 ? 15.134 -13.082 -8.571 1.00 27.91 388 GLY A N 1
ATOM 2902 C CA . GLY A 1 388 ? 15.500 -12.784 -9.942 1.00 29.50 388 GLY A CA 1
ATOM 2903 C C . GLY A 1 388 ? 16.609 -13.701 -10.414 1.00 29.86 388 GLY A C 1
ATOM 2904 O O . GLY A 1 388 ? 16.344 -14.781 -10.951 1.00 31.24 388 GLY A O 1
ATOM 2905 N N . LYS A 1 389 ? 17.858 -13.281 -10.222 1.00 30.32 389 LYS A N 1
ATOM 2906 C CA . LYS A 1 389 ? 18.992 -14.177 -10.414 1.00 30.84 389 LYS A CA 1
ATOM 2907 C C . LYS A 1 389 ? 18.985 -15.227 -9.310 1.00 29.95 389 LYS A C 1
ATOM 2908 O O . LYS A 1 389 ? 19.061 -14.887 -8.124 1.00 28.30 389 LYS A O 1
ATOM 2914 N N . ILE A 1 390 ? 18.884 -16.501 -9.690 1.00 31.19 390 ILE A N 1
ATOM 2915 C CA . ILE A 1 390 ? 18.773 -17.596 -8.735 1.00 31.52 390 ILE A CA 1
ATOM 2916 C C . ILE A 1 390 ? 19.727 -18.715 -9.136 1.00 32.98 390 ILE A C 1
ATOM 2917 O O . ILE A 1 390 ? 20.326 -18.704 -10.213 1.00 35.58 390 ILE A O 1
ATOM 2922 N N . VAL A 1 391 ? 19.859 -19.691 -8.242 1.00 31.00 391 VAL A N 1
ATOM 2923 C CA . VAL A 1 391 ? 20.669 -20.882 -8.465 1.00 32.21 391 VAL A CA 1
ATOM 2924 C C . VAL A 1 391 ? 19.737 -22.084 -8.434 1.00 32.38 391 VAL A C 1
ATOM 2925 O O . VAL A 1 391 ? 19.027 -22.300 -7.444 1.00 30.31 391 VAL A O 1
ATOM 2929 N N . LEU A 1 392 ? 19.732 -22.860 -9.516 1.00 33.51 392 LEU A N 1
ATOM 2930 C CA . LEU A 1 392 ? 18.889 -24.044 -9.627 1.00 32.01 392 LEU A CA 1
ATOM 2931 C C . LEU A 1 392 ? 19.758 -25.219 -10.040 1.00 31.63 392 LEU A C 1
ATOM 2932 O O . LEU A 1 392 ? 20.324 -25.217 -11.139 1.00 31.69 392 LEU A O 1
ATOM 2937 N N . ASN A 1 393 ? 19.850 -26.221 -9.164 1.00 32.61 393 ASN A N 1
ATOM 2938 C CA . ASN A 1 393 ? 20.701 -27.392 -9.381 1.00 34.31 393 ASN A CA 1
ATOM 2939 C C . ASN A 1 393 ? 22.140 -26.977 -9.674 1.00 35.74 393 ASN A C 1
ATOM 2940 O O . ASN A 1 393 ? 22.802 -27.523 -10.560 1.00 37.54 393 ASN A O 1
ATOM 2945 N N . GLY A 1 394 ? 22.628 -25.995 -8.918 1.00 36.00 394 GLY A N 1
ATOM 2946 C CA . GLY A 1 394 ? 23.984 -25.512 -9.060 1.00 37.59 394 GLY A CA 1
ATOM 2947 C C . GLY A 1 394 ? 24.254 -24.665 -10.283 1.00 38.91 394 GLY A C 1
ATOM 2948 O O . GLY A 1 394 ? 25.405 -24.263 -10.490 1.00 39.34 394 GLY A O 1
ATOM 2949 N N . ARG A 1 395 ? 23.242 -24.371 -11.096 1.00 38.63 395 ARG A N 1
ATOM 2950 C CA A ARG A 1 395 ? 23.431 -23.579 -12.300 0.41 38.88 395 ARG A CA 1
ATOM 2951 C CA B ARG A 1 395 ? 23.402 -23.589 -12.315 0.59 38.87 395 ARG A CA 1
ATOM 2952 C C . ARG A 1 395 ? 22.891 -22.170 -12.103 1.00 37.45 395 ARG A C 1
ATOM 2953 O O . ARG A 1 395 ? 21.844 -21.967 -11.481 1.00 35.27 395 ARG A O 1
ATOM 2968 N N . GLN A 1 396 ? 23.626 -21.195 -12.634 1.00 37.66 396 GLN A N 1
ATOM 2969 C CA . GLN A 1 396 ? 23.181 -19.808 -12.611 1.00 36.86 396 GLN A CA 1
ATOM 2970 C C . GLN A 1 396 ? 22.040 -19.636 -13.606 1.00 36.69 396 GLN A C 1
ATOM 2971 O O . GLN A 1 396 ? 22.217 -19.867 -14.807 1.00 38.89 396 GLN A O 1
ATOM 2977 N N . THR A 1 397 ? 20.870 -19.241 -13.115 1.00 34.81 397 THR A N 1
ATOM 2978 C CA . THR A 1 397 ? 19.702 -19.098 -13.973 1.00 34.07 397 THR A CA 1
ATOM 2979 C C . THR A 1 397 ? 18.853 -17.944 -13.451 1.00 33.40 397 THR A C 1
ATOM 2980 O O . THR A 1 397 ? 19.229 -17.253 -12.499 1.00 33.12 397 THR A O 1
ATOM 2984 N N . GLU A 1 398 ? 17.700 -17.734 -14.084 1.00 33.62 398 GLU A N 1
ATOM 2985 C CA . GLU A 1 398 ? 16.813 -16.629 -13.755 1.00 33.78 398 GLU A CA 1
ATOM 2986 C C . GLU A 1 398 ? 15.387 -17.137 -13.605 1.00 31.46 398 GLU A C 1
ATOM 2987 O O . GLU A 1 398 ? 15.003 -18.146 -14.203 1.00 29.91 398 GLU A O 1
ATOM 2993 N N . VAL A 1 399 ? 14.603 -16.415 -12.799 1.00 31.36 399 VAL A N 1
ATOM 2994 C CA . VAL A 1 399 ? 13.200 -16.767 -12.591 1.00 30.47 399 VAL A CA 1
ATOM 2995 C C . VAL A 1 399 ? 12.453 -16.797 -13.917 1.00 32.50 399 VAL A C 1
ATOM 2996 O O . VAL A 1 399 ? 11.671 -17.716 -14.190 1.00 32.38 399 VAL A O 1
ATOM 3000 N N . LYS A 1 400 ? 12.694 -15.797 -14.768 1.00 33.69 400 LYS A N 1
ATOM 3001 C CA . LYS A 1 400 ? 11.995 -15.718 -16.046 1.00 35.54 400 LYS A CA 1
ATOM 3002 C C . LYS A 1 400 ? 12.375 -16.876 -16.960 1.00 36.08 400 LYS A C 1
ATOM 3003 O O . LYS A 1 400 ? 11.523 -17.411 -17.680 1.00 35.87 400 LYS A O 1
ATOM 3009 N N . LYS A 1 401 ? 13.646 -17.281 -16.941 1.00 35.83 401 LYS A N 1
ATOM 3010 C CA . LYS A 1 401 ? 14.085 -18.381 -17.793 1.00 35.91 401 LYS A CA 1
ATOM 3011 C C . LYS A 1 401 ? 13.457 -19.702 -17.364 1.00 36.77 401 LYS A C 1
ATOM 3012 O O . LYS A 1 401 ? 13.130 -20.544 -18.209 1.00 38.62 401 LYS A O 1
ATOM 3015 N N . GLU A 1 402 ? 13.268 -19.896 -16.058 1.00 35.49 402 GLU A N 1
ATOM 3016 C CA . GLU A 1 402 ? 12.774 -21.164 -15.535 1.00 34.30 402 GLU A CA 1
ATOM 3017 C C . GLU A 1 402 ? 11.255 -21.276 -15.594 1.00 35.70 402 GLU A C 1
ATOM 3018 O O . GLU A 1 402 ? 10.727 -22.364 -15.852 1.00 37.02 402 GLU A O 1
ATOM 3024 N N . LEU A 1 403 ? 10.535 -20.178 -15.361 1.00 36.17 403 LEU A N 1
ATOM 3025 C CA . LEU A 1 403 ? 9.077 -20.234 -15.353 1.00 35.36 403 LEU A CA 1
ATOM 3026 C C . LEU A 1 403 ? 8.480 -20.267 -16.754 1.00 37.28 403 LEU A C 1
ATOM 3027 O O . LEU A 1 403 ? 7.325 -20.680 -16.907 1.00 38.60 403 LEU A O 1
ATOM 3032 N N . LYS A 1 404 ? 9.232 -19.836 -17.764 1.00 37.93 404 LYS A N 1
ATOM 3033 C CA . LYS A 1 404 ? 8.856 -19.951 -19.183 1.00 39.74 404 LYS A CA 1
ATOM 3034 C C . LYS A 1 404 ? 7.566 -19.163 -19.410 1.00 40.60 404 LYS A C 1
ATOM 3035 O O . LYS A 1 404 ? 7.517 -17.973 -19.061 1.00 40.57 404 LYS A O 1
ATOM 3041 N N . GLU A 1 405 ? 6.519 -19.761 -19.986 1.00 40.91 405 GLU A N 1
ATOM 3042 C CA . GLU A 1 405 ? 5.310 -19.015 -20.318 1.00 39.88 405 GLU A CA 1
ATOM 3043 C C . GLU A 1 405 ? 4.505 -18.609 -19.091 1.00 35.93 405 GLU A C 1
ATOM 3044 O O . GLU A 1 405 ? 3.612 -17.764 -19.213 1.00 34.54 405 GLU A O 1
ATOM 3050 N N . THR A 1 406 ? 4.793 -19.181 -17.923 1.00 34.19 406 THR A N 1
ATOM 3051 C CA . THR A 1 406 ? 4.076 -18.828 -16.706 1.00 32.91 406 THR A CA 1
ATOM 3052 C C . THR A 1 406 ? 4.647 -17.602 -16.010 1.00 32.90 406 THR A C 1
ATOM 3053 O O . THR A 1 406 ? 4.019 -17.101 -15.071 1.00 33.65 406 THR A O 1
ATOM 3057 N N . TYR A 1 407 ? 5.808 -17.105 -16.447 1.00 32.35 407 TYR A N 1
ATOM 3058 C CA . TYR A 1 407 ? 6.517 -16.082 -15.683 1.00 32.11 407 TYR A CA 1
ATOM 3059 C C . TYR A 1 407 ? 5.699 -14.803 -15.554 1.00 29.48 407 TYR A C 1
ATOM 3060 O O . TYR A 1 407 ? 5.566 -14.249 -14.457 1.00 29.59 407 TYR A O 1
ATOM 3069 N N . SER A 1 408 ? 5.155 -14.310 -16.669 1.00 29.59 408 SER A N 1
ATOM 3070 C CA . SER A 1 408 ? 4.454 -13.028 -16.651 1.00 30.60 408 SER A CA 1
ATOM 3071 C C . SER A 1 408 ? 3.217 -13.075 -15.764 1.00 28.91 408 SER A C 1
ATOM 3072 O O . SER A 1 408 ? 2.940 -12.124 -15.022 1.00 27.35 408 SER A O 1
ATOM 3075 N N . SER A 1 409 ? 2.458 -14.172 -15.827 1.00 30.18 409 SER A N 1
ATOM 3076 C CA . SER A 1 409 ? 1.288 -14.308 -14.965 1.00 29.18 409 SER A CA 1
ATOM 3077 C C . SER A 1 409 ? 1.694 -14.394 -13.499 1.00 26.75 409 SER A C 1
ATOM 3078 O O . SER A 1 409 ? 1.070 -13.766 -12.636 1.00 26.21 409 SER A O 1
ATOM 3081 N N . ILE A 1 410 ? 2.741 -15.166 -13.200 1.00 27.00 410 ILE A N 1
ATOM 3082 C CA . ILE A 1 410 ? 3.228 -15.268 -11.828 1.00 26.61 410 ILE A CA 1
ATOM 3083 C C . ILE A 1 410 ? 3.807 -13.936 -11.364 1.00 26.89 410 ILE A C 1
ATOM 3084 O O . ILE A 1 410 ? 3.646 -13.544 -10.202 1.00 26.80 410 ILE A O 1
ATOM 3089 N N . GLU A 1 411 ? 4.482 -13.216 -12.264 1.00 27.47 411 GLU A N 1
ATOM 3090 C CA . GLU A 1 411 ? 5.121 -11.961 -11.879 1.00 26.62 411 GLU A CA 1
ATOM 3091 C C . GLU A 1 411 ? 4.092 -10.880 -11.569 1.00 27.33 411 GLU A C 1
ATOM 3092 O O . GLU A 1 411 ? 4.227 -10.156 -10.576 1.00 27.31 411 GLU A O 1
ATOM 3098 N N . GLU A 1 412 ? 3.066 -10.742 -12.412 1.00 26.85 412 GLU A N 1
ATOM 3099 C CA . GLU A 1 412 ? 2.022 -9.762 -12.130 1.00 29.50 412 GLU A CA 1
ATOM 3100 C C . GLU A 1 412 ? 1.207 -10.151 -10.905 1.00 27.51 412 GLU A C 1
ATOM 3101 O O . GLU A 1 412 ? 0.733 -9.274 -10.174 1.00 27.44 412 GLU A O 1
ATOM 3107 N N . CYS A 1 413 ? 1.031 -11.452 -10.666 1.00 26.06 413 CYS A N 1
ATOM 3108 C CA . CYS A 1 413 ? 0.400 -11.895 -9.428 1.00 25.34 413 CYS A CA 1
ATOM 3109 C C . CYS A 1 413 ? 1.237 -11.498 -8.219 1.00 24.41 413 CYS A C 1
ATOM 3110 O O . CYS A 1 413 ? 0.698 -11.046 -7.202 1.00 22.38 413 CYS A O 1
ATOM 3113 N N . LYS A 1 414 ? 2.558 -11.662 -8.315 1.00 24.73 414 LYS A N 1
ATOM 3114 C CA . LYS A 1 414 ? 3.445 -11.241 -7.235 1.00 25.09 414 LYS A CA 1
ATOM 3115 C C . LYS A 1 414 ? 3.321 -9.745 -6.974 1.00 25.23 414 LYS A C 1
ATOM 3116 O O . LYS A 1 414 ? 3.229 -9.308 -5.821 1.00 25.34 414 LYS A O 1
ATOM 3122 N N . ALA A 1 415 ? 3.315 -8.943 -8.042 1.00 26.10 415 ALA A N 1
ATOM 3123 C CA . ALA A 1 415 ? 3.326 -7.492 -7.884 1.00 27.76 415 ALA A CA 1
ATOM 3124 C C . ALA A 1 415 ? 2.056 -6.994 -7.206 1.00 28.11 415 ALA A C 1
ATOM 3125 O O . ALA A 1 415 ? 2.109 -6.094 -6.359 1.00 27.46 415 ALA A O 1
ATOM 3127 N N . ASP A 1 416 ? 0.904 -7.568 -7.561 1.00 28.55 416 ASP A N 1
ATOM 3128 C CA . ASP A 1 416 ? -0.351 -7.130 -6.958 1.00 28.58 416 ASP A CA 1
ATOM 3129 C C . ASP A 1 416 ? -0.459 -7.585 -5.508 1.00 26.70 416 ASP A C 1
ATOM 3130 O O . ASP A 1 416 ? -0.944 -6.835 -4.652 1.00 26.19 416 ASP A O 1
ATOM 3135 N N . VAL A 1 417 ? -0.015 -8.809 -5.211 1.00 24.93 417 VAL A N 1
ATOM 3136 C CA . VAL A 1 417 ? -0.072 -9.302 -3.837 1.00 25.05 417 VAL A CA 1
ATOM 3137 C C . VAL A 1 417 ? 0.912 -8.539 -2.959 1.00 24.47 417 VAL A C 1
ATOM 3138 O O . VAL A 1 417 ? 0.574 -8.112 -1.848 1.00 25.22 417 VAL A O 1
ATOM 3142 N N . LEU A 1 418 ? 2.144 -8.354 -3.442 1.00 24.79 418 LEU A N 1
ATOM 3143 C CA . LEU A 1 418 ? 3.113 -7.571 -2.681 1.00 25.44 418 LEU A CA 1
ATOM 3144 C C . LEU A 1 418 ? 2.720 -6.101 -2.617 1.00 27.10 418 LEU A C 1
ATOM 3145 O O . LEU A 1 418 ? 3.091 -5.405 -1.665 1.00 26.72 418 LEU A O 1
ATOM 3150 N N . GLY A 1 419 ? 1.983 -5.610 -3.616 1.00 28.68 419 GLY A N 1
ATOM 3151 C CA . GLY A 1 419 ? 1.468 -4.252 -3.540 1.00 28.53 419 GLY A CA 1
ATOM 3152 C C . GLY A 1 419 ? 0.588 -4.036 -2.324 1.00 29.12 419 GLY A C 1
ATOM 3153 O O . GLY A 1 419 ? 0.660 -2.993 -1.670 1.00 33.21 419 GLY A O 1
ATOM 3154 N N . MET A 1 420 ? -0.250 -5.022 -2.001 1.00 24.14 420 MET A N 1
ATOM 3155 C CA . MET A 1 420 ? -1.023 -4.964 -0.765 1.00 24.38 420 MET A CA 1
ATOM 3156 C C . MET A 1 420 ? -0.128 -5.198 0.445 1.00 25.41 420 MET A C 1
ATOM 3157 O O . MET A 1 420 ? -0.197 -4.459 1.434 1.00 24.27 420 MET A O 1
ATOM 3162 N N . TYR A 1 421 ? 0.731 -6.219 0.374 1.00 22.92 421 TYR A N 1
ATOM 3163 C CA . TYR A 1 421 ? 1.606 -6.565 1.492 1.00 24.65 421 TYR A CA 1
ATOM 3164 C C . TYR A 1 421 ? 2.500 -5.393 1.884 1.00 26.16 421 TYR A C 1
ATOM 3165 O O . TYR A 1 421 ? 2.647 -5.078 3.070 1.00 25.55 421 TYR A O 1
ATOM 3174 N N . ASN A 1 422 ? 3.109 -4.731 0.897 1.00 26.45 422 ASN A N 1
ATOM 3175 C CA . ASN A 1 422 ? 4.039 -3.649 1.206 1.00 28.04 422 ASN A CA 1
ATOM 3176 C C . ASN A 1 422 ? 3.314 -2.368 1.604 1.00 32.07 422 ASN A C 1
ATOM 3177 O O . ASN A 1 422 ? 3.863 -1.562 2.364 1.00 34.29 422 ASN A O 1
ATOM 3182 N N . ASN A 1 423 ? 2.096 -2.153 1.101 1.00 32.47 423 ASN A N 1
ATOM 3183 C CA . ASN A 1 423 ? 1.307 -1.019 1.573 1.00 34.14 423 ASN A CA 1
ATOM 3184 C C . ASN A 1 423 ? 0.864 -1.229 3.015 1.00 35.67 423 ASN A C 1
ATOM 3185 O O . ASN A 1 423 ? 0.791 -0.271 3.795 1.00 37.20 423 ASN A O 1
ATOM 3190 N N . LEU A 1 424 ? 0.561 -2.476 3.386 1.00 34.03 424 LEU A N 1
ATOM 3191 C CA . LEU A 1 424 ? 0.346 -2.794 4.793 1.00 34.78 424 LEU A CA 1
ATOM 3192 C C . LEU A 1 424 ? 1.614 -2.553 5.598 1.00 36.02 424 LEU A C 1
ATOM 3193 O O . LEU A 1 424 ? 1.558 -2.084 6.741 1.00 36.90 424 LEU A O 1
ATOM 3198 N N . PHE A 1 425 ? 2.770 -2.876 5.014 1.00 36.67 425 PHE A N 1
ATOM 3199 C CA . PHE A 1 425 ? 4.042 -2.617 5.679 1.00 38.51 425 PHE A CA 1
ATOM 3200 C C . PHE A 1 425 ? 4.264 -1.122 5.868 1.00 38.91 425 PHE A C 1
ATOM 3201 O O . PHE A 1 425 ? 4.836 -0.695 6.878 1.00 41.03 425 PHE A O 1
ATOM 3209 N N . MET A 1 426 ? 3.800 -0.308 4.916 1.00 37.59 426 MET A N 1
ATOM 3210 C CA . MET A 1 426 ? 3.938 1.139 5.047 1.00 38.11 426 MET A CA 1
ATOM 3211 C C . MET A 1 426 ? 3.047 1.693 6.151 1.00 38.71 426 MET A C 1
ATOM 3212 O O . MET A 1 426 ? 3.363 2.736 6.734 1.00 40.62 426 MET A O 1
ATOM 3217 N N . ILE A 1 427 ? 1.937 1.016 6.450 1.00 38.40 427 ILE A N 1
ATOM 3218 C CA . ILE A 1 427 ? 1.121 1.408 7.593 1.00 40.90 427 ILE A CA 1
ATOM 3219 C C . ILE A 1 427 ? 1.847 1.095 8.893 1.00 46.03 427 ILE A C 1
ATOM 3220 O O . ILE A 1 427 ? 1.815 1.883 9.846 1.00 49.25 427 ILE A O 1
ATOM 3225 N N . GLU A 1 428 ? 2.520 -0.058 8.948 1.00 47.14 428 GLU A N 1
ATOM 3226 C CA . GLU A 1 428 ? 3.276 -0.428 10.139 1.00 49.08 428 GLU A CA 1
ATOM 3227 C C . GLU A 1 428 ? 4.318 0.624 10.491 1.00 50.40 428 GLU A C 1
ATOM 3228 O O . GLU A 1 428 ? 4.629 0.818 11.670 1.00 52.51 428 GLU A O 1
ATOM 3234 N N . LYS A 1 429 ? 4.848 1.325 9.491 1.00 50.58 429 LYS A N 1
ATOM 3235 C CA . LYS A 1 429 ? 5.924 2.286 9.687 1.00 53.79 429 LYS A CA 1
ATOM 3236 C C . LYS A 1 429 ? 5.432 3.727 9.757 1.00 55.41 429 LYS A C 1
ATOM 3237 O O . LYS A 1 429 ? 6.249 4.652 9.712 1.00 56.91 429 LYS A O 1
ATOM 3243 N N . GLY A 1 430 ? 4.122 3.940 9.865 1.00 55.37 430 GLY A N 1
ATOM 3244 C CA . GLY A 1 430 ? 3.573 5.273 9.994 1.00 56.52 430 GLY A CA 1
ATOM 3245 C C . GLY A 1 430 ? 3.551 6.098 8.727 1.00 55.84 430 GLY A C 1
ATOM 3246 O O . GLY A 1 430 ? 3.162 7.272 8.782 1.00 56.87 430 GLY A O 1
ATOM 3247 N N . VAL A 1 431 ? 3.961 5.534 7.589 1.00 53.85 431 VAL A N 1
ATOM 3248 C CA . VAL A 1 431 ? 3.883 6.274 6.334 1.00 53.37 431 VAL A CA 1
ATOM 3249 C C . VAL A 1 431 ? 2.429 6.511 5.949 1.00 51.64 431 VAL A C 1
ATOM 3250 O O . VAL A 1 431 ? 2.054 7.610 5.525 1.00 53.08 431 VAL A O 1
ATOM 3254 N N . TYR A 1 432 ? 1.586 5.488 6.098 1.00 47.33 432 TYR A N 1
ATOM 3255 C CA . TYR A 1 432 ? 0.158 5.571 5.850 1.00 44.77 432 TYR A CA 1
ATOM 3256 C C . TYR A 1 432 ? -0.616 5.454 7.161 1.00 44.42 432 TYR A C 1
ATOM 3257 O O . TYR A 1 432 ? -0.189 4.749 8.081 1.00 45.55 432 TYR A O 1
ATOM 3266 N N . PRO A 1 433 ? -1.752 6.135 7.281 1.00 43.25 433 PRO A N 1
ATOM 3267 C CA . PRO A 1 433 ? -2.518 6.094 8.531 1.00 43.62 433 PRO A CA 1
ATOM 3268 C C . PRO A 1 433 ? -3.223 4.759 8.695 1.00 40.50 433 PRO A C 1
ATOM 3269 O O . PRO A 1 433 ? -3.426 4.033 7.711 1.00 35.78 433 PRO A O 1
ATOM 3273 N N . PRO A 1 434 ? -3.612 4.400 9.924 1.00 41.20 434 PRO A N 1
ATOM 3274 C CA . PRO A 1 434 ? -4.181 3.059 10.148 1.00 40.16 434 PRO A CA 1
ATOM 3275 C C . PRO A 1 434 ? -5.460 2.793 9.374 1.00 39.84 434 PRO A C 1
ATOM 3276 O O . PRO A 1 434 ? -5.686 1.654 8.947 1.00 37.62 434 PRO A O 1
ATOM 3280 N N . GLU A 1 435 ? -6.303 3.809 9.172 1.00 42.21 435 GLU A N 1
ATOM 3281 C CA . GLU A 1 435 ? -7.558 3.616 8.453 1.00 42.94 435 GLU A CA 1
ATOM 3282 C C . GLU A 1 435 ? -7.356 3.257 6.987 1.00 40.15 435 GLU A C 1
ATOM 3283 O O . GLU A 1 435 ? -8.330 2.898 6.317 1.00 38.34 435 GLU A O 1
ATOM 3289 N N . PHE A 1 436 ? -6.128 3.344 6.474 1.00 38.16 436 PHE A N 1
ATOM 3290 C CA . PHE A 1 436 ? -5.853 2.956 5.097 1.00 36.60 436 PHE A CA 1
ATOM 3291 C C . PHE A 1 436 ? -5.794 1.445 4.911 1.00 34.34 436 PHE A C 1
ATOM 3292 O O . PHE A 1 436 ? -5.822 0.980 3.767 1.00 33.61 436 PHE A O 1
ATOM 3300 N N . GLU A 1 437 ? -5.731 0.672 5.998 1.00 34.87 437 GLU A N 1
ATOM 3301 C CA . GLU A 1 437 ? -5.600 -0.778 5.872 1.00 34.45 437 GLU A CA 1
ATOM 3302 C C . GLU A 1 437 ? -6.815 -1.389 5.186 1.00 32.89 437 GLU A C 1
ATOM 3303 O O . GLU A 1 437 ? -6.679 -2.170 4.237 1.00 32.17 437 GLU A O 1
ATOM 3309 N N . LYS A 1 438 ? -8.017 -1.048 5.657 1.00 33.28 438 LYS A N 1
ATOM 3310 C CA . LYS A 1 438 ? -9.226 -1.592 5.046 1.00 32.62 438 LYS A CA 1
ATOM 3311 C C . LYS A 1 438 ? -9.437 -1.050 3.640 1.00 31.06 438 LYS A C 1
ATOM 3312 O O . LYS A 1 438 ? -9.985 -1.754 2.783 1.00 29.56 438 LYS A O 1
ATOM 3318 N N . GLN A 1 439 ? -9.012 0.190 3.382 1.00 30.90 439 GLN A N 1
ATOM 3319 C CA . GLN A 1 439 ? -9.110 0.733 2.032 1.00 30.37 439 GLN A CA 1
ATOM 3320 C C . GLN A 1 439 ? -8.250 -0.062 1.059 1.00 28.97 439 GLN A C 1
ATOM 3321 O O . GLN A 1 439 ? -8.625 -0.244 -0.104 1.00 29.91 439 GLN A O 1
ATOM 3327 N N . ILE A 1 440 ? -7.092 -0.544 1.520 1.00 28.93 440 ILE A N 1
ATOM 3328 C CA . ILE A 1 440 ? -6.218 -1.361 0.677 1.00 28.42 440 ILE A CA 1
ATOM 3329 C C . ILE A 1 440 ? -6.957 -2.602 0.193 1.00 26.75 440 ILE A C 1
ATOM 3330 O O . ILE A 1 440 ? -7.043 -2.872 -1.011 1.00 25.92 440 ILE A O 1
ATOM 3335 N N . TYR A 1 441 ? -7.500 -3.375 1.137 1.00 26.79 441 TYR A N 1
ATOM 3336 C CA . TYR A 1 441 ? -8.147 -4.639 0.797 1.00 26.39 441 TYR A CA 1
ATOM 3337 C C . TYR A 1 441 ? -9.343 -4.422 -0.122 1.00 26.61 441 TYR A C 1
ATOM 3338 O O . TYR A 1 441 ? -9.500 -5.117 -1.133 1.00 26.13 441 TYR A O 1
ATOM 3347 N N . VAL A 1 442 ? -10.201 -3.459 0.216 1.00 28.56 442 VAL A N 1
ATOM 3348 C CA . VAL A 1 442 ? -11.470 -3.310 -0.489 1.00 27.99 442 VAL A CA 1
ATOM 3349 C C . VAL A 1 442 ? -11.251 -2.718 -1.876 1.00 28.93 442 VAL A C 1
ATOM 3350 O O . VAL A 1 442 ? -11.822 -3.193 -2.866 1.00 28.84 442 VAL A O 1
ATOM 3354 N N . THR A 1 443 ? -10.426 -1.671 -1.971 1.00 28.47 443 THR A N 1
ATOM 3355 C CA . THR A 1 443 ? -10.197 -1.030 -3.264 1.00 29.21 443 THR A CA 1
ATOM 3356 C C . THR A 1 443 ? -9.563 -1.997 -4.257 1.00 29.69 443 THR A C 1
ATOM 3357 O O . THR A 1 443 ? -9.897 -1.979 -5.448 1.00 30.26 443 THR A O 1
ATOM 3361 N N . PHE A 1 444 ? -8.651 -2.854 -3.789 1.00 29.96 444 PHE A N 1
ATOM 3362 C CA . PHE A 1 444 ? -8.065 -3.853 -4.678 1.00 27.56 444 PHE A CA 1
ATOM 3363 C C . PHE A 1 444 ? -9.112 -4.860 -5.139 1.00 26.29 444 PHE A C 1
ATOM 3364 O O . PHE A 1 444 ? -9.162 -5.220 -6.321 1.00 26.78 444 PHE A O 1
ATOM 3372 N N . LEU A 1 445 ? -9.948 -5.338 -4.212 1.00 22.46 445 LEU A N 1
ATOM 3373 C CA . LEU A 1 445 ? -11.009 -6.276 -4.569 1.00 23.54 445 LEU A CA 1
ATOM 3374 C C . LEU A 1 445 ? -11.901 -5.704 -5.663 1.00 24.52 445 LEU A C 1
ATOM 3375 O O . LEU A 1 445 ? -12.238 -6.392 -6.634 1.00 24.89 445 LEU A O 1
ATOM 3380 N N . ALA A 1 446 ? -12.290 -4.435 -5.520 1.00 23.37 446 ALA A N 1
ATOM 3381 C CA . ALA A 1 446 ? -13.049 -3.771 -6.573 1.00 25.69 446 ALA A CA 1
ATOM 3382 C C . ALA A 1 446 ? -12.238 -3.678 -7.858 1.00 25.49 446 ALA A C 1
ATOM 3383 O O . ALA A 1 446 ? -12.782 -3.832 -8.958 1.00 25.75 446 ALA A O 1
ATOM 3385 N N . GLY A 1 447 ? -10.930 -3.435 -7.739 1.00 25.45 447 GLY A N 1
ATOM 3386 C CA . GLY A 1 447 ? -10.079 -3.315 -8.909 1.00 24.82 447 GLY A CA 1
ATOM 3387 C C . GLY A 1 447 ? -9.833 -4.617 -9.638 1.00 23.95 447 GLY A C 1
ATOM 3388 O O . GLY A 1 447 ? -9.477 -4.591 -10.821 1.00 24.50 447 GLY A O 1
ATOM 3389 N N . ILE A 1 448 ? -10.001 -5.755 -8.956 1.00 24.46 448 ILE A N 1
ATOM 3390 C CA . ILE A 1 448 ? -9.869 -7.053 -9.615 1.00 24.68 448 ILE A CA 1
ATOM 3391 C C . ILE A 1 448 ? -10.770 -7.120 -10.838 1.00 28.91 448 ILE A C 1
ATOM 3392 O O . ILE A 1 448 ? -10.364 -7.588 -11.909 1.00 29.62 448 ILE A O 1
ATOM 3397 N N . PHE A 1 449 ? -11.999 -6.630 -10.704 1.00 30.93 449 PHE A N 1
ATOM 3398 C CA . PHE A 1 449 ? -13.004 -6.753 -11.747 1.00 32.15 449 PHE A CA 1
ATOM 3399 C C . PHE A 1 449 ? -12.962 -5.617 -12.759 1.00 34.11 449 PHE A C 1
ATOM 3400 O O . PHE A 1 449 ? -13.704 -5.661 -13.744 1.00 37.83 449 PHE A O 1
ATOM 3408 N N . ARG A 1 450 ? -12.122 -4.605 -12.542 1.00 31.95 450 ARG A N 1
ATOM 3409 C CA . ARG A 1 450 ? -11.778 -3.696 -13.630 1.00 32.12 450 ARG A CA 1
ATOM 3410 C C . ARG A 1 450 ? -10.696 -4.309 -14.509 1.00 32.68 450 ARG A C 1
ATOM 3411 O O . ARG A 1 450 ? -10.787 -4.275 -15.741 1.00 34.39 450 ARG A O 1
ATOM 3419 N N . THR A 1 451 ? -9.673 -4.893 -13.880 1.00 31.36 451 THR A N 1
ATOM 3420 C CA . THR A 1 451 ? -8.577 -5.502 -14.625 1.00 33.94 451 THR A CA 1
ATOM 3421 C C . THR A 1 451 ? -9.048 -6.711 -15.425 1.00 34.69 451 THR A C 1
ATOM 3422 O O . THR A 1 451 ? -8.664 -6.883 -16.588 1.00 35.43 451 THR A O 1
ATOM 3426 N N . ILE A 1 452 ? -9.890 -7.554 -14.822 1.00 34.83 452 ILE A N 1
ATOM 3427 C CA . ILE A 1 452 ? -10.261 -8.818 -15.453 1.00 37.41 452 ILE A CA 1
ATOM 3428 C C . ILE A 1 452 ? -11.137 -8.590 -16.683 1.00 39.23 452 ILE A C 1
ATOM 3429 O O . ILE A 1 452 ? -11.112 -9.391 -17.626 1.00 40.17 452 ILE A O 1
ATOM 3434 N N . ARG A 1 453 ? -11.895 -7.489 -16.719 1.00 39.91 453 ARG A N 1
ATOM 3435 C CA . ARG A 1 453 ? -12.703 -7.190 -17.899 1.00 42.11 453 ARG A CA 1
ATOM 3436 C C . ARG A 1 453 ? -11.855 -6.992 -19.150 1.00 43.74 453 ARG A C 1
ATOM 3437 O O . ARG A 1 453 ? -12.372 -7.132 -20.264 1.00 44.23 453 ARG A O 1
ATOM 3445 N N . PHE A 1 454 ? -10.569 -6.667 -18.994 1.00 45.21 454 PHE A N 1
ATOM 3446 C CA . PHE A 1 454 ? -9.677 -6.576 -20.143 1.00 48.27 454 PHE A CA 1
ATOM 3447 C C . PHE A 1 454 ? -9.380 -7.939 -20.753 1.00 50.47 454 PHE A C 1
ATOM 3448 O O . PHE A 1 454 ? -8.967 -8.006 -21.916 1.00 52.76 454 PHE A O 1
ATOM 3456 N N . GLY A 1 455 ? -9.578 -9.017 -20.001 1.00 50.56 455 GLY A N 1
ATOM 3457 C CA . GLY A 1 455 ? -9.271 -10.350 -20.481 1.00 52.38 455 GLY A CA 1
ATOM 3458 C C . GLY A 1 455 ? -8.555 -11.181 -19.436 1.00 52.43 455 GLY A C 1
ATOM 3459 O O . GLY A 1 455 ? -7.545 -10.747 -18.875 1.00 51.37 455 GLY A O 1
ATOM 3460 N N . ILE A 1 456 ? -9.072 -12.382 -19.164 1.00 53.77 456 ILE A N 1
ATOM 3461 C CA . ILE A 1 456 ? -8.492 -13.233 -18.127 1.00 53.34 456 ILE A CA 1
ATOM 3462 C C . ILE A 1 456 ? -7.253 -13.976 -18.599 1.00 53.54 456 ILE A C 1
ATOM 3463 O O . ILE A 1 456 ? -6.510 -14.514 -17.767 1.00 52.30 456 ILE A O 1
ATOM 3468 N N . ASN A 1 457 ? -6.995 -14.013 -19.906 1.00 55.24 457 ASN A N 1
ATOM 3469 C CA . ASN A 1 457 ? -5.825 -14.709 -20.420 1.00 56.36 457 ASN A CA 1
ATOM 3470 C C . ASN A 1 457 ? -4.578 -13.838 -20.459 1.00 54.01 457 ASN A C 1
ATOM 3471 O O . ASN A 1 457 ? -3.469 -14.376 -20.555 1.00 54.27 457 ASN A O 1
ATOM 3476 N N . GLU A 1 458 ? -4.726 -12.518 -20.387 1.00 51.41 458 GLU A N 1
ATOM 3477 C CA . GLU A 1 458 ? -3.564 -11.652 -20.261 1.00 48.49 458 GLU A CA 1
ATOM 3478 C C . GLU A 1 458 ? -2.896 -11.874 -18.908 1.00 43.92 458 GLU A C 1
ATOM 3479 O O . GLU A 1 458 ? -3.529 -12.307 -17.942 1.00 44.31 458 GLU A O 1
ATOM 3481 N N . ALA A 1 459 ? -1.596 -11.573 -18.849 1.00 40.88 459 ALA A N 1
ATOM 3482 C CA . ALA A 1 459 ? -0.816 -11.870 -17.651 1.00 37.18 459 ALA A CA 1
ATOM 3483 C C . ALA A 1 459 ? -1.370 -11.148 -16.429 1.00 34.49 459 ALA A C 1
ATOM 3484 O O . ALA A 1 459 ? -1.500 -11.745 -15.353 1.00 32.85 459 ALA A O 1
ATOM 3486 N N . HIS A 1 460 ? -1.702 -9.864 -16.574 1.00 33.47 460 HIS A N 1
ATOM 3487 C CA . HIS A 1 460 ? -2.235 -9.110 -15.445 1.00 31.87 460 HIS A CA 1
ATOM 3488 C C . HIS A 1 460 ? -3.603 -9.636 -15.026 1.00 29.44 460 HIS A C 1
ATOM 3489 O O . HIS A 1 460 ? -3.874 -9.794 -13.830 1.00 26.24 460 HIS A O 1
ATOM 3496 N N . GLY A 1 461 ? -4.475 -9.912 -15.997 1.00 30.46 461 GLY A N 1
ATOM 3497 C CA . GLY A 1 461 ? -5.779 -10.464 -15.669 1.00 29.90 461 GLY A CA 1
ATOM 3498 C C . GLY A 1 461 ? -5.691 -11.866 -15.098 1.00 30.39 461 GLY A C 1
ATOM 3499 O O . GLY A 1 461 ? -6.446 -12.224 -14.189 1.00 30.80 461 GLY A O 1
ATOM 3500 N N . ALA A 1 462 ? -4.770 -12.680 -15.621 1.00 30.35 462 ALA A N 1
ATOM 3501 C CA . ALA A 1 462 ? -4.558 -14.013 -15.066 1.00 29.53 462 ALA A CA 1
ATOM 3502 C C . ALA A 1 462 ? -4.118 -13.931 -13.611 1.00 27.87 462 ALA A C 1
ATOM 3503 O O . ALA A 1 462 ? -4.599 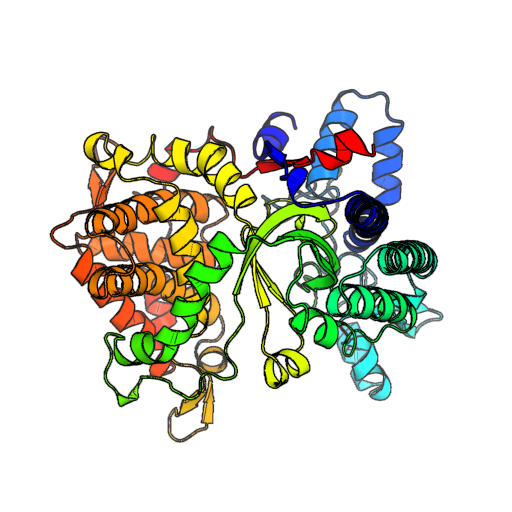-14.687 -12.759 1.00 27.80 462 ALA A O 1
ATOM 3505 N N . GLY A 1 463 ? -3.204 -13.007 -13.307 1.00 27.67 463 GLY A N 1
ATOM 3506 C CA . GLY A 1 463 ? -2.758 -12.847 -11.933 1.00 27.54 463 GLY A CA 1
ATOM 3507 C C . GLY A 1 463 ? -3.872 -12.406 -11.003 1.00 28.58 463 GLY A C 1
ATOM 3508 O O . GLY A 1 463 ? -3.922 -12.817 -9.842 1.00 28.93 463 GLY A O 1
ATOM 3509 N N . ASN A 1 464 ? -4.781 -11.564 -11.500 1.00 28.58 464 ASN A N 1
ATOM 3510 C CA . ASN A 1 464 ? -5.906 -11.132 -10.677 1.00 28.95 464 ASN A CA 1
ATOM 3511 C C . ASN A 1 464 ? -6.906 -12.262 -10.470 1.00 27.66 464 ASN A C 1
ATOM 3512 O O . ASN A 1 464 ? -7.525 -12.362 -9.404 1.00 27.87 464 ASN A O 1
ATOM 3517 N N . ALA A 1 465 ? -7.081 -13.118 -11.480 1.00 27.18 465 ALA A N 1
ATOM 3518 C CA . ALA A 1 465 ? -7.952 -14.277 -11.320 1.00 26.77 465 ALA A CA 1
ATOM 3519 C C . ALA A 1 465 ? -7.427 -15.210 -10.238 1.00 26.23 465 ALA A C 1
ATOM 3520 O O . ALA A 1 465 ? -8.205 -15.759 -9.448 1.00 25.24 465 ALA A O 1
ATOM 3522 N N . VAL A 1 466 ? -6.106 -15.399 -10.189 1.00 25.84 466 VAL A N 1
ATOM 3523 C CA . VAL A 1 466 ? -5.507 -16.232 -9.149 1.00 25.16 466 VAL A CA 1
ATOM 3524 C C . VAL A 1 466 ? -5.790 -15.644 -7.774 1.00 23.81 466 VAL A C 1
ATOM 3525 O O . VAL A 1 466 ? -6.219 -16.349 -6.855 1.00 21.25 466 VAL A O 1
ATOM 3529 N N . ILE A 1 467 ? -5.561 -14.338 -7.616 1.00 22.03 467 ILE A N 1
ATOM 3530 C CA . ILE A 1 467 ? -5.743 -13.703 -6.313 1.00 21.90 467 ILE A CA 1
ATOM 3531 C C . ILE A 1 467 ? -7.189 -13.824 -5.851 1.00 21.84 467 ILE A C 1
ATOM 3532 O O . ILE A 1 467 ? -7.457 -14.144 -4.687 1.00 22.13 467 ILE A O 1
ATOM 3537 N N . PHE A 1 468 ? -8.143 -13.576 -6.749 1.00 23.39 468 PHE A N 1
ATOM 3538 C CA . PHE A 1 468 ? -9.547 -13.654 -6.358 1.00 24.18 468 PHE A CA 1
ATOM 3539 C C . PHE A 1 468 ? -9.945 -15.082 -6.004 1.00 26.80 468 PHE A C 1
ATOM 3540 O O . PHE A 1 468 ? -10.563 -15.325 -4.962 1.00 27.43 468 PHE A O 1
ATOM 3548 N N . ASN A 1 469 ? -9.604 -16.042 -6.867 1.00 27.67 469 ASN A N 1
ATOM 3549 C CA . ASN A 1 469 ? -10.023 -17.421 -6.635 1.00 28.98 469 ASN A CA 1
ATOM 3550 C C . ASN A 1 469 ? -9.295 -18.033 -5.444 1.00 30.77 469 ASN A C 1
ATOM 3551 O O . ASN A 1 469 ? -9.879 -18.824 -4.695 1.00 32.66 469 ASN A O 1
ATOM 3556 N N . TYR A 1 470 ? -8.024 -17.679 -5.249 1.00 29.84 470 TYR A N 1
ATOM 3557 C CA . TYR A 1 470 ? -7.283 -18.206 -4.107 1.00 29.05 470 TYR A CA 1
ATOM 3558 C C . TYR A 1 470 ? -7.808 -17.625 -2.799 1.00 27.19 470 TYR A C 1
ATOM 3559 O O . TYR A 1 470 ? -8.041 -18.359 -1.832 1.00 23.17 470 TYR A O 1
ATOM 3568 N N . LEU A 1 471 ? -8.001 -16.303 -2.749 1.00 25.95 471 LEU A N 1
ATOM 3569 C CA . LEU A 1 471 ? -8.478 -15.677 -1.518 1.00 26.35 471 LEU A CA 1
ATOM 3570 C C . LEU A 1 471 ? -9.940 -16.006 -1.242 1.00 27.23 471 LEU A C 1
ATOM 3571 O O . LEU A 1 471 ? -10.358 -16.026 -0.078 1.00 27.73 471 LEU A O 1
ATOM 3576 N N . LEU A 1 472 ? -10.733 -16.252 -2.288 1.00 28.32 472 LEU A N 1
ATOM 3577 C CA . LEU A 1 472 ? -12.084 -16.764 -2.079 1.00 33.18 472 LEU A CA 1
ATOM 3578 C C . LEU A 1 472 ? -12.045 -18.149 -1.449 1.00 36.38 472 LEU A C 1
ATOM 3579 O O . LEU A 1 472 ? -12.836 -18.458 -0.550 1.00 39.03 472 LEU A O 1
ATOM 3584 N N . GLU A 1 473 ? -11.119 -18.993 -1.909 1.00 35.82 473 GLU A N 1
ATOM 3585 C CA . GLU A 1 473 ? -10.987 -20.339 -1.363 1.00 35.83 473 GLU A CA 1
ATOM 3586 C C . GLU A 1 473 ? -10.528 -20.302 0.088 1.00 36.03 473 GLU A C 1
ATOM 3587 O O . GLU A 1 473 ? -10.989 -21.098 0.915 1.00 36.86 473 GLU A O 1
ATOM 3593 N N . LYS A 1 474 ? -9.618 -19.383 0.416 1.00 35.65 474 LYS A N 1
ATOM 3594 C CA . LYS A 1 474 ? -9.116 -19.248 1.778 1.00 37.48 474 LYS A CA 1
ATOM 3595 C C . LYS A 1 474 ? -10.127 -18.620 2.723 1.00 37.32 474 LYS A C 1
ATOM 3596 O O . LYS A 1 474 ? -9.917 -18.658 3.940 1.00 37.68 474 LYS A O 1
ATOM 3602 N N . GLY A 1 475 ? -11.210 -18.049 2.202 1.00 35.97 475 GLY A N 1
ATOM 3603 C CA . GLY A 1 475 ? -12.143 -17.307 3.016 1.00 34.89 475 GLY A CA 1
ATOM 3604 C C . GLY A 1 475 ? -11.799 -15.847 3.202 1.00 33.46 475 GLY A C 1
ATOM 3605 O O . GLY A 1 475 ? -12.559 -15.132 3.866 1.00 33.84 475 GLY A O 1
ATOM 3606 N N . ALA A 1 476 ? -10.677 -15.382 2.644 1.00 30.85 476 ALA A N 1
ATOM 3607 C CA . ALA A 1 476 ? -10.327 -13.969 2.739 1.00 30.58 476 ALA A CA 1
ATOM 3608 C C . ALA A 1 476 ? -11.276 -13.103 1.922 1.00 29.75 476 ALA A C 1
ATOM 3609 O O . ALA A 1 476 ? -11.579 -11.972 2.318 1.00 31.20 476 ALA A O 1
ATOM 3611 N N . TYR A 1 477 A -11.737 -13.603 0.781 1.00 29.05 477 TYR A N 1
ATOM 3612 C CA . TYR A 1 477 A -12.865 -13.035 0.062 1.00 27.96 477 TYR A CA 1
ATOM 3613 C C . TYR A 1 477 A -14.092 -13.911 0.286 1.00 29.06 477 TYR A C 1
ATOM 3614 O O . TYR A 1 477 A -13.986 -15.092 0.621 1.00 26.19 477 TYR A O 1
ATOM 3623 N N . GLN A 1 478 ? -15.267 -13.316 0.099 1.00 31.80 478 GLN A N 1
ATOM 3624 C CA . GLN A 1 478 ? -16.517 -14.053 0.226 1.00 34.42 478 GLN A CA 1
ATOM 3625 C C . GLN A 1 478 ? -17.472 -13.611 -0.869 1.00 35.62 478 GLN A C 1
ATOM 3626 O O . GLN A 1 478 ? -17.636 -12.411 -1.109 1.00 36.96 478 GLN A O 1
ATOM 3632 N N . PHE A 1 479 ? -18.089 -14.583 -1.533 1.00 35.36 479 PHE A N 1
ATOM 3633 C CA . PHE A 1 479 ? -19.056 -14.336 -2.593 1.00 34.87 479 PHE A CA 1
ATOM 3634 C C . PHE A 1 479 ? -20.433 -14.764 -2.106 1.00 37.65 479 PHE A C 1
ATOM 3635 O O . PHE A 1 479 ? -20.641 -15.936 -1.774 1.00 39.13 479 PHE A O 1
ATOM 3643 N N . ASP A 1 480 ? -21.364 -13.815 -2.059 1.00 37.22 480 ASP A N 1
ATOM 3644 C CA . ASP A 1 480 ? -22.738 -14.104 -1.672 1.00 37.87 480 ASP A CA 1
ATOM 3645 C C . ASP A 1 480 ? -23.485 -14.644 -2.886 1.00 40.06 480 ASP A C 1
ATOM 3646 O O . ASP A 1 480 ? -23.741 -13.899 -3.840 1.00 41.42 480 ASP A O 1
ATOM 3651 N N . PRO A 1 481 ? -23.853 -15.930 -2.888 1.00 40.09 481 PRO A N 1
ATOM 3652 C CA . PRO A 1 481 ? -24.503 -16.510 -4.075 1.00 40.09 481 PRO A CA 1
ATOM 3653 C C . PRO A 1 481 ? -25.909 -15.991 -4.326 1.00 40.25 481 PRO A C 1
ATOM 3654 O O . PRO A 1 481 ? -26.452 -16.237 -5.411 1.00 40.49 481 PRO A O 1
ATOM 3658 N N . ALA A 1 482 ? -26.517 -15.289 -3.371 1.00 40.55 482 ALA A N 1
ATOM 3659 C CA . ALA A 1 482 ? -27.836 -14.697 -3.557 1.00 38.14 482 ALA A CA 1
ATOM 3660 C C . ALA A 1 482 ? -27.762 -13.227 -3.949 1.00 37.49 482 ALA A C 1
ATOM 3661 O O . ALA A 1 482 ? -28.436 -12.800 -4.892 1.00 37.67 482 ALA A O 1
ATOM 3663 N N . ALA A 1 483 ? -26.950 -12.442 -3.240 1.00 36.39 483 ALA A N 1
ATOM 3664 C CA . ALA A 1 483 ? -26.810 -11.027 -3.560 1.00 36.60 483 ALA A CA 1
ATOM 3665 C C . ALA A 1 483 ? -25.943 -10.793 -4.789 1.00 34.81 483 ALA A C 1
ATOM 3666 O O . ALA A 1 483 ? -26.034 -9.721 -5.396 1.00 34.46 483 ALA A O 1
ATOM 3668 N N . HIS A 1 484 ? -25.121 -11.774 -5.170 1.00 34.29 484 HIS A N 1
ATOM 3669 C CA . HIS A 1 484 ? -24.160 -11.631 -6.265 1.00 32.06 484 HIS A CA 1
ATOM 3670 C C . HIS A 1 484 ? -23.220 -10.454 -6.012 1.00 34.69 484 HIS A C 1
ATOM 3671 O O . HIS A 1 484 ? -23.024 -9.586 -6.864 1.00 30.28 484 HIS A O 1
ATOM 3678 N N . ARG A 1 485 ? -22.641 -10.428 -4.813 1.00 30.14 485 ARG A N 1
ATOM 3679 C CA . ARG A 1 485 ? -21.678 -9.406 -4.437 1.00 36.25 485 ARG A CA 1
ATOM 3680 C C . ARG A 1 485 ? -20.525 -10.058 -3.688 1.00 34.69 485 ARG A C 1
ATOM 3681 O O . ARG A 1 485 ? -20.661 -11.142 -3.114 1.00 28.77 485 ARG A O 1
ATOM 3689 N N . VAL A 1 486 ? -19.380 -9.382 -3.706 1.00 32.76 486 VAL A N 1
ATOM 3690 C CA . VAL A 1 486 ? -18.175 -9.867 -3.047 1.00 31.84 486 VAL A CA 1
ATOM 3691 C C . VAL A 1 486 ? -17.802 -8.901 -1.933 1.00 32.60 486 VAL A C 1
ATOM 3692 O O . VAL A 1 486 ? -18.145 -7.714 -1.968 1.00 32.45 486 VAL A O 1
ATOM 3696 N N . LYS A 1 487 ? -17.096 -9.421 -0.931 1.00 33.35 487 LYS A N 1
ATOM 3697 C CA . LYS A 1 487 ? -16.658 -8.606 0.191 1.00 33.61 487 LYS A CA 1
ATOM 3698 C C . LYS A 1 487 ? -15.333 -9.137 0.713 1.00 33.27 487 LYS A C 1
ATOM 3699 O O . LYS A 1 487 ? -14.935 -10.269 0.425 1.00 33.83 487 LYS A O 1
ATOM 3705 N N . VAL A 1 488 ? -14.657 -8.301 1.490 1.00 32.29 488 VAL A N 1
ATOM 3706 C CA . VAL A 1 488 ? -13.426 -8.685 2.166 1.00 30.09 488 VAL A CA 1
ATOM 3707 C C . VAL A 1 488 ? -13.780 -9.230 3.542 1.00 32.69 488 VAL A C 1
ATOM 3708 O O . VAL A 1 488 ? -14.568 -8.624 4.278 1.00 34.66 488 VAL A O 1
ATOM 3712 N N . ASN A 1 489 ? -13.214 -10.385 3.885 1.00 31.25 489 ASN A N 1
ATOM 3713 C CA . ASN A 1 489 ? -13.289 -10.909 5.246 1.00 31.73 489 ASN A CA 1
ATOM 3714 C C . ASN A 1 489 ? -12.088 -10.347 5.993 1.00 31.88 489 ASN A C 1
ATOM 3715 O O . ASN A 1 489 ? -10.962 -10.826 5.834 1.00 29.81 489 ASN A O 1
ATOM 3720 N N . PHE A 1 490 ? -12.329 -9.319 6.806 1.00 33.98 490 PHE A N 1
ATOM 3721 C CA . PHE A 1 490 ? -11.251 -8.628 7.498 1.00 35.61 490 PHE A CA 1
ATOM 3722 C C . PHE A 1 490 ? -10.553 -9.498 8.535 1.00 38.59 490 PHE A C 1
ATOM 3723 O O . PHE A 1 490 ? -9.475 -9.121 9.005 1.00 39.65 490 PHE A O 1
ATOM 3731 N N . GLU A 1 491 ? -11.126 -10.647 8.893 1.00 39.53 491 GLU A N 1
ATOM 3732 C CA . GLU A 1 491 ? -10.504 -11.530 9.871 1.00 41.89 491 GLU A CA 1
ATOM 3733 C C . GLU A 1 491 ? -9.531 -12.520 9.247 1.00 37.54 491 GLU A C 1
ATOM 3734 O O . GLU A 1 491 ? -8.744 -13.137 9.974 1.00 37.66 491 GLU A O 1
ATOM 3740 N N . LYS A 1 492 ? -9.557 -12.679 7.924 1.00 34.54 492 LYS A N 1
ATOM 3741 C CA . LYS A 1 492 ? -8.671 -13.609 7.240 1.00 32.32 492 LYS A CA 1
ATOM 3742 C C . LYS A 1 492 ? -7.929 -12.990 6.059 1.00 29.25 492 LYS A C 1
ATOM 3743 O O . LYS A 1 492 ? -7.130 -13.686 5.421 1.00 28.24 492 LYS A O 1
ATOM 3749 N N . ILE A 1 493 ? -8.152 -11.711 5.754 1.00 29.07 493 ILE A N 1
ATOM 3750 C CA . ILE A 1 493 ? -7.576 -11.151 4.536 1.00 27.86 493 ILE A CA 1
ATOM 3751 C C . ILE A 1 493 ? -6.078 -10.898 4.689 1.00 26.95 493 ILE A C 1
ATOM 3752 O O . ILE A 1 493 ? -5.320 -11.057 3.725 1.00 24.61 493 ILE A O 1
ATOM 3757 N N . LYS A 1 494 ? -5.618 -10.522 5.886 1.00 28.48 494 LYS A N 1
ATOM 3758 C CA . LYS A 1 494 ? -4.199 -10.234 6.067 1.00 29.68 494 LYS A CA 1
ATOM 3759 C C . LYS A 1 494 ? -3.357 -11.492 5.891 1.00 29.19 494 LYS A C 1
ATOM 3760 O O . LYS A 1 494 ? -2.354 -11.483 5.168 1.00 27.56 494 LYS A O 1
ATOM 3766 N N . ASP A 1 495 ? -3.751 -12.588 6.544 1.00 29.91 495 ASP A N 1
ATOM 3767 C CA . ASP A 1 495 ? -3.021 -13.840 6.378 1.00 30.57 495 ASP A CA 1
ATOM 3768 C C . ASP A 1 495 ? -3.152 -14.380 4.961 1.00 28.34 495 ASP A C 1
ATOM 3769 O O . ASP A 1 495 ? -2.203 -14.973 4.437 1.00 26.48 495 ASP A O 1
ATOM 3774 N N . GLY A 1 496 ? -4.312 -14.185 4.329 1.00 27.89 496 GLY A N 1
ATOM 3775 C CA . GLY A 1 496 ? -4.485 -14.651 2.963 1.00 27.56 496 GLY A CA 1
ATOM 3776 C C . GLY A 1 496 ? -3.509 -14.008 1.997 1.00 27.00 496 GLY A C 1
ATOM 3777 O O . GLY A 1 496 ? -2.956 -14.679 1.121 1.00 27.06 496 GLY A O 1
ATOM 3778 N N . VAL A 1 497 ? -3.280 -12.701 2.145 1.00 27.00 497 VAL A N 1
ATOM 3779 C CA . VAL A 1 497 ? -2.297 -12.018 1.307 1.00 26.28 497 VAL A CA 1
ATOM 3780 C C . VAL A 1 497 ? -0.900 -12.553 1.590 1.00 25.41 497 VAL A C 1
ATOM 3781 O O . VAL A 1 497 ? -0.127 -12.842 0.669 1.00 24.58 497 VAL A O 1
ATOM 3785 N N . ARG A 1 498 ? -0.555 -12.690 2.874 1.00 25.99 498 ARG A N 1
ATOM 3786 C CA . ARG A 1 498 ? 0.747 -13.236 3.240 1.00 27.28 498 ARG A CA 1
ATOM 3787 C C . ARG A 1 498 ? 0.916 -14.655 2.714 1.00 24.84 498 ARG A C 1
ATOM 3788 O O . ARG A 1 498 ? 1.988 -15.017 2.213 1.00 22.78 498 ARG A O 1
ATOM 3796 N N . ASP A 1 499 ? -0.134 -15.472 2.822 1.00 25.16 499 ASP A N 1
ATOM 3797 C CA . ASP A 1 499 ? -0.062 -16.852 2.352 1.00 26.20 499 ASP A CA 1
ATOM 3798 C C . ASP A 1 499 ? 0.229 -16.907 0.858 1.00 24.98 499 ASP A C 1
ATOM 3799 O O . ASP A 1 499 ? 1.136 -17.623 0.416 1.00 25.45 499 ASP A O 1
ATOM 3804 N N . LEU A 1 500 ? -0.528 -16.148 0.062 1.00 23.40 500 LEU A N 1
ATOM 3805 C CA . LEU A 1 500 ? -0.328 -16.172 -1.383 1.00 22.94 500 LEU A CA 1
ATOM 3806 C C . LEU A 1 500 ? 1.001 -15.538 -1.779 1.00 23.21 500 LEU A C 1
ATOM 3807 O O . LEU A 1 500 ? 1.625 -15.974 -2.753 1.00 22.39 500 LEU A O 1
ATOM 3812 N N . ALA A 1 501 ? 1.448 -14.517 -1.044 1.00 23.93 501 ALA A N 1
ATOM 3813 C CA . ALA A 1 501 ? 2.759 -13.932 -1.309 1.00 24.32 501 ALA A CA 1
ATOM 3814 C C . ALA A 1 501 ? 3.864 -14.957 -1.086 1.00 25.14 501 ALA A C 1
ATOM 3815 O O . ALA A 1 501 ? 4.768 -15.106 -1.916 1.00 24.81 501 ALA A O 1
ATOM 3817 N N . ASN A 1 502 ? 3.804 -15.672 0.040 1.00 26.09 502 ASN A N 1
ATOM 3818 C CA . ASN A 1 502 ? 4.776 -16.723 0.322 1.00 28.11 502 ASN A CA 1
ATOM 3819 C C . ASN A 1 502 ? 4.799 -17.769 -0.783 1.00 29.48 502 ASN A C 1
ATOM 3820 O O . ASN A 1 502 ? 5.872 -18.214 -1.208 1.00 31.58 502 ASN A O 1
ATOM 3825 N N . LYS A 1 503 ? 3.622 -18.167 -1.266 1.00 28.17 503 LYS A N 1
ATOM 3826 C CA . LYS A 1 503 ? 3.549 -19.227 -2.265 1.00 28.94 503 LYS A CA 1
ATOM 3827 C C . LYS A 1 503 ? 4.136 -18.775 -3.597 1.00 27.44 503 LYS A C 1
ATOM 3828 O O . LYS A 1 503 ? 4.910 -19.506 -4.223 1.00 29.49 503 LYS A O 1
ATOM 3834 N N . VAL A 1 504 ? 3.789 -17.565 -4.043 1.00 25.73 504 VAL A N 1
ATOM 3835 C CA . VAL A 1 504 ? 4.269 -17.086 -5.337 1.00 25.06 504 VAL A CA 1
ATOM 3836 C C . VAL A 1 504 ? 5.767 -16.803 -5.288 1.00 25.21 504 VAL A C 1
ATOM 3837 O O . VAL A 1 504 ? 6.500 -17.102 -6.239 1.00 26.35 504 VAL A O 1
ATOM 3841 N N . LEU A 1 505 ? 6.245 -16.221 -4.187 1.00 23.87 505 LEU A N 1
ATOM 3842 C CA . LEU A 1 505 ? 7.670 -15.930 -4.067 1.00 25.59 505 LEU A CA 1
ATOM 3843 C C . LEU A 1 505 ? 8.493 -17.211 -3.996 1.00 27.14 505 LEU A C 1
ATOM 3844 O O . LEU A 1 505 ? 9.598 -17.275 -4.548 1.00 27.40 505 LEU A O 1
ATOM 3849 N N . THR A 1 506 ? 7.972 -18.241 -3.325 1.00 27.21 506 THR A N 1
ATOM 3850 C CA . THR A 1 506 ? 8.703 -19.500 -3.221 1.00 26.67 506 THR A CA 1
ATOM 3851 C C . THR A 1 506 ? 8.764 -20.214 -4.565 1.00 27.12 506 THR A C 1
ATOM 3852 O O . THR A 1 506 ? 9.799 -20.791 -4.921 1.00 27.73 506 THR A O 1
ATOM 3856 N N . ILE A 1 507 ? 7.664 -20.188 -5.323 1.00 27.27 507 ILE A N 1
ATOM 3857 C CA . ILE A 1 507 ? 7.671 -20.754 -6.669 1.00 27.61 507 ILE A CA 1
ATOM 3858 C C . ILE A 1 507 ? 8.734 -20.074 -7.522 1.00 26.26 507 ILE A C 1
ATOM 3859 O O . ILE A 1 507 ? 9.427 -20.723 -8.315 1.00 26.80 507 ILE A O 1
ATOM 3864 N N . GLN A 1 508 ? 8.892 -18.759 -7.359 1.00 24.65 508 GLN A N 1
ATOM 3865 C CA . GLN A 1 508 ? 9.885 -18.026 -8.138 1.00 24.73 508 GLN A CA 1
ATOM 3866 C C . GLN A 1 508 ? 11.301 -18.345 -7.673 1.00 23.49 508 GLN A C 1
ATOM 3867 O O . GLN A 1 508 ? 12.196 -18.577 -8.494 1.00 23.80 508 GLN A O 1
ATOM 3873 N N . ALA A 1 509 ? 11.524 -18.356 -6.355 1.00 22.17 509 ALA A N 1
ATOM 3874 C CA . ALA A 1 509 ? 12.864 -18.593 -5.829 1.00 23.04 509 ALA A CA 1
ATOM 3875 C C . ALA A 1 509 ? 13.373 -19.985 -6.179 1.00 25.53 509 ALA A C 1
ATOM 3876 O O . ALA A 1 509 ? 14.582 -20.179 -6.351 1.00 25.47 509 ALA A O 1
ATOM 3878 N N . GLN A 1 510 ? 12.475 -20.961 -6.289 1.00 25.41 510 GLN A N 1
ATOM 3879 C CA . GLN A 1 510 ? 12.852 -22.324 -6.633 1.00 27.05 510 GLN A CA 1
ATOM 3880 C C . GLN A 1 510 ? 12.767 -22.604 -8.128 1.00 27.43 510 GLN A C 1
ATOM 3881 O O . GLN A 1 510 ? 13.010 -23.743 -8.541 1.00 28.16 510 GLN A O 1
ATOM 3887 N N . GLY A 1 511 ? 12.443 -21.601 -8.939 1.00 27.67 511 GLY A N 1
ATOM 3888 C CA . GLY A 1 511 ? 12.271 -21.829 -10.370 1.00 29.94 511 GLY A CA 1
ATOM 3889 C C . GLY A 1 511 ? 11.309 -22.953 -10.679 1.00 32.82 511 GLY A C 1
ATOM 3890 O O . GLY A 1 511 ? 11.536 -23.733 -11.613 1.00 35.41 511 GLY A O 1
ATOM 3891 N N . ASP A 1 512 ? 10.228 -23.056 -9.904 1.00 30.91 512 ASP A N 1
ATOM 3892 C CA . ASP A 1 512 ? 9.342 -24.218 -9.949 1.00 29.03 512 ASP A CA 1
ATOM 3893 C C . ASP A 1 512 ? 8.300 -23.997 -11.042 1.00 29.00 512 ASP A C 1
ATOM 3894 O O . ASP A 1 512 ? 7.163 -23.587 -10.799 1.00 29.16 512 ASP A O 1
ATOM 3899 N N . TYR A 1 513 ? 8.715 -24.286 -12.279 1.00 30.93 513 TYR A N 1
ATOM 3900 C CA . TYR A 1 513 ? 7.822 -24.144 -13.426 1.00 33.26 513 TYR A CA 1
ATOM 3901 C C . TYR A 1 513 ? 6.577 -25.009 -13.274 1.00 36.61 513 TYR A C 1
ATOM 3902 O O . TYR A 1 513 ? 5.483 -24.616 -13.697 1.00 36.08 513 TYR A O 1
ATOM 3911 N N . MET A 1 514 ? 6.720 -26.186 -12.662 1.00 38.52 514 MET A N 1
ATOM 3912 C CA . MET A 1 514 ? 5.580 -27.085 -12.521 1.00 41.30 514 MET A CA 1
ATOM 3913 C C . MET A 1 514 ? 4.565 -26.545 -11.520 1.00 37.51 514 MET A C 1
ATOM 3914 O O . MET A 1 514 ? 3.353 -26.639 -11.746 1.00 36.14 514 MET A O 1
ATOM 3919 N N . ALA A 1 515 ? 5.038 -25.980 -10.406 1.00 35.32 515 ALA A N 1
ATOM 3920 C CA . ALA A 1 515 ? 4.118 -25.383 -9.444 1.00 34.39 515 ALA A CA 1
ATOM 3921 C C . ALA A 1 515 ? 3.500 -24.102 -9.985 1.00 33.83 515 ALA A C 1
ATOM 3922 O O . ALA A 1 515 ? 2.365 -23.765 -9.629 1.00 33.47 515 ALA A O 1
ATOM 3924 N N . ALA A 1 516 ? 4.228 -23.374 -10.836 1.00 33.57 516 ALA A N 1
ATOM 3925 C CA . ALA A 1 516 ? 3.655 -22.193 -11.472 1.00 31.83 516 ALA A CA 1
ATOM 3926 C C . ALA A 1 516 ? 2.519 -22.575 -12.410 1.00 31.79 516 ALA A C 1
ATOM 3927 O O . ALA A 1 516 ? 1.479 -21.908 -12.441 1.00 30.95 516 ALA A O 1
ATOM 3929 N N . LYS A 1 517 ? 2.697 -23.651 -13.181 1.00 33.17 517 LYS A N 1
ATOM 3930 C CA . LYS A 1 517 ? 1.633 -24.120 -14.063 1.00 36.50 517 LYS A CA 1
ATOM 3931 C C . LYS A 1 517 ? 0.416 -24.571 -13.266 1.00 35.70 517 LYS A C 1
ATOM 3932 O O . LYS A 1 517 ? -0.722 -24.209 -13.589 1.00 34.91 517 LYS A O 1
ATOM 3938 N N . ASN A 1 518 ? 0.638 -25.371 -12.219 1.00 35.51 518 ASN A N 1
ATOM 3939 C CA . ASN A 1 518 ? -0.477 -25.890 -11.431 1.00 36.55 518 ASN A CA 1
ATOM 3940 C C . ASN A 1 518 ? -1.233 -24.768 -10.733 1.00 34.35 518 ASN A C 1
ATOM 3941 O O . ASN A 1 518 ? -2.462 -24.822 -10.610 1.00 34.30 518 ASN A O 1
ATOM 3946 N N . LEU A 1 519 ? -0.515 -23.746 -10.260 1.00 31.88 519 LEU A N 1
ATOM 3947 C CA . LEU A 1 519 ? -1.174 -22.591 -9.660 1.00 31.15 519 LEU A CA 1
ATOM 3948 C C . LEU A 1 519 ? -2.083 -21.899 -10.668 1.00 30.89 519 LEU A C 1
ATOM 3949 O O . LEU A 1 519 ? -3.221 -21.537 -10.351 1.00 31.99 519 LEU A O 1
ATOM 3954 N N . LEU A 1 520 ? -1.597 -21.719 -11.898 1.00 30.97 520 LEU A N 1
ATOM 3955 C CA . LEU A 1 520 ? -2.397 -21.059 -12.925 1.00 30.97 520 LEU A CA 1
ATOM 3956 C C . LEU A 1 520 ? -3.562 -21.937 -13.366 1.00 31.54 520 LEU A C 1
ATOM 3957 O O . LEU A 1 520 ? -4.696 -21.462 -13.496 1.00 30.19 520 LEU A O 1
ATOM 3962 N N . GLU A 1 521 ? -3.300 -23.225 -13.603 1.00 33.92 521 GLU A N 1
ATOM 3963 C CA . GLU A 1 521 ? -4.371 -24.141 -13.981 1.00 37.41 521 GLU A CA 1
ATOM 3964 C C . GLU A 1 521 ? -5.475 -24.182 -12.934 1.00 35.87 521 GLU A C 1
ATOM 3965 O O . GLU A 1 521 ? -6.652 -24.344 -13.277 1.00 37.80 521 GLU A O 1
ATOM 3971 N N . THR A 1 522 ? -5.121 -24.030 -11.658 1.00 34.25 522 THR A N 1
ATOM 3972 C CA . THR A 1 522 ? -6.103 -24.158 -10.589 1.00 33.56 522 THR A CA 1
ATOM 3973 C C . THR A 1 522 ? -6.863 -22.855 -10.358 1.00 31.4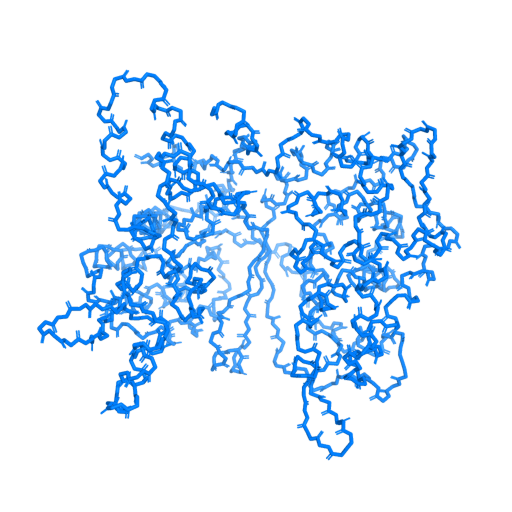3 522 THR A C 1
ATOM 3974 O O . THR A 1 522 ? -8.091 -22.862 -10.225 1.00 29.56 522 THR A O 1
ATOM 3978 N N . TYR A 1 523 ? -6.152 -21.725 -10.316 1.00 30.29 523 TYR A N 1
ATOM 3979 C CA . TYR A 1 523 ? -6.734 -20.482 -9.830 1.00 29.46 523 TYR A CA 1
ATOM 3980 C C . TYR A 1 523 ? -6.881 -19.393 -10.884 1.00 29.51 523 TYR A C 1
ATOM 3981 O O . TYR A 1 523 ? -7.687 -18.478 -10.685 1.00 28.74 523 TYR A O 1
ATOM 3990 N N . ALA A 1 524 ? -6.141 -19.460 -11.989 1.00 29.72 524 ALA A N 1
ATOM 3991 C CA . ALA A 1 524 ? -6.289 -18.484 -13.072 1.00 29.59 524 ALA A CA 1
ATOM 3992 C C . ALA A 1 524 ? -7.391 -18.925 -14.037 1.00 31.26 524 ALA A C 1
ATOM 3993 O O . ALA A 1 524 ? -7.188 -19.081 -15.240 1.00 33.51 524 ALA A O 1
ATOM 3995 N N . VAL A 1 525 ? -8.583 -19.119 -13.478 1.00 31.28 525 VAL A N 1
ATOM 3996 C CA . VAL A 1 525 ? -9.714 -19.662 -14.217 1.00 33.84 525 VAL A CA 1
ATOM 3997 C C . VAL A 1 525 ? -10.903 -18.722 -14.093 1.00 33.81 525 VAL A C 1
ATOM 3998 O O . VAL A 1 525 ? -11.041 -17.981 -13.114 1.00 29.28 525 VAL A O 1
ATOM 4002 N N . GLU A 1 526 ? -11.771 -18.760 -15.105 1.00 38.04 526 GLU A N 1
ATOM 4003 C CA . GLU A 1 526 ? -13.005 -17.976 -15.114 1.00 39.72 526 GLU A CA 1
ATOM 4004 C C . GLU A 1 526 ? -14.051 -18.735 -14.302 1.00 38.32 526 GLU A C 1
ATOM 4005 O O . GLU A 1 526 ? -14.959 -19.382 -14.831 1.00 39.62 526 GLU A O 1
ATOM 4011 N N . SER A 1 527 ? -13.906 -18.656 -12.981 1.00 35.41 527 SER A N 1
ATOM 4012 C CA . SER A 1 527 ? -14.820 -19.339 -12.079 1.00 35.13 527 SER A CA 1
ATOM 4013 C C . SER A 1 527 ? -16.225 -18.755 -12.196 1.00 37.31 527 SER A C 1
ATOM 4014 O O . SER A 1 527 ? -16.433 -17.665 -12.736 1.00 37.41 527 SER A O 1
ATOM 4017 N N . GLU A 1 528 ? -17.201 -19.506 -11.683 1.00 38.86 528 GLU A N 1
ATOM 4018 C CA . GLU A 1 528 ? -18.585 -19.038 -11.717 1.00 40.40 528 GLU A CA 1
ATOM 4019 C C . GLU A 1 528 ? -18.775 -17.707 -11.001 1.00 38.48 528 GLU A C 1
ATOM 4020 O O . GLU A 1 528 ? -19.478 -16.839 -11.545 1.00 38.26 528 GLU A O 1
ATOM 4026 N N . PRO A 1 529 ? -18.208 -17.472 -9.807 1.00 36.15 529 PRO A N 1
ATOM 4027 C CA . PRO A 1 529 ? -18.324 -16.126 -9.219 1.00 34.15 529 PRO A CA 1
ATOM 4028 C C . PRO A 1 529 ? -17.791 -15.029 -10.123 1.00 33.47 529 PRO A C 1
ATOM 4029 O O . PRO A 1 529 ? -18.382 -13.945 -10.180 1.00 32.50 529 PRO A O 1
ATOM 4033 N N . ILE A 1 530 ? -16.696 -15.282 -10.843 1.00 31.76 530 ILE A N 1
ATOM 4034 C CA . ILE A 1 530 ? -16.176 -14.275 -11.764 1.00 30.56 530 ILE A CA 1
ATOM 4035 C C . ILE A 1 530 ? -17.130 -14.074 -12.932 1.00 31.51 530 ILE A C 1
ATOM 4036 O O . ILE A 1 530 ? -17.378 -12.940 -13.360 1.00 32.65 530 ILE A O 1
ATOM 4041 N N A MET A 1 531 ? -17.679 -15.167 -13.470 0.50 32.69 531 MET A N 1
ATOM 4042 N N B MET A 1 531 ? -17.680 -15.167 -13.471 0.50 32.69 531 MET A N 1
ATOM 4043 C CA A MET A 1 531 ? -18.638 -15.057 -14.564 0.50 33.22 531 MET A CA 1
ATOM 4044 C CA B MET A 1 531 ? -18.640 -15.055 -14.566 0.50 32.52 531 MET A CA 1
ATOM 4045 C C A MET A 1 531 ? -19.861 -14.250 -14.147 0.50 34.09 531 MET A C 1
ATOM 4046 C C B MET A 1 531 ? -19.862 -14.249 -14.147 0.50 34.09 531 MET A C 1
ATOM 4047 O O A MET A 1 531 ? -20.387 -13.452 -14.932 0.50 33.42 531 MET A O 1
ATOM 4048 O O B MET A 1 531 ? -20.391 -13.453 -14.933 0.50 33.42 531 MET A O 1
ATOM 4057 N N . ILE A 1 532 ? -20.324 -14.441 -12.910 1.00 33.21 532 ILE A N 1
ATOM 4058 C CA . ILE A 1 532 ? -21.494 -13.716 -12.426 1.00 35.06 532 ILE A CA 1
ATOM 4059 C C . ILE A 1 532 ? -21.179 -12.233 -12.267 1.00 35.74 532 ILE A C 1
ATOM 4060 O O . ILE A 1 532 ? -21.923 -11.369 -12.746 1.00 36.08 532 ILE A O 1
ATOM 4065 N N . MET A 1 533 ? -20.074 -11.916 -11.584 1.00 35.19 533 MET A N 1
ATOM 4066 C CA . MET A 1 533 ? -19.707 -10.518 -11.378 1.00 35.84 533 MET A CA 1
ATOM 4067 C C . MET A 1 533 ? -19.444 -9.815 -12.704 1.00 34.99 533 MET A C 1
ATOM 4068 O O . MET A 1 533 ? -19.849 -8.661 -12.894 1.00 34.45 533 MET A O 1
ATOM 4073 N N . ARG A 1 534 ? -18.767 -10.494 -13.634 1.00 34.76 534 ARG A N 1
ATOM 4074 C CA . ARG A 1 534 ? -18.494 -9.898 -14.939 1.00 36.10 534 ARG A CA 1
ATOM 4075 C C . ARG A 1 534 ? -19.785 -9.565 -15.677 1.00 36.30 534 ARG A C 1
ATOM 4076 O O . ARG A 1 534 ? -19.884 -8.520 -16.332 1.00 36.46 534 ARG A O 1
ATOM 4084 N N . ALA A 1 535 ? -20.789 -10.441 -15.580 1.00 36.48 535 ALA A N 1
ATOM 4085 C CA . ALA A 1 535 ? -22.057 -10.194 -16.258 1.00 37.41 535 ALA A CA 1
ATOM 4086 C C . ALA A 1 535 ? -22.755 -8.954 -15.715 1.00 37.06 535 ALA A C 1
ATOM 4087 O O . ALA A 1 535 ? -23.515 -8.303 -16.441 1.00 38.39 535 ALA A O 1
ATOM 4089 N N . ARG A 1 536 ? -22.514 -8.612 -14.447 1.00 36.23 536 ARG A N 1
ATOM 4090 C CA . ARG A 1 536 ? -23.111 -7.414 -13.868 1.00 37.09 536 ARG A CA 1
ATOM 4091 C C . ARG A 1 536 ? -22.523 -6.132 -14.443 1.00 36.31 536 ARG A C 1
ATOM 4092 O O . ARG A 1 536 ? -23.163 -5.079 -14.356 1.00 36.25 536 ARG A O 1
ATOM 4100 N N . LEU A 1 537 ? -21.332 -6.197 -15.035 1.00 36.42 537 LEU A N 1
ATOM 4101 C CA . LEU A 1 537 ? -20.601 -5.014 -15.469 1.00 37.50 537 LEU A CA 1
ATOM 4102 C C . LEU A 1 537 ? -20.658 -4.796 -16.976 1.00 39.85 537 LEU A C 1
ATOM 4103 O O . LEU A 1 537 ? -19.907 -3.966 -17.498 1.00 39.22 537 LEU A O 1
ATOM 4108 N N . GLN A 1 538 ? -21.541 -5.506 -17.685 1.00 42.25 538 GLN A N 1
ATOM 4109 C CA . GLN A 1 538 ? -21.534 -5.456 -19.145 1.00 45.61 538 GLN A CA 1
ATOM 4110 C C . GLN A 1 538 ? -21.914 -4.081 -19.681 1.00 46.94 538 GLN A C 1
ATOM 4111 O O . GLN A 1 538 ? -21.512 -3.719 -20.793 1.00 49.21 538 GLN A O 1
ATOM 4117 N N . GLU A 1 539 ? -22.683 -3.303 -18.921 1.00 45.86 539 GLU A N 1
ATOM 4118 C CA . GLU A 1 539 ? -23.142 -2.004 -19.395 1.00 47.79 539 GLU A CA 1
ATOM 4119 C C . GLU A 1 539 ? -22.177 -0.868 -19.082 1.00 45.13 539 GLU A C 1
ATOM 4120 O O . GLU A 1 539 ? -22.346 0.230 -19.622 1.00 47.25 539 GLU A O 1
ATOM 4126 N N . LEU A 1 540 ? -21.181 -1.098 -18.236 1.00 41.98 540 LEU A N 1
ATOM 4127 C CA . LEU A 1 540 ? -20.214 -0.067 -17.904 1.00 39.81 540 LEU A CA 1
ATOM 4128 C C . LEU A 1 540 ? -19.176 0.073 -19.013 1.00 38.90 540 LEU A C 1
ATOM 4129 O O . LEU A 1 540 ? -18.986 -0.842 -19.819 1.00 39.14 540 LEU A O 1
ATOM 4134 N N . PRO A 1 541 ? -18.504 1.222 -19.092 1.00 32.78 541 PRO A N 1
ATOM 4135 C CA . PRO A 1 541 ? -17.410 1.361 -20.060 1.00 33.45 541 PRO A CA 1
ATOM 4136 C C . PRO A 1 541 ? -16.268 0.409 -19.736 1.00 34.42 541 PRO A C 1
ATOM 4137 O O . PRO A 1 541 ? -16.073 0.004 -18.589 1.00 31.67 541 PRO A O 1
ATOM 4141 N N . VAL A 1 542 ? -15.513 0.042 -20.773 1.00 33.14 542 VAL A N 1
ATOM 4142 C CA . VAL A 1 542 ? -14.337 -0.798 -20.567 1.00 38.40 542 VAL A CA 1
ATOM 4143 C C . VAL A 1 542 ? -13.136 0.051 -20.166 1.00 38.60 542 VAL A C 1
ATOM 4144 O O . VAL A 1 542 ? -12.398 -0.295 -19.236 1.00 39.62 542 VAL A O 1
ATOM 4148 N N . ASP A 1 543 ? -12.918 1.169 -20.857 1.00 36.15 543 ASP A N 1
ATOM 4149 C CA . ASP A 1 543 ? -11.877 2.109 -20.463 1.00 35.77 543 ASP A CA 1
ATOM 4150 C C . ASP A 1 543 ? -12.345 3.538 -20.710 1.00 34.16 543 ASP A C 1
ATOM 4151 O O . ASP A 1 543 ? -13.523 3.852 -20.507 1.00 32.68 543 ASP A O 1
ATOM 4156 N N . ILE A 1 544 ? -11.437 4.410 -21.145 1.00 34.68 544 ILE A N 1
ATOM 4157 C CA . ILE A 1 544 ? -11.721 5.832 -21.280 1.00 33.43 544 ILE A CA 1
ATOM 4158 C C . ILE A 1 544 ? -11.228 6.336 -22.629 1.00 33.95 544 ILE A C 1
ATOM 4159 O O . ILE A 1 544 ? -10.260 5.820 -23.196 1.00 34.53 544 ILE A O 1
ATOM 4164 N N . LYS A 1 545 ? -11.909 7.361 -23.138 1.00 34.34 545 LYS A N 1
ATOM 4165 C CA . LYS A 1 545 ? -11.494 8.081 -24.337 1.00 35.19 545 LYS A CA 1
ATOM 4166 C C . LYS A 1 545 ? -10.931 9.432 -23.920 1.00 33.27 545 LYS A C 1
ATOM 4167 O O . LYS A 1 545 ? -11.676 10.266 -23.381 1.00 31.99 545 LYS A O 1
ATOM 4173 N N . PRO A 1 546 ? -9.641 9.693 -24.121 1.00 33.25 546 PRO A N 1
ATOM 4174 C CA . PRO A 1 546 ? -9.069 10.961 -23.651 1.00 31.46 546 PRO A CA 1
ATOM 4175 C C . PRO A 1 546 ? -9.474 12.116 -24.554 1.00 30.89 546 PRO A C 1
ATOM 4176 O O . PRO A 1 546 ? -9.330 12.050 -25.777 1.00 33.13 546 PRO A O 1
ATOM 4180 N N . ILE A 1 547 ? -9.993 13.172 -23.938 1.00 29.17 547 ILE A N 1
ATOM 4181 C CA . ILE A 1 547 ? -10.314 14.420 -24.620 1.00 30.30 547 ILE A CA 1
ATOM 4182 C C . ILE A 1 547 ? -9.416 15.479 -23.995 1.00 28.30 547 ILE A C 1
ATOM 4183 O O . ILE A 1 547 ? -9.683 15.965 -22.889 1.00 27.63 547 ILE A O 1
ATOM 4188 N N . PHE A 1 548 ? -8.344 15.835 -24.695 1.00 29.00 548 PHE A N 1
ATOM 4189 C CA . PHE A 1 548 ? -7.264 16.621 -24.116 1.00 28.75 548 PHE A CA 1
ATOM 4190 C C . PHE A 1 548 ? -7.600 18.106 -24.153 1.00 31.44 548 PHE A C 1
ATOM 4191 O O . PHE A 1 548 ? -7.916 18.655 -25.215 1.00 32.64 548 PHE A O 1
ATOM 4199 N N . GLN A 1 549 ? -7.525 18.746 -22.983 1.00 32.62 549 GLN A N 1
ATOM 4200 C CA . GLN A 1 549 ? -7.739 20.185 -22.877 1.00 33.04 549 GLN A CA 1
ATOM 4201 C C . GLN A 1 549 ? -6.815 20.959 -23.809 1.00 34.15 549 GLN A C 1
ATOM 4202 O O . GLN A 1 549 ? -7.229 21.944 -24.431 1.00 35.65 549 GLN A O 1
ATOM 4208 N N . ILE A 1 550 ? -5.558 20.521 -23.922 1.00 34.36 550 ILE A N 1
ATOM 4209 C CA . ILE A 1 550 ? -4.593 21.224 -24.763 1.00 34.60 550 ILE A CA 1
ATOM 4210 C C . ILE A 1 550 ? -5.001 21.163 -26.229 1.00 35.86 550 ILE A C 1
ATOM 4211 O O . ILE A 1 550 ? -4.697 22.080 -27.003 1.00 36.56 550 ILE A O 1
ATOM 4216 N N . GLU A 1 551 ? -5.700 20.099 -26.637 1.00 36.36 551 GLU A N 1
ATOM 4217 C CA . GLU A 1 551 ? -6.192 20.034 -28.009 1.00 37.14 551 GLU A CA 1
ATOM 4218 C C . GLU A 1 551 ? -7.307 21.042 -28.251 1.00 37.81 551 GLU A C 1
ATOM 4219 O O . GLU A 1 551 ? -7.507 21.481 -29.388 1.00 39.27 551 GLU A O 1
ATOM 4225 N N . LYS A 1 552 ? -8.045 21.414 -27.204 1.00 37.63 552 LYS A N 1
ATOM 4226 C CA . LYS A 1 552 ? -9.022 22.488 -27.320 1.00 40.00 552 LYS A CA 1
ATOM 4227 C C . LYS A 1 552 ? -8.375 23.863 -27.248 1.00 42.59 552 LYS A C 1
ATOM 4228 O O . LYS A 1 552 ? -9.015 24.858 -27.607 1.00 45.89 552 LYS A O 1
ATOM 4234 N N . GLU A 1 553 ? -7.121 23.937 -26.801 1.00 42.09 553 GLU A N 1
ATOM 4235 C CA . GLU A 1 553 ? -6.383 25.191 -26.726 1.00 41.71 553 GLU A CA 1
ATOM 4236 C C . GLU A 1 553 ? -5.617 25.475 -28.014 1.00 44.04 553 GLU A C 1
ATOM 4237 O O . GLU A 1 553 ? -5.662 26.595 -28.533 1.00 46.03 553 GLU A O 1
ATOM 4243 N N . LEU A 1 554 ? -4.914 24.473 -28.542 1.00 44.21 554 LEU A N 1
ATOM 4244 C CA . LEU A 1 554 ? -4.089 24.654 -29.729 1.00 46.73 554 LEU A CA 1
ATOM 4245 C C . LEU A 1 554 ? -4.757 24.174 -31.011 1.00 51.18 554 LEU A C 1
ATOM 4246 O O . LEU A 1 554 ? -4.364 24.621 -32.095 1.00 53.64 554 LEU A O 1
ATOM 4251 N N . GLY A 1 555 ? -5.742 23.285 -30.914 1.00 52.71 555 GLY A N 1
ATOM 4252 C CA . GLY A 1 555 ? -6.539 22.864 -32.055 1.00 55.89 555 GLY A CA 1
ATOM 4253 C C . GLY A 1 555 ? -5.779 22.422 -33.290 1.00 59.95 555 GLY A C 1
ATOM 4254 O O . GLY A 1 555 ? -5.975 22.975 -34.372 1.00 64.74 555 GLY A O 1
#

Nearest PDB structures (foldseek):
  6eom-assembly1_A  TM=1.002E+00  e=1.920E-84  Caldithrix abyssi DSM 13497
  5zum-assembly1_B  TM=8.739E-01  e=3.790E-47  Corallococcus sp. EGB
  5na8-assembly1_A  TM=8.400E-01  e=2.330E-21  Bacteroides thetaiotaomicron VPI-5482
  5na8-assembly2_B  TM=8.253E-01  e=3.046E-21  Bacteroides thetaiotaomicron VPI-5482
  5na6-assembly1_A  TM=7.834E-01  e=2.487E-20  Bacteroides thetaiotaomicron VPI-5482

B-factor: mean 38.31, std 9.61, range [19.87, 89.93]

Solvent-accessible surface area: 22167 Å² total

Radius of gyration: 23.52 Å; Cα contacts (8 Å, |Δi|>4): 915; chains: 1; bounding box: 54×60×66 Å

Foldseek 3Di:
DVVLLQLAAADEAEDDPVLDDPLLVLLVVLLVVLQVLLQVQLLCQQAVCSVVLLVCLVPDPDPVSVVQNSLCSQASHQFRPLPQGQGPPDGDGGQLQGQQEDSPDAVVNLVVQCVVPVVCPCQSLAQFWGWDDDPNHIDTHGQLPVPVVSLQSSLVSLQSSLVSDPQVLSSVLSNVVSVCSNVVDCPVSQLSLLVDPPDFWNKDWAWAFQVSNSRNSRYTRTKMWTWTFDPVVLVLCVVVQVCLVVLQCVALEPPVFRDPPLADDERETETRTQDMHRPQSHDFHDQKDWDHPPVVSCRVRRIYIYGHLVQLVVCVVQPLLVLLVQAADPVLSVLADSCLRRQLVVQLVSQLSTFFFFAAEPNDTDTLCVLLPPLSLLLSLLLSNLSSLVVVVVCCVVVSDPPSNNSSNVSNVVSVLLLVCSSDLPDSNNLSSQLLVQQCCVQVQKDADPVSLHIDGDPVCVNVSSSVVNHQSRVCSNNSVNVSSVVSSVVRSDCDPSNVSSNVSCPSGRSHHNYDRPVVVVSD

Organism: NCBI:txid880073

Secondary structure (DSSP, 8-state):
-HHHHTTEEEEEE---GGG--HHHHHHHHHHHHHHHHHHHHHHHHH-TTHHHHHHHHHH---HHHHHHHHHHHHHTSSEETTTTTEESSSSPPPPTTTTTS-TT--HHHHHHHHHH-GGGHHHHS-TTEEEEEETTEEEEEEHHHHTHHHHHHHHHHHHHHHHH--SHHHHHHHHHHHHHHHH---HHHHHHHHT--S-SEEEEEEE---TT-TTTS----EEEEEEEE-HHHHHHHTTTGGGHHHHHHTSSS-GGG--S---SPPPEEEEEEEEEEEGGGSSSPPSEEEE---HHHHHHT--EEEEEHHHHHHHIIIIIHHHHHHHB-TTTGGG--HHHHHHHHHHHHHHHTSS--EEEETTEEEEHHHHHGGGHHHHHHHHHHHHHHHHHHHHHHTTSS-TTHHHHHHHHHHHHHHHHGGG-SSSHHHHHHHHHHHHHHHHTSEEEETTTTEEEE-TTTHHHHHHHHHHHHHHHHHTT-HHHHHHHHHHHSS--HHHHHHHHHTTTS-SEEEEEEHHHHHH-

InterPro domains:
  IPR039461 Peptidase family M49 [PF03571] (164-391)
  IPR039461 Peptidase family M49 [PTHR23422] (21-554)

Sequence (524 aa):
LKRMIAQFAPTEIKYDHSLLDERKQKVVENLYRAAKIMDEIFLDQVYSKNFEIREQLRASSDPLDQLRLEYFTIMFGPFDRLNHDKPFIGNTPKPKGANFYPPDMTREEFENWLKAHPEDEAAFTSEFTVIRRQDGKLVAIPYSEYYKEYLTRAADYLKKAAEFADNPSLKKYLQLRAEAFLNNDYYEESDLAWMDLNDHTIEVVIGPYEVYEDKLFNYKAAFEAFITLRDPVESAKLKKFVGYLDEMEKNLPIPDAYKNFNRGSESPMVVVQEVFSAGDTKAGVQTLAFNLPNDERVREAKGSKKVMLKNIHEAKFDKLLKPIAEEKVLFAEQLPLVTFEGFFNHTLMHEISHGLGPGKIVLNGRRQTEVKKELKETYSSIEECKADVLGMYNNLFMIEKGVYPPEFEKQIYVTFLAGIFRTIRFGINEAHGAGNAVIFNYLLEKGAYQFDPAAHRVKVNFEKIKDGVRDLANKVLTIQAQGDYMAAKNLLETYAVESEPIMMIMRARLQELPVDIKPIFQIEKELG